Protein AF-A0A150V3A2-F1 (afdb_monomer)

Radius of gyration: 27.32 Å; Cα contacts (8 Å, |Δi|>4): 673; chains: 1; bounding box: 73×52×73 Å

pLDDT: mean 87.04, std 13.53, range [29.77, 98.25]

Foldseek 3Di:
DDDALVVVVVVLVCVQVVVPPFCQVQLQQLLRFDQDLQDADDRPPHDLVSLLVNLLSCLVNLVLLVNLSSVLSQCSRPVQPNDLVSLLSCLVRHDLQLNLLSQLLCLLLLRHHDPVSLLSSLVVLLVLADLQDLLLLLLSLLSLLLSVLSCQQSFHFQALSSLLSSLLSLLCPLVRPQNLVDDLVLLVVSLVLSVVLNVLSQVLNVLSVYHHDPSSLLSCLQRSQQSSLNPPVLVVSCVVCVVVVHDDALSSLLSQLNSCLSNLPPVSNVVSLVVSQVRQVVVVHGDDPVSLVSSLSSCLSNVVLVVSLVVLVPDDPVSSPVSNCSSPPPPPPPDPPDSDRPPSVVSVVSSVLSSLLSVLSCVQPVVPSGHAQCQPADRQSGFADQDLLQDDDPVLLVVLCCVSHPDPHDDDDPDDDDRGDAGSNGHRSSRSSSVSLSSSLSSLVVSVVLSVQQVVQCVVCVVVVHDRDDSCVSCSVSSVDSPNGAGRSNRVPDDPPDPPPDDPVSSVSSSVSSCVSSVVDPPPPD

Solvent-accessible surface area (backbone atoms only — not comparable to full-atom values): 29058 Å² total; per-residue (Å²): 141,76,82,53,69,70,61,48,51,58,49,47,55,48,57,39,57,69,44,76,92,46,65,43,56,52,63,68,31,71,69,46,57,48,97,56,58,33,50,87,66,87,66,83,86,68,54,65,68,55,51,48,51,54,28,49,53,29,47,75,70,67,40,50,63,65,20,51,39,44,49,49,32,42,39,65,57,33,58,57,71,56,62,42,66,62,51,36,52,43,50,74,74,42,61,68,58,56,18,49,27,52,48,37,54,31,14,63,26,30,39,38,52,51,70,70,45,52,49,50,51,49,49,50,46,61,70,66,41,42,51,80,36,69,68,48,33,49,46,39,52,37,51,47,50,49,50,53,49,40,31,28,30,17,62,39,81,58,38,32,68,60,51,23,55,53,44,40,54,58,30,46,63,47,64,25,61,30,50,79,69,47,54,74,68,58,32,50,49,53,40,50,55,48,50,50,48,45,51,55,50,48,55,50,35,42,75,57,72,17,56,72,47,72,67,27,54,29,34,41,29,31,25,41,16,3,58,34,52,31,74,67,49,41,57,54,52,54,52,49,38,50,75,70,74,46,75,88,48,69,67,39,34,52,19,48,24,42,12,19,12,60,51,46,35,56,69,55,29,55,52,31,50,54,52,38,48,52,54,30,49,76,69,79,38,74,79,50,74,68,55,52,52,43,47,39,57,16,21,61,58,41,67,41,50,68,62,43,52,60,57,46,69,72,49,63,73,93,62,31,59,69,54,51,52,60,60,70,42,76,79,73,63,86,69,85,78,70,91,55,58,51,62,61,68,64,49,50,56,50,52,48,53,44,45,42,26,49,46,50,51,43,64,70,38,67,88,48,76,52,66,33,73,49,60,88,50,71,73,76,51,62,82,64,83,79,63,72,64,64,51,62,58,70,70,60,52,49,51,52,50,46,68,64,42,53,52,89,71,75,82,74,76,88,87,68,88,78,79,66,39,59,33,76,11,56,33,41,36,41,60,50,40,52,56,49,52,57,51,46,54,52,47,43,58,50,47,53,53,52,50,51,55,41,50,53,49,37,52,54,19,56,76,68,73,44,80,58,73,54,66,65,70,69,52,50,63,79,70,66,59,93,69,84,70,71,39,70,56,53,41,76,72,67,67,96,80,72,82,70,88,72,51,72,68,51,42,55,47,13,50,51,43,50,35,44,74,69,65,75,40,84,77,73,90,125

Mean predicted aligned error: 7.79 Å

Sequence (526 aa):
SGASLVEMEALYDRALKRFPGTFNAYHLSPNAVLPDRDHSVNISGISMILLQGILTARLMCGDSKNAYMALDTALRLYPTVTPGRIFSLFIYERPLAEAYSVFAIACRAGNPPPFQATRKLLTGFRASSDLSSASQHITVLRQMLSIVYMYAGAGGYITSNLTNEIVIATTQILRLRGISALDAKDKKRIVAVVMETIQTYLKVSARYGANPTISAFNSIITNLAGFGQSKHLIQVVLNDITRSKLQPNHVTLRSILTAAGHIRDEELLVKSWHNLVQSRKSSDEEPDLSDYHVLISAAKLCGAIDFAQIECKRLPKGQQEDLLDRLYSSVQPDSEASSHAIDMSGLLRKVNKFQADLQVFDERTEENVLLHDFSAQCLPLRIVEQPHHIVMPEEDLHALYDEITAAHSQPRSPDQPVPPERSRTNIAFGTLRYENWKMMNYLLALAEKHDHLYNHAVEQAIAKKVAPPSREQVLKAEFSEDQDWQGLSDLQKLRPDRSEKVSGDQVAAARRQILGLRGLLPTAEV

Nearest PDB structures (foldseek):
  7pua-assembly1_F7  TM=3.642E-01  e=2.046E-02  Trypanosoma brucei brucei
  6sgb-assembly1_DH  TM=3.192E-01  e=4.744E-02  Trypanosoma brucei brucei
  7pub-assembly1_DH  TM=2.908E-01  e=6.105E-02  Trypanosoma brucei brucei
  3zpj-assembly1_A  TM=2.870E-01  e=3.571E-01  Thermococcus onnurineus NA1

Secondary structure (DSSP, 8-state):
-PPPHHHHHHHHHHHHHSSTT-THHHHTSTTPPPS-SSS----TT--HHHHHHHHHHHHHTT-HHHHHHHHHHHHHH-TTT--HHHHHHHHHHS-HHHHHHHHHHHHHTT-PPPHHHHHHHHHHHHHH--TT-HHHHHHHHHHHHHHHHHHHHTTPPP-HHHHHHHHHHHHGGGGSTTSTTS-HHHHHHHHHHHHHHHHHHHHHHHHTT----HHHHHHIIIIIIIITT-HHHHHHHHHHHHHTT----HHHHHHHHHHHHHHT-HHHHHHHHHHHHHHHHHTT----HHHHHHHHHHHHHHT-HHHHHHHHTTS-HHHHHHHHHHHHS----TT-S--PPP-HHHHHHHHHHHHHHHHHHHHHTTS-SS----TT------SSPPPGGG---HHHHHHHHHHHH---PPPPPTT--PPPPB-TTS-BHHHHHHHHHHHHHHHHHHHHHHHHHHHHHHHHHHHTTSPPPPHHHHHGGGG-S------TTTTTS--S-------HHHHHHHHHHHHHHTT-S-----

Structure (mmCIF, N/CA/C/O backbone):
data_AF-A0A150V3A2-F1
#
_entry.id   AF-A0A150V3A2-F1
#
loop_
_atom_site.group_PDB
_atom_site.id
_atom_site.type_symbol
_atom_site.label_atom_id
_atom_site.label_alt_id
_atom_site.label_comp_id
_atom_site.label_asym_id
_atom_site.label_entity_id
_atom_site.label_seq_id
_atom_site.pdbx_PDB_ins_code
_atom_site.Cartn_x
_atom_site.Cartn_y
_atom_site.Cartn_z
_atom_site.occupancy
_atom_site.B_iso_or_equiv
_atom_site.auth_seq_id
_atom_site.auth_comp_id
_atom_site.auth_asym_id
_atom_site.auth_atom_id
_atom_site.pdbx_PDB_model_num
ATOM 1 N N . SER A 1 1 ? -5.421 27.113 -17.246 1.00 41.66 1 SER A N 1
ATOM 2 C CA . SER A 1 1 ? -5.188 27.118 -18.702 1.00 41.66 1 SER A CA 1
ATOM 3 C C . SER A 1 1 ? -3.739 26.733 -18.954 1.00 41.66 1 SER A C 1
ATOM 5 O O . SER A 1 1 ? -2.848 27.531 -18.698 1.00 41.66 1 SER A O 1
ATOM 7 N N . GLY A 1 2 ? -3.494 25.479 -19.334 1.00 58.41 2 GLY A N 1
ATOM 8 C CA . GLY A 1 2 ? -2.182 25.011 -19.801 1.00 58.41 2 GLY A CA 1
ATOM 9 C C . GLY A 1 2 ? -2.147 24.977 -21.329 1.00 58.41 2 GLY A C 1
ATOM 10 O O . GLY A 1 2 ? -3.207 25.023 -21.952 1.00 58.41 2 GLY A O 1
ATOM 11 N N . ALA A 1 3 ? -0.950 24.913 -21.917 1.00 72.06 3 ALA A N 1
ATOM 12 C CA . ALA A 1 3 ? -0.787 24.629 -23.344 1.00 72.06 3 ALA A CA 1
ATOM 13 C C . ALA A 1 3 ? -1.411 23.265 -23.694 1.00 72.06 3 ALA A C 1
ATOM 15 O O . ALA A 1 3 ? -1.465 22.371 -22.846 1.00 72.06 3 ALA A O 1
ATOM 16 N N . SER A 1 4 ? -1.888 23.105 -24.926 1.00 83.50 4 SER A N 1
ATOM 17 C CA . SER A 1 4 ? -2.405 21.821 -25.414 1.00 83.50 4 SER A CA 1
ATOM 18 C C . SER A 1 4 ? -1.282 20.783 -25.556 1.00 83.50 4 SER A C 1
ATOM 20 O O . SER A 1 4 ? -0.114 21.139 -25.732 1.00 83.50 4 SER A O 1
ATOM 22 N N . LEU A 1 5 ? -1.624 19.487 -25.520 1.00 83.38 5 LEU A N 1
ATOM 23 C CA . LEU A 1 5 ? -0.642 18.411 -25.722 1.00 83.38 5 LEU A CA 1
ATOM 24 C C . LEU A 1 5 ? 0.090 18.559 -27.066 1.00 83.38 5 LEU A C 1
ATOM 26 O O . LEU A 1 5 ? 1.302 18.397 -27.121 1.00 83.38 5 LEU A O 1
ATOM 30 N N . VAL A 1 6 ? -0.623 18.958 -28.123 1.00 86.44 6 VAL A N 1
ATOM 31 C CA . VAL A 1 6 ? -0.055 19.177 -29.465 1.00 86.44 6 VAL A CA 1
ATOM 32 C C . VAL A 1 6 ? 1.014 20.273 -29.454 1.00 86.44 6 VAL A C 1
ATOM 34 O O . VAL A 1 6 ? 2.098 20.097 -30.009 1.00 86.44 6 VAL A O 1
ATOM 37 N N . GLU A 1 7 ? 0.742 21.401 -28.795 1.00 84.44 7 GLU A N 1
ATOM 38 C CA . GLU A 1 7 ? 1.713 22.493 -28.668 1.00 84.44 7 GLU A CA 1
ATOM 39 C C . GLU A 1 7 ? 2.933 22.076 -27.838 1.00 84.44 7 GLU A C 1
ATOM 41 O O . GLU A 1 7 ? 4.060 22.470 -28.155 1.00 84.44 7 GLU A O 1
ATOM 46 N N . MET A 1 8 ? 2.718 21.266 -26.795 1.00 83.38 8 MET A N 1
ATOM 47 C CA . MET A 1 8 ? 3.795 20.732 -25.963 1.00 83.38 8 MET A CA 1
ATOM 48 C C . MET A 1 8 ? 4.673 19.740 -26.731 1.00 83.38 8 MET A C 1
ATOM 50 O O . MET A 1 8 ? 5.889 19.908 -26.722 1.00 83.38 8 MET A O 1
ATOM 54 N N . GLU A 1 9 ? 4.099 18.787 -27.469 1.00 86.00 9 GLU A N 1
ATOM 55 C CA . GLU A 1 9 ? 4.860 17.857 -28.318 1.00 86.00 9 GLU A CA 1
ATOM 56 C C . GLU A 1 9 ? 5.657 18.609 -29.396 1.00 86.00 9 GLU A C 1
ATOM 58 O O . GLU A 1 9 ? 6.852 18.373 -29.553 1.00 86.00 9 GLU A O 1
ATOM 63 N N . ALA A 1 10 ? 5.074 19.622 -30.049 1.00 84.75 10 ALA A N 1
ATOM 64 C CA . ALA A 1 10 ? 5.804 20.455 -31.010 1.00 84.75 10 ALA A CA 1
ATOM 65 C C . ALA A 1 10 ? 6.953 21.258 -30.363 1.00 84.75 10 ALA A C 1
ATOM 67 O O . ALA A 1 10 ? 7.975 21.552 -30.998 1.00 84.75 10 ALA A O 1
ATOM 68 N N . LEU A 1 11 ? 6.809 21.662 -29.098 1.00 83.06 11 LEU A N 1
ATOM 69 C CA . LEU A 1 11 ? 7.890 22.282 -28.334 1.00 83.06 11 LEU A CA 1
ATOM 70 C C . LEU A 1 11 ? 8.982 21.262 -27.988 1.00 83.06 11 LEU A C 1
ATOM 72 O O . LEU A 1 11 ? 10.163 21.586 -28.121 1.00 83.06 11 LEU A O 1
ATOM 76 N N . TYR A 1 12 ? 8.607 20.047 -27.590 1.00 83.06 12 TYR A N 1
ATOM 77 C CA . TYR A 1 12 ? 9.540 18.973 -27.262 1.00 83.06 12 TYR A CA 1
ATOM 78 C C . TYR A 1 12 ? 10.305 18.479 -28.481 1.00 83.06 12 TYR A C 1
ATOM 80 O O . TYR A 1 12 ? 11.526 18.384 -28.410 1.00 83.06 12 TYR A O 1
ATOM 88 N N . ASP A 1 13 ? 9.651 18.297 -29.623 1.00 82.12 13 ASP A N 1
ATOM 89 C CA . ASP A 1 13 ? 10.306 17.977 -30.891 1.00 82.12 13 ASP A CA 1
ATOM 90 C C . ASP A 1 13 ? 11.347 19.028 -31.268 1.00 82.12 13 ASP A C 1
ATOM 92 O O . ASP A 1 13 ? 12.469 18.707 -31.670 1.00 82.12 13 ASP A O 1
ATOM 96 N N . ARG A 1 14 ? 11.005 20.311 -31.105 1.00 80.31 14 ARG A N 1
ATOM 97 C CA . ARG A 1 14 ? 11.963 21.401 -31.314 1.00 80.31 14 ARG A CA 1
ATOM 98 C C . ARG A 1 14 ? 13.094 21.352 -30.298 1.00 80.31 14 ARG A C 1
ATOM 100 O O . ARG A 1 14 ? 14.235 21.556 -30.695 1.00 80.31 14 ARG A O 1
ATOM 107 N N . ALA A 1 15 ? 12.819 21.071 -29.026 1.00 74.88 15 ALA A N 1
ATOM 108 C CA . ALA A 1 15 ? 13.850 20.941 -28.000 1.00 74.88 15 ALA A CA 1
ATOM 109 C C . ALA A 1 15 ? 14.802 19.775 -28.304 1.00 74.88 15 ALA A C 1
ATOM 111 O O . ALA A 1 15 ? 16.011 19.966 -28.252 1.00 74.88 15 ALA A O 1
ATOM 112 N N . LEU A 1 16 ? 14.281 18.614 -28.709 1.00 76.88 16 LEU A N 1
ATOM 113 C CA . LEU A 1 16 ? 15.057 17.434 -29.098 1.00 76.88 16 LEU A CA 1
ATOM 114 C C . LEU A 1 16 ? 15.929 17.694 -30.337 1.00 76.88 16 LEU A C 1
ATOM 116 O O . LEU A 1 16 ? 17.044 17.182 -30.410 1.00 76.88 16 LEU A O 1
ATOM 120 N N . LYS A 1 17 ? 15.459 18.528 -31.278 1.00 73.88 17 LYS A N 1
ATOM 121 C CA . LYS A 1 17 ? 16.207 18.954 -32.480 1.00 73.88 17 LYS A CA 1
ATOM 122 C C . LYS A 1 17 ? 17.197 20.100 -32.221 1.00 73.88 17 LYS A C 1
ATOM 124 O O . LYS A 1 17 ? 18.218 20.185 -32.896 1.00 73.88 17 LYS A O 1
ATOM 129 N N . ARG A 1 18 ? 16.912 20.990 -31.257 1.00 65.06 18 ARG A N 1
ATOM 130 C CA . ARG A 1 18 ? 17.690 22.211 -30.946 1.00 65.06 18 ARG A CA 1
ATOM 131 C C . ARG A 1 18 ? 19.059 21.935 -30.323 1.00 65.06 18 ARG A C 1
ATOM 133 O O . ARG A 1 18 ? 19.846 22.866 -30.184 1.00 65.06 18 ARG A O 1
ATOM 140 N N . PHE A 1 19 ? 19.381 20.692 -29.998 1.00 61.91 19 PHE A N 1
ATOM 141 C CA . PHE A 1 19 ? 20.734 20.297 -29.618 1.00 61.91 19 PHE A CA 1
ATOM 142 C C . PHE A 1 19 ? 21.454 19.649 -30.826 1.00 61.91 19 PHE A C 1
ATOM 144 O O . PHE A 1 19 ? 21.684 18.435 -30.815 1.00 61.91 19 PHE A O 1
ATOM 151 N N . PRO A 1 20 ? 21.774 20.407 -31.903 1.00 43.56 20 PRO A N 1
ATOM 152 C CA . PRO A 1 20 ? 22.374 19.859 -33.115 1.00 43.56 20 PRO A CA 1
ATOM 153 C C . PRO A 1 20 ? 23.729 19.226 -32.788 1.00 43.56 20 PRO A C 1
ATOM 155 O O . PRO A 1 20 ? 24.555 19.823 -32.102 1.00 43.56 20 PRO A O 1
ATOM 158 N N . GLY A 1 21 ? 23.930 17.990 -33.247 1.00 50.66 21 GLY A N 1
ATOM 159 C CA . GLY A 1 21 ? 25.107 17.172 -32.934 1.00 50.66 21 GLY A CA 1
ATOM 160 C C . GLY A 1 21 ? 24.953 16.257 -31.713 1.00 50.66 21 GLY A C 1
ATOM 161 O O . GLY A 1 21 ? 25.753 15.340 -31.555 1.00 50.66 21 GLY A O 1
ATOM 162 N N . THR A 1 22 ? 23.911 16.425 -30.888 1.00 53.84 22 THR A N 1
ATOM 163 C CA . THR A 1 22 ? 23.565 15.439 -29.850 1.00 53.84 22 THR A CA 1
ATOM 164 C C . THR A 1 22 ? 22.527 14.465 -30.400 1.00 53.84 22 THR A C 1
ATOM 166 O O . THR A 1 22 ? 21.468 14.861 -30.883 1.00 53.84 22 THR A O 1
ATOM 169 N N . PHE A 1 23 ? 22.803 13.168 -30.318 1.00 61.09 23 PHE A N 1
ATOM 170 C CA . PHE A 1 23 ? 21.894 12.081 -30.701 1.00 61.09 23 PHE A CA 1
ATOM 171 C C . PHE A 1 23 ? 20.633 11.992 -29.793 1.00 61.09 23 PHE A C 1
ATOM 173 O O . PHE A 1 23 ? 20.011 10.939 -29.685 1.00 61.09 23 PHE A O 1
ATOM 180 N N . ASN A 1 24 ? 20.219 13.073 -29.119 1.00 66.12 24 ASN A N 1
ATOM 181 C CA . ASN A 1 24 ? 19.154 13.079 -28.110 1.00 66.12 24 ASN A CA 1
ATOM 182 C C . ASN A 1 24 ? 17.799 12.630 -28.667 1.00 66.12 24 ASN A C 1
ATOM 184 O O . ASN A 1 24 ? 17.136 11.814 -28.033 1.00 66.12 24 ASN A O 1
ATOM 188 N N . ALA A 1 25 ? 17.412 13.098 -29.860 1.00 69.25 25 ALA A N 1
ATOM 189 C CA . ALA A 1 25 ? 16.180 12.659 -30.522 1.00 69.25 25 ALA A CA 1
ATOM 190 C C . ALA A 1 25 ? 16.162 11.140 -30.776 1.00 69.25 25 ALA A C 1
ATOM 192 O O . ALA A 1 25 ? 15.124 10.502 -30.641 1.00 69.25 25 ALA A O 1
ATOM 193 N N . TYR A 1 26 ? 17.322 10.555 -31.092 1.00 76.31 26 TYR A N 1
ATOM 194 C CA . TYR A 1 26 ? 17.461 9.112 -31.249 1.00 76.31 26 TYR A CA 1
ATOM 195 C C . TYR A 1 26 ? 17.467 8.401 -29.892 1.00 76.31 26 TYR A C 1
ATOM 197 O O . TYR A 1 26 ? 16.639 7.529 -29.669 1.00 76.31 26 TYR A O 1
ATOM 205 N N . HIS A 1 27 ? 18.348 8.775 -28.959 1.00 75.00 27 HIS A N 1
ATOM 206 C CA . HIS A 1 27 ? 18.540 8.054 -27.695 1.00 75.00 27 HIS A CA 1
ATOM 207 C C . HIS A 1 27 ? 17.339 8.116 -26.747 1.00 75.00 27 HIS A C 1
ATOM 209 O O . HIS A 1 27 ? 17.085 7.142 -26.033 1.00 75.00 27 HIS A O 1
ATOM 215 N N . LEU A 1 28 ? 16.608 9.236 -26.760 1.00 76.25 28 LEU A N 1
ATOM 216 C CA . LEU A 1 28 ? 15.360 9.416 -26.016 1.00 76.25 28 LEU A CA 1
ATOM 217 C C . LEU A 1 28 ? 14.140 8.861 -26.760 1.00 76.25 28 LEU A C 1
ATOM 219 O O . LEU A 1 28 ? 13.030 8.934 -26.234 1.00 76.25 28 LEU A O 1
ATOM 223 N N . SER A 1 29 ? 14.321 8.302 -27.961 1.00 76.75 29 SER A N 1
ATOM 224 C CA . SER A 1 29 ? 13.243 7.562 -28.604 1.00 76.75 29 SER A CA 1
ATOM 225 C C . SER A 1 29 ? 12.980 6.255 -27.839 1.00 76.75 29 SER A C 1
ATOM 227 O O . SER A 1 29 ? 13.924 5.616 -27.348 1.00 76.75 29 SER A O 1
ATOM 229 N N . PRO A 1 30 ? 11.718 5.805 -27.753 1.00 70.81 30 PRO A N 1
ATOM 230 C CA . PRO A 1 30 ? 11.390 4.584 -27.021 1.00 70.81 30 PRO A CA 1
ATOM 231 C C . PRO A 1 30 ? 12.049 3.319 -27.581 1.00 70.81 30 PRO A C 1
ATOM 233 O O . PRO A 1 30 ? 12.290 2.367 -26.844 1.00 70.81 30 PRO A O 1
ATOM 236 N N . ASN A 1 31 ? 12.405 3.337 -28.867 1.00 74.38 31 ASN A N 1
ATOM 237 C CA . ASN A 1 31 ? 12.967 2.195 -29.590 1.00 74.38 31 ASN A CA 1
ATOM 238 C C . ASN A 1 31 ? 14.468 2.357 -29.871 1.00 74.38 31 ASN A C 1
ATOM 240 O O . ASN A 1 31 ? 15.023 1.667 -30.722 1.00 74.38 31 ASN A O 1
ATOM 244 N N . ALA A 1 32 ? 15.139 3.288 -29.184 1.00 77.38 32 ALA A N 1
ATOM 245 C CA . ALA A 1 32 ? 16.570 3.468 -29.362 1.00 77.38 32 ALA A CA 1
ATOM 246 C C . ALA A 1 32 ? 17.326 2.229 -28.879 1.00 77.38 32 ALA A C 1
ATOM 248 O O . ALA A 1 32 ? 17.177 1.779 -27.739 1.00 77.38 32 ALA A O 1
ATOM 249 N N . VAL A 1 33 ? 18.209 1.728 -29.727 1.00 80.69 33 VAL A N 1
ATOM 250 C CA . VAL A 1 33 ? 19.053 0.586 -29.402 1.00 80.69 33 VAL A CA 1
ATOM 251 C C . VAL A 1 33 ? 20.195 1.004 -28.472 1.00 80.69 33 VAL A C 1
ATOM 253 O O . VAL A 1 33 ? 20.770 2.087 -28.620 1.00 80.69 33 VAL A O 1
ATOM 256 N N . LEU A 1 34 ? 20.534 0.134 -27.514 1.00 79.75 34 LEU A N 1
ATOM 257 C CA . LEU A 1 34 ? 21.717 0.292 -26.668 1.00 79.75 34 LEU A CA 1
ATOM 258 C C . LEU A 1 34 ? 22.945 -0.370 -27.310 1.00 79.75 34 LEU A C 1
ATOM 260 O O . LEU A 1 34 ? 22.816 -1.484 -27.815 1.00 79.75 34 LEU A O 1
ATOM 264 N N . PRO A 1 35 ? 24.135 0.256 -27.240 1.00 76.44 35 PRO A N 1
ATOM 265 C CA . PRO A 1 35 ? 25.377 -0.378 -27.689 1.00 76.44 35 PRO A CA 1
ATOM 266 C C . PRO A 1 35 ? 25.719 -1.643 -26.892 1.00 76.44 35 PRO A C 1
ATOM 268 O O . PRO A 1 35 ? 26.179 -2.627 -27.461 1.00 76.44 35 PRO A O 1
ATOM 271 N N . ASP A 1 36 ? 25.478 -1.610 -25.579 1.00 83.06 36 ASP A N 1
ATOM 272 C CA . ASP A 1 36 ? 25.717 -2.718 -24.661 1.00 83.06 36 ASP A CA 1
ATOM 273 C C . ASP A 1 36 ? 24.643 -2.730 -23.566 1.00 83.06 36 ASP A C 1
ATOM 275 O O . ASP A 1 36 ? 24.420 -1.730 -22.878 1.00 83.06 36 ASP A O 1
ATOM 279 N N . ARG A 1 37 ? 23.946 -3.860 -23.421 1.00 86.56 37 ARG A N 1
ATOM 280 C CA . ARG A 1 37 ? 22.857 -4.023 -22.449 1.00 86.56 37 ARG A CA 1
ATOM 281 C C . ARG A 1 37 ? 23.335 -4.480 -21.080 1.00 86.56 37 ARG A C 1
ATOM 283 O O . ARG A 1 37 ? 22.536 -4.444 -20.147 1.00 86.56 37 ARG A O 1
ATOM 290 N N . ASP A 1 38 ? 24.598 -4.846 -20.936 1.00 88.00 38 ASP A N 1
ATOM 291 C CA . ASP A 1 38 ? 25.149 -5.313 -19.666 1.00 88.00 38 ASP A CA 1
ATOM 292 C C . ASP A 1 38 ? 25.898 -4.221 -18.902 1.00 88.00 38 ASP A C 1
ATOM 294 O O . ASP A 1 38 ? 26.250 -4.420 -17.743 1.00 88.00 38 ASP A O 1
ATOM 298 N N . HIS A 1 39 ? 26.080 -3.046 -19.511 1.00 88.06 39 HIS A N 1
ATOM 299 C CA . HIS A 1 39 ? 26.864 -1.952 -18.940 1.00 88.06 39 HIS A CA 1
ATOM 300 C C . HIS A 1 39 ? 26.080 -0.641 -18.853 1.00 88.06 39 HIS A C 1
ATOM 302 O O . HIS A 1 39 ? 25.026 -0.456 -19.485 1.00 88.06 39 HIS A O 1
ATOM 308 N N . SER A 1 40 ? 26.572 0.273 -18.020 1.00 85.44 40 SER A N 1
ATOM 309 C CA . SER A 1 40 ? 26.074 1.640 -17.944 1.00 85.44 40 SER A CA 1
ATOM 310 C C . SER A 1 40 ? 26.321 2.376 -19.259 1.00 85.44 40 SER A C 1
ATOM 312 O O . SER A 1 40 ? 27.291 2.147 -19.980 1.00 85.44 40 SER A O 1
ATOM 314 N N . VAL A 1 41 ? 25.396 3.268 -19.600 1.00 81.56 41 VAL A N 1
ATOM 315 C CA . VAL A 1 41 ? 25.442 4.018 -20.851 1.00 81.56 41 VAL A CA 1
ATOM 316 C C . VAL A 1 41 ? 25.807 5.458 -20.517 1.00 81.56 41 VAL A C 1
ATOM 318 O O . VAL A 1 41 ? 25.040 6.161 -19.860 1.00 81.56 41 VAL A O 1
ATOM 321 N N . ASN A 1 42 ? 26.978 5.907 -20.967 1.00 75.06 42 ASN A N 1
ATOM 322 C CA . ASN A 1 42 ? 27.408 7.295 -20.817 1.00 75.06 42 ASN A CA 1
ATOM 323 C C . ASN A 1 42 ? 27.246 8.040 -22.146 1.00 75.06 42 ASN A C 1
ATOM 325 O O . ASN A 1 42 ? 28.151 8.057 -22.979 1.00 75.06 42 ASN A O 1
ATOM 329 N N . ILE A 1 43 ? 26.069 8.629 -22.357 1.00 73.62 43 ILE A N 1
ATOM 330 C CA . ILE A 1 43 ? 25.809 9.480 -23.521 1.00 73.62 43 ILE A CA 1
ATOM 331 C C . ILE A 1 43 ? 25.860 10.938 -23.070 1.00 73.62 43 ILE A C 1
ATOM 333 O O . ILE A 1 43 ? 25.005 11.407 -22.313 1.00 73.62 43 ILE A O 1
ATOM 337 N N . SER A 1 44 ? 26.866 11.660 -23.561 1.00 67.19 44 SER A N 1
ATOM 338 C CA . SER A 1 44 ? 27.034 13.085 -23.285 1.00 67.19 44 SER A CA 1
ATOM 339 C C . SER A 1 44 ? 25.828 13.889 -23.786 1.00 67.19 44 SER A C 1
ATOM 341 O O . SER A 1 44 ? 25.406 13.745 -24.933 1.00 67.19 44 SER A O 1
ATOM 343 N N . GLY A 1 45 ? 25.278 14.751 -22.927 1.00 67.00 45 GLY A N 1
ATOM 344 C CA . GLY A 1 45 ? 24.221 15.696 -23.299 1.00 67.00 45 GLY A CA 1
ATOM 345 C C . GLY A 1 45 ? 22.778 15.180 -23.210 1.00 67.00 45 GLY A C 1
ATOM 346 O O . GLY A 1 45 ? 21.867 15.954 -23.519 1.00 67.00 45 GLY A O 1
ATOM 347 N N . ILE A 1 46 ? 22.529 13.942 -22.754 1.00 73.94 46 ILE A N 1
ATOM 348 C CA . ILE A 1 46 ? 21.158 13.486 -22.465 1.00 73.94 46 ILE A CA 1
ATOM 349 C C . ILE A 1 46 ? 20.627 14.190 -21.213 1.00 73.94 46 ILE A C 1
ATOM 351 O O . ILE A 1 46 ? 21.122 14.002 -20.103 1.00 73.94 46 ILE A O 1
ATOM 355 N N . SER A 1 47 ? 19.560 14.972 -21.380 1.00 81.31 47 SER A N 1
ATOM 356 C CA . SER A 1 47 ? 18.884 15.639 -20.267 1.00 81.31 47 SER A CA 1
ATOM 357 C C . SER A 1 47 ? 17.753 14.775 -19.707 1.00 81.31 47 SER A C 1
ATOM 359 O O . SER A 1 47 ? 16.644 14.751 -20.242 1.00 81.31 47 SER A O 1
ATOM 361 N N . MET A 1 48 ? 18.002 14.109 -18.576 1.00 84.81 48 MET A N 1
ATOM 362 C CA . MET A 1 48 ? 16.952 13.403 -17.825 1.00 84.81 48 MET A CA 1
ATOM 363 C C . MET A 1 48 ? 15.859 14.359 -17.318 1.00 84.81 48 MET A C 1
ATOM 365 O O . MET A 1 48 ? 14.699 13.979 -17.191 1.00 84.81 48 MET A O 1
ATOM 369 N N . ILE A 1 49 ? 16.206 15.629 -17.085 1.00 86.44 49 ILE A N 1
ATOM 370 C CA . ILE A 1 49 ? 15.246 16.675 -16.708 1.00 86.44 49 ILE A CA 1
ATOM 371 C C . ILE A 1 49 ? 14.266 16.941 -17.857 1.00 86.44 49 ILE A C 1
ATOM 373 O O . ILE A 1 49 ? 13.068 17.077 -17.613 1.00 86.44 49 ILE A O 1
ATOM 377 N N . LEU A 1 50 ? 14.753 16.977 -19.105 1.00 86.44 50 LEU A N 1
ATOM 378 C CA . LEU A 1 50 ? 13.894 17.116 -20.283 1.00 86.44 50 LEU A CA 1
ATOM 379 C C . LEU A 1 50 ? 12.957 15.911 -20.415 1.00 86.44 50 LEU A C 1
ATOM 381 O O . LEU A 1 50 ? 11.755 16.107 -20.572 1.00 86.44 50 LEU A O 1
ATOM 385 N N . LEU A 1 51 ? 13.482 14.686 -20.283 1.00 87.81 51 LEU A N 1
ATOM 386 C CA . LEU A 1 51 ? 12.663 13.470 -20.332 1.00 87.81 51 LEU A CA 1
ATOM 387 C C . LEU A 1 51 ? 11.592 13.462 -19.230 1.00 87.81 51 LEU A C 1
ATOM 389 O O . LEU A 1 51 ? 10.433 13.165 -19.505 1.00 87.81 51 LEU A O 1
ATOM 393 N N . GLN A 1 52 ? 11.945 13.861 -18.005 1.00 90.81 52 GLN A N 1
ATOM 394 C CA . GLN A 1 52 ? 10.986 14.011 -16.910 1.00 90.81 52 GLN A CA 1
ATOM 395 C C . GLN A 1 52 ? 9.914 15.066 -17.232 1.00 90.81 52 GLN A C 1
ATOM 397 O O . GLN A 1 52 ? 8.746 14.860 -16.907 1.00 90.81 52 GLN A O 1
ATOM 402 N N . GLY A 1 53 ? 10.286 16.185 -17.863 1.00 90.19 53 GLY A N 1
ATOM 403 C CA . GLY A 1 53 ? 9.348 17.218 -18.308 1.00 90.19 53 GLY A CA 1
ATOM 404 C C . GLY A 1 53 ? 8.347 16.698 -19.343 1.00 90.19 53 GLY A C 1
ATOM 405 O O . GLY A 1 53 ? 7.145 16.861 -19.145 1.00 90.19 53 GLY A O 1
ATOM 406 N N . ILE A 1 54 ? 8.838 16.010 -20.382 1.00 89.81 54 ILE A N 1
ATOM 407 C CA . ILE A 1 54 ? 8.020 15.357 -21.422 1.00 89.81 54 ILE A CA 1
ATOM 408 C C . ILE A 1 54 ? 7.050 14.356 -20.788 1.00 89.81 54 ILE A C 1
ATOM 410 O O . ILE A 1 54 ? 5.845 14.406 -21.022 1.00 89.81 54 ILE A O 1
ATOM 414 N N . LEU A 1 55 ? 7.572 13.477 -19.930 1.00 93.44 55 LEU A N 1
ATOM 415 C CA . LEU A 1 55 ? 6.790 12.467 -19.223 1.00 93.44 55 LEU A CA 1
ATOM 416 C C . LEU A 1 55 ? 5.691 13.100 -18.368 1.00 93.44 55 LEU A C 1
ATOM 418 O O . LEU A 1 55 ? 4.550 12.648 -18.405 1.00 93.44 55 LEU A O 1
ATOM 422 N N . THR A 1 56 ? 6.021 14.160 -17.624 1.00 92.50 56 THR A N 1
ATOM 423 C CA . THR A 1 56 ? 5.056 14.873 -16.777 1.00 92.50 56 THR A CA 1
ATOM 424 C C . THR A 1 56 ? 3.922 15.445 -17.621 1.00 92.50 56 THR A C 1
ATOM 426 O O . THR A 1 56 ? 2.762 15.244 -17.281 1.00 92.50 56 THR A O 1
ATOM 429 N N . ALA A 1 57 ? 4.233 16.129 -18.725 1.00 91.56 57 ALA A N 1
ATOM 430 C CA . ALA A 1 57 ? 3.211 16.716 -19.587 1.00 91.56 57 ALA A CA 1
ATOM 431 C C . ALA A 1 57 ? 2.276 15.657 -20.183 1.00 91.56 57 ALA A C 1
ATOM 433 O O . ALA A 1 57 ? 1.059 15.803 -20.086 1.00 91.56 57 ALA A O 1
ATOM 434 N N . ARG A 1 58 ? 2.830 14.559 -20.711 1.00 93.50 58 ARG A N 1
ATOM 435 C CA . ARG A 1 58 ? 2.046 13.439 -21.256 1.00 93.50 58 ARG A CA 1
ATOM 436 C C . ARG A 1 58 ? 1.104 12.849 -20.214 1.00 93.50 58 ARG A C 1
ATOM 438 O O . ARG A 1 58 ? -0.091 12.731 -20.461 1.00 93.50 58 ARG A O 1
ATOM 445 N N . LEU A 1 59 ? 1.619 12.585 -19.013 1.00 92.81 59 LEU A N 1
ATOM 446 C CA . LEU A 1 59 ? 0.830 12.040 -17.910 1.00 92.81 59 LEU A CA 1
ATOM 447 C C . LEU A 1 59 ? -0.325 12.972 -17.505 1.00 92.81 59 LEU A C 1
ATOM 449 O O . LEU A 1 59 ? -1.457 12.516 -17.359 1.00 92.81 59 LEU A O 1
ATOM 453 N N . MET A 1 60 ? -0.051 14.274 -17.373 1.00 89.88 60 MET A N 1
ATOM 454 C CA . MET A 1 60 ? -1.043 15.287 -16.978 1.00 89.88 60 MET A CA 1
ATOM 455 C C . MET A 1 60 ? -2.086 15.564 -18.067 1.00 89.88 60 MET A C 1
ATOM 457 O O . MET A 1 60 ? -3.204 15.969 -17.758 1.00 89.88 60 MET A O 1
ATOM 461 N N . CYS A 1 61 ? -1.744 15.333 -19.335 1.00 89.00 61 CYS A N 1
ATOM 462 C CA . CYS A 1 61 ? -2.671 15.431 -20.462 1.00 89.00 61 CYS A CA 1
ATOM 463 C C . CYS A 1 61 ? -3.426 14.128 -20.759 1.00 89.00 61 CYS A C 1
ATOM 465 O O . CYS A 1 61 ? -4.201 14.095 -21.710 1.00 89.00 61 CYS A O 1
ATOM 467 N N . GLY A 1 62 ? -3.226 13.072 -19.965 1.00 88.19 62 GLY A N 1
ATOM 468 C CA . GLY A 1 62 ? -3.898 11.787 -20.159 1.00 88.19 62 GLY A CA 1
ATOM 469 C C . GLY A 1 62 ? -3.292 10.899 -21.251 1.00 88.19 62 GLY A C 1
ATOM 470 O O . GLY A 1 62 ? -3.867 9.862 -21.554 1.00 88.19 62 GLY A O 1
ATOM 471 N N . ASP A 1 63 ? -2.127 11.247 -21.802 1.00 92.44 63 ASP A N 1
ATOM 472 C CA . ASP A 1 63 ? -1.374 10.401 -22.734 1.00 92.44 63 ASP A CA 1
ATOM 473 C C . ASP A 1 63 ? -0.504 9.399 -21.956 1.00 92.44 63 ASP A C 1
ATOM 475 O O . ASP A 1 63 ? 0.724 9.508 -21.849 1.00 92.44 63 ASP A O 1
ATOM 479 N N . SER A 1 64 ? -1.179 8.436 -21.327 1.00 94.19 64 SER A N 1
ATOM 480 C CA . SER A 1 64 ? -0.545 7.427 -20.477 1.00 94.19 64 SER A CA 1
ATOM 481 C C . SER A 1 64 ? 0.429 6.553 -21.266 1.00 94.19 64 SER A C 1
ATOM 483 O O . SER A 1 64 ? 1.545 6.316 -20.800 1.00 94.19 64 SER A O 1
ATOM 485 N N . LYS A 1 65 ? 0.054 6.143 -22.485 1.00 94.62 65 LYS A N 1
ATOM 486 C CA . LYS A 1 65 ? 0.861 5.308 -23.381 1.00 94.62 65 LYS A CA 1
ATOM 487 C C . LYS A 1 65 ? 2.244 5.916 -23.579 1.00 94.62 65 LYS A C 1
ATOM 489 O O . LYS A 1 65 ? 3.253 5.287 -23.256 1.00 94.62 65 LYS A O 1
ATOM 494 N N . ASN A 1 66 ? 2.316 7.166 -24.038 1.00 92.94 66 ASN A N 1
ATOM 495 C CA . ASN A 1 66 ? 3.604 7.802 -24.301 1.00 92.94 66 ASN A CA 1
ATOM 496 C C . ASN A 1 66 ? 4.342 8.219 -23.019 1.00 92.94 66 ASN A C 1
ATOM 498 O O . ASN A 1 66 ? 5.570 8.366 -23.048 1.00 92.94 66 ASN A O 1
ATOM 502 N N . ALA A 1 67 ? 3.641 8.387 -21.891 1.00 95.81 67 ALA A N 1
ATOM 503 C CA . ALA A 1 67 ? 4.276 8.552 -20.585 1.00 95.81 67 ALA A CA 1
ATOM 504 C C . ALA A 1 67 ? 4.983 7.259 -20.131 1.00 95.81 67 ALA A C 1
ATOM 506 O O . ALA A 1 67 ? 6.134 7.318 -19.693 1.00 95.81 67 ALA A O 1
ATOM 507 N N . TYR A 1 68 ? 4.356 6.090 -20.298 1.00 97.06 68 TYR A N 1
ATOM 508 C CA . TYR A 1 68 ? 4.979 4.791 -20.021 1.00 97.06 68 TYR A CA 1
ATOM 509 C C . TYR A 1 68 ? 6.151 4.493 -20.959 1.00 97.06 68 TYR A C 1
ATOM 511 O O . TYR A 1 68 ? 7.190 4.029 -20.498 1.00 97.06 68 TYR A O 1
ATOM 519 N N . MET A 1 69 ? 6.059 4.851 -22.243 1.00 94.69 69 MET A N 1
ATOM 520 C CA . MET A 1 69 ? 7.198 4.742 -23.169 1.00 94.69 69 MET A CA 1
ATOM 521 C C . MET A 1 69 ? 8.373 5.656 -22.769 1.00 94.69 69 MET A C 1
ATOM 523 O O . MET A 1 69 ? 9.543 5.295 -22.935 1.00 94.69 69 MET A O 1
ATOM 527 N N . ALA A 1 70 ? 8.093 6.835 -22.202 1.00 93.56 70 ALA A N 1
ATOM 528 C CA . ALA A 1 70 ? 9.128 7.705 -21.644 1.00 93.56 70 ALA A CA 1
ATOM 529 C C . ALA A 1 70 ? 9.753 7.116 -20.364 1.00 93.56 70 ALA A C 1
ATOM 531 O O . ALA A 1 70 ? 10.968 7.214 -20.178 1.00 93.56 70 ALA A O 1
ATOM 532 N N . LEU A 1 71 ? 8.958 6.462 -19.506 1.00 95.88 71 LEU A N 1
ATOM 533 C CA . LEU A 1 71 ? 9.466 5.723 -18.344 1.00 95.88 71 LEU A CA 1
ATOM 534 C C . LEU A 1 71 ? 10.363 4.554 -18.771 1.00 95.88 71 LEU A C 1
ATOM 536 O O . LEU A 1 71 ? 11.457 4.400 -18.233 1.00 95.88 71 LEU A O 1
ATOM 540 N N . ASP A 1 72 ? 9.935 3.774 -19.763 1.00 95.19 72 ASP A N 1
ATOM 541 C CA . ASP A 1 72 ? 10.720 2.681 -20.341 1.00 95.19 72 ASP A CA 1
ATOM 542 C C . ASP A 1 72 ? 12.068 3.185 -20.876 1.00 95.19 72 ASP A C 1
ATOM 544 O O . ASP A 1 72 ? 13.119 2.628 -20.568 1.00 95.19 72 ASP A O 1
ATOM 548 N N . THR A 1 73 ? 12.062 4.324 -21.574 1.00 92.00 73 THR A N 1
ATOM 549 C CA . THR A 1 73 ? 13.285 4.996 -22.039 1.00 92.00 73 THR A CA 1
ATOM 550 C C . THR A 1 73 ? 14.215 5.362 -20.880 1.00 92.00 73 THR A C 1
ATOM 552 O O . THR A 1 73 ? 15.421 5.109 -20.952 1.00 92.00 73 THR A O 1
ATOM 555 N N . ALA A 1 74 ? 13.676 5.930 -19.795 1.00 92.69 74 ALA A N 1
ATOM 556 C CA . ALA A 1 74 ? 14.462 6.283 -18.614 1.00 92.69 74 ALA A CA 1
ATOM 557 C C . ALA A 1 74 ? 15.101 5.044 -17.964 1.00 92.69 74 ALA A C 1
ATOM 559 O O . ALA A 1 74 ? 16.298 5.053 -17.676 1.00 92.69 74 ALA A O 1
ATOM 560 N N . LEU A 1 75 ? 14.328 3.967 -17.802 1.00 93.44 75 LEU A N 1
ATOM 561 C CA . LEU A 1 75 ? 14.779 2.705 -17.212 1.00 93.44 75 LEU A CA 1
ATOM 562 C C . LEU A 1 75 ? 15.777 1.957 -18.101 1.00 93.44 75 LEU A C 1
ATOM 564 O O . LEU A 1 75 ? 16.692 1.316 -17.591 1.00 93.44 75 LEU A O 1
ATOM 568 N N . ARG A 1 76 ? 15.637 2.046 -19.424 1.00 90.69 76 ARG A N 1
ATOM 569 C CA . ARG A 1 76 ? 16.576 1.455 -20.383 1.00 90.69 76 ARG A CA 1
ATOM 570 C C . ARG A 1 76 ? 17.940 2.140 -20.306 1.00 90.69 76 ARG A C 1
ATOM 572 O O . ARG A 1 76 ? 18.966 1.460 -20.211 1.00 90.69 76 ARG A O 1
ATOM 579 N N . LEU A 1 77 ? 17.954 3.474 -20.321 1.00 88.81 77 LEU A N 1
ATOM 580 C CA . LEU A 1 77 ? 19.183 4.271 -20.275 1.00 88.81 77 LEU A CA 1
ATOM 581 C C . LEU A 1 77 ? 19.844 4.233 -18.887 1.00 88.81 77 LEU A C 1
ATOM 583 O O . LEU A 1 77 ? 21.053 4.026 -18.789 1.00 88.81 77 LEU A O 1
ATOM 587 N N . TYR A 1 78 ? 19.052 4.383 -17.823 1.00 90.25 78 TYR A N 1
ATOM 588 C CA . TYR A 1 78 ? 19.526 4.584 -16.451 1.00 90.25 78 TYR A CA 1
ATOM 589 C C . TYR A 1 78 ? 18.772 3.699 -15.441 1.00 90.25 78 TYR A C 1
ATOM 591 O O . TYR A 1 78 ? 18.104 4.219 -14.536 1.00 90.25 78 TYR A O 1
ATOM 599 N N . PRO A 1 79 ? 18.888 2.361 -15.544 1.00 90.75 79 PRO A N 1
ATOM 600 C CA . PRO A 1 79 ? 18.056 1.419 -14.789 1.00 90.75 79 PRO A CA 1
ATOM 601 C C . PRO A 1 79 ? 18.150 1.575 -13.267 1.00 90.75 79 PRO A C 1
ATOM 603 O O . PRO A 1 79 ? 17.186 1.284 -12.570 1.00 90.75 79 PRO A O 1
ATOM 606 N N . THR A 1 80 ? 19.277 2.063 -12.741 1.00 91.00 80 THR A N 1
ATOM 607 C CA . THR A 1 80 ? 19.553 2.153 -11.295 1.00 91.00 80 THR A CA 1
ATOM 608 C C . THR A 1 80 ? 19.615 3.578 -10.748 1.00 91.00 80 THR A C 1
ATOM 610 O O . THR A 1 80 ? 19.603 3.763 -9.534 1.00 91.00 80 THR A O 1
ATOM 613 N N . VAL A 1 81 ? 19.666 4.592 -11.619 1.00 90.06 81 VAL A N 1
ATOM 614 C CA . VAL A 1 81 ? 19.823 6.011 -11.235 1.00 90.06 81 VAL A CA 1
ATOM 615 C C . VAL A 1 81 ? 18.715 6.910 -11.790 1.00 90.06 81 VAL A C 1
ATOM 617 O O . VAL A 1 81 ? 18.824 8.135 -11.761 1.00 90.06 81 VAL A O 1
ATOM 620 N N . THR A 1 82 ? 17.625 6.314 -12.284 1.00 91.62 82 THR A N 1
ATOM 621 C CA . THR A 1 82 ? 16.414 7.043 -12.691 1.00 91.62 82 THR A CA 1
ATOM 622 C C . THR A 1 82 ? 15.911 7.919 -11.529 1.00 91.62 82 THR A C 1
ATOM 624 O O . THR A 1 82 ? 15.687 7.403 -10.437 1.00 91.62 82 THR A O 1
ATOM 627 N N . PRO A 1 83 ? 15.709 9.237 -11.695 1.00 90.69 83 PRO A N 1
ATOM 628 C CA . PRO A 1 83 ? 15.282 10.095 -10.593 1.00 90.69 83 PRO A CA 1
ATOM 629 C C . PRO A 1 83 ? 13.993 9.615 -9.916 1.00 90.69 83 PRO A C 1
ATOM 631 O O . PRO A 1 83 ? 12.973 9.432 -10.578 1.00 90.69 83 PRO A O 1
ATOM 634 N N . GLY A 1 84 ? 13.996 9.506 -8.582 1.00 89.31 84 GLY A N 1
ATOM 635 C CA . GLY A 1 84 ? 12.842 9.009 -7.817 1.00 89.31 84 GLY A CA 1
ATOM 636 C C . GLY A 1 84 ? 11.535 9.777 -8.063 1.00 89.31 84 GLY A C 1
ATOM 637 O O . GLY A 1 84 ? 10.447 9.214 -7.965 1.00 89.31 84 GLY A O 1
ATOM 638 N N . ARG A 1 85 ? 11.629 11.055 -8.460 1.00 89.56 85 ARG A N 1
ATOM 639 C CA . ARG A 1 85 ? 10.477 11.884 -8.844 1.00 89.56 85 ARG A CA 1
ATOM 640 C C . ARG A 1 85 ? 9.728 11.345 -10.067 1.00 89.56 85 ARG A C 1
ATOM 642 O O . ARG A 1 85 ? 8.519 11.540 -10.128 1.00 89.56 85 ARG A O 1
ATOM 649 N N . ILE A 1 86 ? 10.403 10.666 -10.998 1.00 94.00 86 ILE A N 1
ATOM 650 C CA . ILE A 1 86 ? 9.748 10.016 -12.142 1.00 94.00 86 ILE A CA 1
ATOM 651 C C . ILE A 1 86 ? 8.762 8.958 -11.639 1.00 94.00 86 ILE A C 1
ATOM 653 O O . ILE A 1 86 ? 7.599 8.988 -12.026 1.00 94.00 86 ILE A O 1
ATOM 657 N N . PHE A 1 87 ? 9.181 8.089 -10.714 1.00 96.00 87 PHE A N 1
ATOM 658 C CA . PHE A 1 87 ? 8.292 7.081 -10.124 1.00 96.00 87 PHE A CA 1
ATOM 659 C C . PHE A 1 87 ? 7.161 7.715 -9.317 1.00 96.00 87 PHE A C 1
ATOM 661 O O . PHE A 1 87 ? 6.014 7.285 -9.427 1.00 96.00 87 PHE A O 1
ATOM 668 N N . SER A 1 88 ? 7.465 8.771 -8.553 1.00 95.56 88 SER A N 1
ATOM 669 C CA . SER A 1 88 ? 6.455 9.507 -7.792 1.00 95.56 88 SER A CA 1
ATOM 670 C C . SER A 1 88 ? 5.295 9.966 -8.672 1.00 95.56 88 SER A C 1
ATOM 672 O O . SER A 1 88 ? 4.155 9.805 -8.260 1.00 95.56 88 SER A O 1
ATOM 674 N N . LEU A 1 89 ? 5.553 10.493 -9.875 1.00 95.31 89 LEU A N 1
ATOM 675 C CA . LEU A 1 89 ? 4.492 10.967 -10.775 1.00 95.31 89 LEU A CA 1
ATOM 676 C C . LEU A 1 89 ? 3.454 9.874 -11.064 1.00 95.31 89 LEU A C 1
ATOM 678 O O . LEU A 1 89 ? 2.263 10.109 -10.896 1.00 95.31 89 LEU A O 1
ATOM 682 N N . PHE A 1 90 ? 3.888 8.657 -11.394 1.00 96.69 90 PHE A N 1
ATOM 683 C CA . PHE A 1 90 ? 2.958 7.544 -11.611 1.00 96.69 90 PHE A CA 1
ATOM 684 C C . PHE A 1 90 ? 2.237 7.131 -10.325 1.00 96.69 90 PHE A C 1
ATOM 686 O O . PHE A 1 90 ? 1.041 6.872 -10.363 1.00 96.69 90 PHE A O 1
ATOM 693 N N . ILE A 1 91 ? 2.928 7.122 -9.180 1.00 96.19 91 ILE A N 1
ATOM 694 C CA . ILE A 1 91 ? 2.307 6.803 -7.884 1.00 96.19 91 ILE A CA 1
ATOM 695 C C . ILE A 1 91 ? 1.233 7.835 -7.503 1.00 96.19 91 ILE A C 1
ATOM 697 O O . ILE A 1 91 ? 0.247 7.495 -6.848 1.00 96.19 91 ILE A O 1
ATOM 701 N N . TYR A 1 92 ? 1.415 9.104 -7.880 1.00 93.88 92 TYR A N 1
ATOM 702 C CA . TYR A 1 92 ? 0.448 10.152 -7.574 1.00 93.88 92 TYR A CA 1
ATOM 703 C C . TYR A 1 92 ? -0.747 10.165 -8.532 1.00 93.88 92 TYR A C 1
ATOM 705 O O . TYR A 1 92 ? -1.850 10.405 -8.040 1.00 93.88 92 TYR A O 1
ATOM 713 N N . GLU A 1 93 ? -0.535 9.901 -9.824 1.00 92.56 93 GLU A N 1
ATOM 714 C CA . GLU A 1 93 ? -1.525 10.162 -10.882 1.00 92.56 93 GLU A CA 1
ATOM 715 C C . GLU A 1 93 ? -2.213 8.915 -11.458 1.00 92.56 93 GLU A C 1
ATOM 717 O O . GLU A 1 93 ? -3.262 9.029 -12.103 1.00 92.56 93 GLU A O 1
ATOM 722 N N . ARG A 1 94 ? -1.629 7.721 -11.291 1.00 94.00 94 ARG A N 1
ATOM 723 C CA . ARG A 1 94 ? -2.139 6.489 -11.911 1.00 94.00 94 ARG A CA 1
ATOM 724 C C . ARG A 1 94 ? -2.873 5.587 -10.911 1.00 94.00 94 ARG A C 1
ATOM 726 O O . ARG A 1 94 ? -2.610 5.661 -9.711 1.00 94.00 94 ARG A O 1
ATOM 733 N N . PRO A 1 95 ? -3.801 4.737 -11.393 1.00 93.19 95 PRO A N 1
ATOM 734 C CA . PRO A 1 95 ? -4.508 3.750 -10.577 1.00 93.19 95 PRO A CA 1
ATOM 735 C C . PRO A 1 95 ? -3.580 2.871 -9.734 1.00 93.19 95 PRO A C 1
ATOM 737 O O . PRO A 1 95 ? -2.435 2.614 -10.103 1.00 93.19 95 PRO A O 1
ATOM 740 N N . LEU A 1 96 ? -4.105 2.340 -8.627 1.00 92.94 96 LEU A N 1
ATOM 741 C CA . LEU A 1 96 ? -3.317 1.637 -7.611 1.00 92.94 96 LEU A CA 1
ATOM 742 C C . LEU A 1 96 ? -2.501 0.450 -8.166 1.00 92.94 96 LEU A C 1
ATOM 744 O O . LEU A 1 96 ? -1.361 0.249 -7.754 1.00 92.94 96 LEU A O 1
ATOM 748 N N . ALA A 1 97 ? -3.038 -0.289 -9.143 1.00 92.62 97 ALA A N 1
ATOM 749 C CA . ALA A 1 97 ? -2.356 -1.419 -9.787 1.00 92.62 97 ALA A CA 1
ATOM 750 C C . ALA A 1 97 ? -1.167 -1.003 -10.657 1.00 92.62 97 ALA A C 1
ATOM 752 O O . ALA A 1 97 ? -0.105 -1.634 -10.618 1.00 92.62 97 ALA A O 1
ATOM 753 N N . GLU A 1 98 ? -1.321 0.092 -11.397 1.00 96.12 98 GLU A N 1
ATOM 754 C CA . GLU A 1 98 ? -0.241 0.698 -12.167 1.00 96.12 98 GLU A CA 1
ATOM 755 C C . GLU A 1 98 ? 0.826 1.281 -11.226 1.00 96.12 98 GLU A C 1
ATOM 757 O O . GLU A 1 98 ? 2.014 0.981 -11.362 1.00 96.12 98 GLU A O 1
ATOM 762 N N . ALA A 1 99 ? 0.397 2.055 -10.223 1.00 96.88 99 ALA A N 1
ATOM 763 C CA . ALA A 1 99 ? 1.263 2.682 -9.227 1.00 96.88 99 ALA A CA 1
ATOM 764 C C . ALA A 1 99 ? 2.103 1.657 -8.450 1.00 96.88 99 ALA A C 1
ATOM 766 O O . ALA A 1 99 ? 3.308 1.852 -8.278 1.00 96.88 99 ALA A O 1
ATOM 767 N N . TYR A 1 100 ? 1.494 0.545 -8.027 1.00 96.94 100 TYR A N 1
ATOM 768 C CA . TYR A 1 100 ? 2.187 -0.560 -7.367 1.00 96.94 100 TYR A CA 1
ATOM 769 C C . TYR A 1 100 ? 3.280 -1.157 -8.253 1.00 96.94 100 TYR A C 1
ATOM 771 O O . TYR A 1 100 ? 4.402 -1.364 -7.797 1.00 96.94 100 TYR A O 1
ATOM 779 N N . SER A 1 101 ? 2.972 -1.411 -9.525 1.00 96.94 101 SER A N 1
ATOM 780 C CA . SER A 1 101 ? 3.914 -2.063 -10.438 1.00 96.94 101 SER A CA 1
ATOM 781 C C . SER A 1 101 ? 5.104 -1.146 -10.744 1.00 96.94 101 SER A C 1
ATOM 783 O O . SER A 1 101 ? 6.250 -1.591 -10.723 1.00 96.94 101 SER A O 1
ATOM 785 N N . VAL A 1 102 ? 4.866 0.160 -10.928 1.00 97.94 102 VAL A N 1
ATOM 786 C CA . VAL A 1 102 ? 5.940 1.161 -11.072 1.00 97.94 102 VAL A CA 1
ATOM 787 C C . VAL A 1 102 ? 6.790 1.259 -9.800 1.00 97.94 102 VAL A C 1
ATOM 789 O O . VAL A 1 102 ? 8.019 1.291 -9.880 1.00 97.94 102 VAL A O 1
ATOM 792 N N . PHE A 1 103 ? 6.157 1.261 -8.624 1.00 98.19 103 PHE A N 1
ATOM 793 C CA . PHE A 1 103 ? 6.852 1.219 -7.336 1.00 98.19 103 PHE A CA 1
ATOM 794 C C . PHE A 1 103 ? 7.745 -0.029 -7.215 1.00 98.19 103 PHE A C 1
ATOM 796 O O . PHE A 1 103 ? 8.918 0.081 -6.856 1.00 98.19 103 PHE A O 1
ATOM 803 N N . ALA A 1 104 ? 7.221 -1.203 -7.569 1.00 97.31 104 ALA A N 1
ATOM 804 C CA . ALA A 1 104 ? 7.934 -2.470 -7.475 1.00 97.31 104 ALA A CA 1
ATOM 805 C C . ALA A 1 104 ? 9.144 -2.527 -8.427 1.00 97.31 104 ALA A C 1
ATOM 807 O O . ALA A 1 104 ? 10.209 -3.001 -8.036 1.00 97.31 104 ALA A O 1
ATOM 808 N N . ILE A 1 105 ? 9.024 -1.972 -9.640 1.00 97.31 105 ILE A N 1
ATOM 809 C CA . ILE A 1 105 ? 10.140 -1.822 -10.592 1.00 97.31 105 ILE A CA 1
ATOM 810 C C . ILE A 1 105 ? 11.264 -0.963 -10.001 1.00 97.31 105 ILE A C 1
ATOM 812 O O . ILE A 1 105 ? 12.434 -1.347 -10.061 1.00 97.31 105 ILE A O 1
ATOM 816 N N . ALA A 1 106 ? 10.915 0.174 -9.395 1.00 97.12 106 ALA A N 1
ATOM 817 C CA . ALA A 1 106 ? 11.876 1.077 -8.767 1.00 97.12 106 ALA A CA 1
ATOM 818 C C . ALA A 1 106 ? 12.618 0.397 -7.600 1.00 97.12 106 ALA A C 1
ATOM 820 O O . ALA A 1 106 ? 13.850 0.430 -7.521 1.00 97.12 106 ALA A O 1
ATOM 821 N N . CYS A 1 107 ? 11.877 -0.304 -6.736 1.00 96.81 107 CYS A N 1
ATOM 822 C CA . CYS A 1 107 ? 12.449 -1.089 -5.646 1.00 96.81 107 CYS A CA 1
ATOM 823 C C . CYS A 1 107 ? 13.344 -2.227 -6.149 1.00 96.81 107 CYS A C 1
ATOM 825 O O . CYS A 1 107 ? 14.454 -2.397 -5.645 1.00 96.81 107 CYS A O 1
ATOM 827 N N . ARG A 1 108 ? 12.922 -2.962 -7.185 1.00 96.00 108 ARG A N 1
ATOM 828 C CA . ARG A 1 108 ? 13.723 -4.036 -7.786 1.00 96.00 108 ARG A CA 1
ATOM 829 C C . ARG A 1 108 ? 15.080 -3.537 -8.268 1.00 96.00 108 ARG A C 1
ATOM 831 O O . ARG A 1 108 ? 16.049 -4.273 -8.149 1.00 96.00 108 ARG A O 1
ATOM 838 N N . ALA A 1 109 ? 15.179 -2.306 -8.763 1.00 94.19 109 ALA A N 1
ATOM 839 C CA . ALA A 1 109 ? 16.443 -1.706 -9.189 1.00 94.19 109 ALA A CA 1
ATOM 840 C C . ALA A 1 109 ? 17.332 -1.188 -8.033 1.00 94.19 109 ALA A C 1
ATOM 842 O O . ALA A 1 109 ? 18.457 -0.745 -8.276 1.00 94.19 109 ALA A O 1
ATOM 843 N N . GLY A 1 110 ? 16.851 -1.228 -6.785 1.00 94.31 110 GLY A N 1
ATOM 844 C CA . GLY A 1 110 ? 17.523 -0.636 -5.623 1.00 94.31 110 GLY A CA 1
ATOM 845 C C . GLY A 1 110 ? 17.447 0.891 -5.594 1.00 94.31 110 GLY A C 1
ATOM 846 O O . GLY A 1 110 ? 18.374 1.560 -5.130 1.00 94.31 110 GLY A O 1
ATOM 847 N N . ASN A 1 111 ? 16.360 1.436 -6.140 1.00 93.81 111 ASN A N 1
ATOM 848 C CA . ASN A 1 111 ? 16.097 2.864 -6.229 1.00 93.81 111 ASN A CA 1
ATOM 849 C C . ASN A 1 111 ? 14.674 3.171 -5.729 1.00 93.81 111 ASN A C 1
ATOM 851 O O . ASN A 1 111 ? 13.783 3.492 -6.520 1.00 93.81 111 ASN A O 1
ATOM 855 N N . PRO A 1 112 ? 14.424 2.993 -4.420 1.00 94.38 112 PRO A N 1
ATOM 856 C CA . PRO A 1 112 ? 13.086 3.084 -3.862 1.00 94.38 112 PRO A CA 1
ATOM 857 C C . PRO A 1 112 ? 12.513 4.501 -4.036 1.00 94.38 112 PRO A C 1
ATOM 859 O O . PRO A 1 112 ? 13.242 5.486 -3.872 1.00 94.38 112 PRO A O 1
ATOM 862 N N . PRO A 1 113 ? 11.204 4.640 -4.316 1.00 95.38 113 PRO A N 1
ATOM 863 C CA . PRO A 1 113 ? 10.564 5.949 -4.387 1.00 95.38 113 PRO A CA 1
ATOM 864 C C . PRO A 1 113 ? 10.680 6.734 -3.068 1.00 95.38 113 PRO A C 1
ATOM 866 O O . PRO A 1 113 ? 10.841 6.141 -2.003 1.00 95.38 113 PRO A O 1
ATOM 869 N N . PRO A 1 114 ? 10.558 8.073 -3.088 1.00 95.06 114 PRO A N 1
ATOM 870 C CA . PRO A 1 114 ? 10.587 8.874 -1.868 1.00 95.06 114 PRO A CA 1
ATOM 871 C C . PRO A 1 114 ? 9.526 8.438 -0.851 1.00 95.06 114 PRO A C 1
ATOM 873 O O . PRO A 1 114 ? 8.403 8.098 -1.224 1.00 95.06 114 PRO A O 1
ATOM 876 N N . PHE A 1 115 ? 9.838 8.566 0.443 1.00 94.69 115 PHE A N 1
ATOM 877 C CA . PHE A 1 115 ? 8.961 8.150 1.548 1.00 94.69 115 PHE A CA 1
ATOM 878 C C . PHE A 1 115 ? 7.498 8.605 1.401 1.00 94.69 115 PHE A C 1
ATOM 880 O O . PHE A 1 115 ? 6.585 7.826 1.663 1.00 94.69 115 PHE A O 1
ATOM 887 N N . GLN A 1 116 ? 7.254 9.845 0.964 1.00 95.19 116 GLN A N 1
ATOM 888 C CA . GLN A 1 116 ? 5.891 10.365 0.805 1.00 95.19 116 GLN A CA 1
ATOM 889 C C . GLN A 1 116 ? 5.096 9.630 -0.284 1.00 95.19 116 GLN A C 1
ATOM 891 O O . GLN A 1 116 ? 3.897 9.411 -0.113 1.00 95.19 116 GLN A O 1
ATOM 896 N N . ALA A 1 117 ? 5.752 9.209 -1.369 1.00 96.06 117 ALA A N 1
ATOM 897 C CA . ALA A 1 117 ? 5.121 8.419 -2.421 1.00 96.06 117 ALA A CA 1
ATOM 898 C C . ALA A 1 117 ? 4.814 7.002 -1.911 1.00 96.06 117 ALA A C 1
ATOM 900 O O . ALA A 1 117 ? 3.682 6.539 -2.033 1.00 96.06 117 ALA A O 1
ATOM 901 N N . THR A 1 118 ? 5.772 6.362 -1.231 1.00 96.25 118 THR A N 1
ATOM 902 C CA . THR A 1 118 ? 5.575 5.048 -0.591 1.00 96.25 118 THR A CA 1
ATOM 903 C C . THR A 1 118 ? 4.434 5.077 0.426 1.00 96.25 118 THR A C 1
ATOM 905 O O . THR A 1 118 ? 3.576 4.196 0.435 1.00 96.25 118 THR A O 1
ATOM 908 N N . ARG A 1 119 ? 4.369 6.122 1.261 1.00 95.69 119 ARG A N 1
ATOM 909 C CA . ARG A 1 119 ? 3.287 6.309 2.232 1.00 95.69 119 ARG A CA 1
ATOM 910 C C . ARG A 1 119 ? 1.936 6.509 1.546 1.00 95.69 119 ARG A C 1
ATOM 912 O O . ARG A 1 119 ? 0.958 5.918 2.003 1.00 95.69 119 ARG A O 1
ATOM 919 N N . LYS A 1 120 ? 1.867 7.317 0.476 1.00 94.81 120 LYS A N 1
ATOM 920 C CA . LYS A 1 120 ? 0.630 7.495 -0.305 1.00 94.81 120 LYS A CA 1
ATOM 921 C C . LYS A 1 120 ? 0.145 6.150 -0.838 1.00 94.81 120 LYS A C 1
ATOM 923 O O . LYS A 1 120 ? -1.024 5.832 -0.650 1.00 94.81 120 LYS A O 1
ATOM 928 N N . LEU A 1 121 ? 1.041 5.358 -1.428 1.00 95.62 121 LEU A N 1
ATOM 929 C CA . LEU A 1 121 ? 0.715 4.033 -1.949 1.00 95.62 121 LEU A CA 1
ATOM 930 C C . LEU A 1 121 ? 0.148 3.128 -0.845 1.00 95.62 121 LEU A C 1
ATOM 932 O O . LEU A 1 121 ? -0.953 2.606 -0.986 1.00 95.62 121 LEU A O 1
ATOM 936 N N . LEU A 1 122 ? 0.851 3.016 0.287 1.00 95.50 122 LEU A N 1
ATOM 937 C CA . LEU A 1 122 ? 0.433 2.184 1.421 1.00 95.50 122 LEU A CA 1
ATOM 938 C C . LEU A 1 122 ? -0.934 2.610 1.992 1.00 95.50 122 LEU A C 1
ATOM 940 O O . LEU A 1 122 ? -1.782 1.768 2.282 1.00 95.50 122 LEU A O 1
ATOM 944 N N . THR A 1 123 ? -1.166 3.922 2.093 1.00 93.81 123 THR A N 1
ATOM 945 C CA . THR A 1 123 ? -2.453 4.490 2.527 1.00 93.81 123 THR A CA 1
ATOM 946 C C . THR A 1 123 ? -3.563 4.180 1.519 1.00 93.81 123 THR A C 1
ATOM 948 O O . THR A 1 123 ? -4.673 3.843 1.924 1.00 93.81 123 THR A O 1
ATOM 951 N N . GLY A 1 124 ? -3.263 4.256 0.216 1.00 92.69 124 GLY A N 1
ATOM 952 C CA . GLY A 1 124 ? -4.185 3.905 -0.865 1.00 92.69 124 GLY A CA 1
ATOM 953 C C . GLY A 1 124 ? -4.634 2.446 -0.791 1.00 92.69 124 GLY A C 1
ATOM 954 O O . GLY A 1 124 ? -5.830 2.178 -0.845 1.00 92.69 124 GLY A O 1
ATOM 955 N N . PHE A 1 125 ? -3.705 1.516 -0.548 1.00 92.88 125 PHE A N 1
ATOM 956 C CA . PHE A 1 125 ? -4.042 0.109 -0.307 1.00 92.88 125 PHE A CA 1
ATOM 957 C C . PHE A 1 125 ? -4.950 -0.064 0.905 1.00 92.88 125 PHE A C 1
ATOM 959 O O . PHE A 1 125 ? -6.027 -0.645 0.775 1.00 92.88 125 PHE A O 1
ATOM 966 N N . ARG A 1 126 ? -4.592 0.507 2.061 1.00 92.00 126 ARG A N 1
ATOM 967 C CA . ARG A 1 126 ? -5.453 0.419 3.249 1.00 92.00 126 ARG A CA 1
ATOM 968 C C . ARG A 1 126 ? -6.852 0.988 2.994 1.00 92.00 126 ARG A C 1
ATOM 970 O O . ARG A 1 126 ? -7.828 0.402 3.449 1.00 92.00 126 ARG A O 1
ATOM 977 N N . ALA A 1 127 ? -6.962 2.102 2.269 1.00 89.50 127 ALA A N 1
ATOM 978 C CA . ALA A 1 127 ? -8.244 2.716 1.921 1.00 89.50 127 ALA A CA 1
ATOM 979 C C . ALA A 1 127 ? -9.053 1.899 0.896 1.00 89.50 127 ALA A C 1
ATOM 981 O O . ALA A 1 127 ? -10.281 1.957 0.905 1.00 89.50 127 ALA A O 1
ATOM 982 N N . SER A 1 128 ? -8.381 1.130 0.033 1.00 87.38 128 SER A N 1
ATOM 983 C CA . SER A 1 128 ? -9.026 0.230 -0.932 1.00 87.38 128 SER A CA 1
ATOM 984 C C . SER A 1 128 ? -9.596 -1.041 -0.297 1.00 87.38 128 SER A C 1
ATOM 986 O O . SER A 1 128 ? -10.436 -1.699 -0.905 1.00 87.38 128 SER A O 1
ATOM 988 N N . SER A 1 129 ? -9.172 -1.368 0.927 1.00 87.69 129 SER A N 1
ATOM 989 C CA . SER A 1 129 ? -9.633 -2.550 1.643 1.00 87.69 129 SER A CA 1
ATOM 990 C C . SER A 1 129 ? -11.144 -2.534 1.871 1.00 87.69 129 SER A C 1
ATOM 992 O O . SER A 1 129 ? -11.678 -1.617 2.495 1.00 87.69 129 SER A O 1
ATOM 994 N N . ASP A 1 130 ? -11.812 -3.618 1.487 1.00 86.69 130 ASP A N 1
ATOM 995 C CA . ASP A 1 130 ? -13.208 -3.861 1.835 1.00 86.69 130 ASP A CA 1
ATOM 996 C C . ASP A 1 130 ? -13.314 -4.722 3.100 1.00 86.69 130 ASP A C 1
ATOM 998 O O . ASP A 1 130 ? -12.815 -5.845 3.147 1.00 86.69 130 ASP A O 1
ATOM 1002 N N . LEU A 1 131 ? -13.980 -4.205 4.134 1.00 89.69 131 LEU A N 1
ATOM 1003 C CA . LEU A 1 131 ? -14.235 -4.950 5.371 1.00 89.69 131 LEU A CA 1
ATOM 1004 C C . LEU A 1 131 ? -15.432 -5.910 5.253 1.00 89.69 131 LEU A C 1
ATOM 1006 O O . LEU A 1 131 ? -15.699 -6.684 6.176 1.00 89.69 131 LEU A O 1
ATOM 1010 N N . SER A 1 132 ? -16.150 -5.883 4.128 1.00 88.50 132 SER A N 1
ATOM 1011 C CA . SER A 1 132 ? -17.200 -6.850 3.811 1.00 88.50 132 SER A CA 1
ATOM 1012 C C . SER A 1 132 ? -16.633 -8.203 3.358 1.00 88.50 132 SER A C 1
ATOM 1014 O O . SER A 1 132 ? -17.271 -9.233 3.583 1.00 88.50 132 SER A O 1
ATOM 1016 N N . SER A 1 133 ? -15.410 -8.218 2.809 1.00 88.88 133 SER A N 1
ATOM 1017 C CA . SER A 1 133 ? -14.732 -9.413 2.299 1.00 88.88 133 SER A CA 1
ATOM 1018 C C . SER A 1 133 ? -13.422 -9.682 3.038 1.00 88.88 133 SER A C 1
ATOM 1020 O O . SER A 1 133 ? -12.422 -8.981 2.883 1.00 88.88 133 SER A O 1
ATOM 1022 N N . ALA A 1 134 ? -13.386 -10.781 3.796 1.00 91.25 134 ALA A N 1
ATOM 1023 C CA . ALA A 1 134 ? -12.152 -11.255 4.422 1.00 91.25 134 ALA A CA 1
ATOM 1024 C C . ALA A 1 134 ? -11.064 -11.585 3.387 1.00 91.25 134 ALA A C 1
ATOM 1026 O O . ALA A 1 134 ? -9.881 -11.398 3.655 1.00 91.25 134 ALA A O 1
ATOM 1027 N N . SER A 1 135 ? -11.454 -12.073 2.206 1.00 90.19 135 SER A N 1
ATOM 1028 C CA . SER A 1 135 ? -10.523 -12.394 1.118 1.00 90.19 135 SER A CA 1
ATOM 1029 C C . SER A 1 135 ? -9.791 -11.143 0.640 1.00 90.19 135 SER A C 1
ATOM 1031 O O . SER A 1 135 ? -8.559 -11.104 0.610 1.00 90.19 135 SER A O 1
ATOM 1033 N N . GLN A 1 136 ? -10.554 -10.086 0.368 1.00 89.81 136 GLN A N 1
ATOM 1034 C CA . GLN A 1 136 ? -10.023 -8.828 -0.133 1.00 89.81 136 GLN A CA 1
ATOM 1035 C C . GLN A 1 136 ? -9.188 -8.104 0.928 1.00 89.81 136 GLN A C 1
ATOM 1037 O O . GLN A 1 136 ? -8.073 -7.675 0.638 1.00 89.81 136 GLN A O 1
ATOM 1042 N N . HIS A 1 137 ? -9.673 -8.026 2.173 1.00 93.75 137 HIS A N 1
ATOM 1043 C CA . HIS A 1 137 ? -8.928 -7.387 3.260 1.00 93.75 137 HIS A CA 1
ATOM 1044 C C . HIS A 1 137 ? -7.573 -8.059 3.506 1.00 93.75 137 HIS A C 1
ATOM 1046 O O . HIS A 1 137 ? -6.548 -7.381 3.581 1.00 93.75 137 HIS A O 1
ATOM 1052 N N . ILE A 1 138 ? -7.539 -9.396 3.585 1.00 94.62 138 ILE A N 1
ATOM 1053 C CA . ILE A 1 138 ? -6.278 -10.117 3.782 1.00 94.62 138 ILE A CA 1
ATOM 1054 C C . ILE A 1 138 ? -5.358 -9.948 2.568 1.00 94.62 138 ILE A C 1
ATOM 1056 O O . ILE A 1 138 ? -4.169 -9.715 2.752 1.00 94.62 138 ILE A O 1
ATOM 1060 N N . THR A 1 139 ? -5.878 -9.991 1.341 1.00 92.81 139 THR A N 1
ATOM 1061 C CA . THR A 1 139 ? -5.085 -9.723 0.129 1.00 92.81 139 THR A CA 1
ATOM 1062 C C . THR A 1 139 ? -4.409 -8.353 0.178 1.00 92.81 139 THR A C 1
ATOM 1064 O O . THR A 1 139 ? -3.200 -8.258 -0.044 1.00 92.81 139 THR A O 1
ATOM 1067 N N . VAL A 1 140 ? -5.144 -7.311 0.573 1.00 93.88 140 VAL A N 1
ATOM 1068 C CA . VAL A 1 140 ? -4.588 -5.967 0.767 1.00 93.88 140 VAL A CA 1
ATOM 1069 C C . VAL A 1 140 ? -3.484 -5.967 1.827 1.00 93.88 140 VAL A C 1
ATOM 1071 O O . VAL A 1 140 ? -2.432 -5.375 1.596 1.00 93.88 140 VAL A O 1
ATOM 1074 N N . LEU A 1 141 ? -3.651 -6.664 2.957 1.00 96.12 141 LEU A N 1
ATOM 1075 C CA . LEU A 1 141 ? -2.593 -6.767 3.975 1.00 96.12 141 LEU A CA 1
ATOM 1076 C C . LEU A 1 141 ? -1.310 -7.391 3.421 1.00 96.12 141 LEU A C 1
ATOM 1078 O O . LEU A 1 141 ? -0.214 -6.886 3.673 1.00 96.12 141 LEU A O 1
ATOM 1082 N N . ARG A 1 142 ? -1.437 -8.461 2.631 1.00 95.75 142 ARG A N 1
ATOM 1083 C CA . ARG A 1 142 ? -0.289 -9.132 2.007 1.00 95.75 142 ARG A CA 1
ATOM 1084 C C . ARG A 1 142 ? 0.421 -8.224 0.987 1.00 95.75 142 ARG A C 1
ATOM 1086 O O . ARG A 1 142 ? 1.655 -8.179 0.944 1.00 95.75 142 ARG A O 1
ATOM 1093 N N . GLN A 1 143 ? -0.337 -7.435 0.223 1.00 95.19 143 GLN A N 1
ATOM 1094 C CA . GLN A 1 143 ? 0.196 -6.422 -0.700 1.00 95.19 143 GLN A CA 1
ATOM 1095 C C . GLN A 1 143 ? 0.910 -5.292 0.050 1.00 95.19 143 GLN A C 1
ATOM 1097 O O . GLN A 1 143 ? 2.032 -4.924 -0.300 1.00 95.19 143 GLN A O 1
ATOM 1102 N N . MET A 1 144 ? 0.306 -4.778 1.125 1.00 97.38 144 MET A N 1
ATOM 1103 C CA . MET A 1 144 ? 0.908 -3.756 1.982 1.00 97.38 144 MET A CA 1
ATOM 1104 C C . MET A 1 144 ? 2.230 -4.237 2.595 1.00 97.38 144 MET A C 1
ATOM 1106 O O . MET A 1 144 ? 3.220 -3.504 2.589 1.00 97.38 144 MET A O 1
ATOM 1110 N N . LEU A 1 145 ? 2.282 -5.482 3.073 1.00 97.31 145 LEU A N 1
ATOM 1111 C CA . LEU A 1 145 ? 3.512 -6.084 3.587 1.00 97.31 145 LEU A CA 1
ATOM 1112 C C . LEU A 1 145 ? 4.586 -6.200 2.500 1.00 97.31 145 LEU A C 1
ATOM 1114 O O . LEU A 1 145 ? 5.749 -5.899 2.757 1.00 97.31 145 LEU A O 1
ATOM 1118 N N . SER A 1 146 ? 4.195 -6.556 1.278 1.00 96.12 146 SER A N 1
ATOM 1119 C CA . SER A 1 146 ? 5.111 -6.646 0.136 1.00 96.12 146 SER A CA 1
ATOM 1120 C C . SER A 1 146 ? 5.670 -5.288 -0.283 1.00 96.12 146 SER A C 1
ATOM 1122 O O . SER A 1 146 ? 6.846 -5.197 -0.631 1.00 96.12 146 SER A O 1
ATOM 1124 N N . ILE A 1 147 ? 4.878 -4.215 -0.175 1.00 97.31 147 ILE A N 1
ATOM 1125 C CA . ILE A 1 147 ? 5.361 -2.837 -0.353 1.00 97.31 147 ILE A CA 1
ATOM 1126 C C . ILE A 1 147 ? 6.452 -2.527 0.667 1.00 97.31 147 ILE A C 1
ATOM 1128 O O . ILE A 1 147 ? 7.521 -2.056 0.287 1.00 97.31 147 ILE A O 1
ATOM 1132 N N . VAL A 1 148 ? 6.203 -2.795 1.953 1.00 97.12 148 VAL A N 1
ATOM 1133 C CA . VAL A 1 148 ? 7.181 -2.517 3.017 1.00 97.12 148 VAL A CA 1
ATOM 1134 C C . VAL A 1 148 ? 8.442 -3.361 2.830 1.00 97.12 148 VAL A C 1
ATOM 1136 O O . VAL A 1 148 ? 9.542 -2.826 2.947 1.00 97.12 148 VAL A O 1
ATOM 1139 N N . TYR A 1 149 ? 8.289 -4.638 2.477 1.00 95.81 149 TYR A N 1
ATOM 1140 C CA . TYR A 1 149 ? 9.392 -5.549 2.187 1.00 95.81 149 TYR A CA 1
ATOM 1141 C C . TYR A 1 149 ? 10.272 -5.041 1.036 1.00 95.81 149 TYR A C 1
ATOM 1143 O O . TYR A 1 149 ? 11.473 -4.848 1.211 1.00 95.81 149 TYR A O 1
ATOM 1151 N N . MET A 1 150 ? 9.672 -4.751 -0.123 1.00 96.00 150 MET A N 1
ATOM 1152 C CA . MET A 1 150 ? 10.398 -4.246 -1.292 1.00 96.00 150 MET A CA 1
ATOM 1153 C C . MET A 1 150 ? 11.014 -2.868 -1.037 1.00 96.00 150 MET A C 1
ATOM 1155 O O . MET A 1 150 ? 12.124 -2.601 -1.494 1.00 96.00 150 MET A O 1
ATOM 1159 N N . TYR A 1 151 ? 10.326 -1.992 -0.298 1.00 96.38 151 TYR A N 1
ATOM 1160 C CA . TYR A 1 151 ? 10.856 -0.683 0.076 1.00 96.38 151 TYR A CA 1
ATOM 1161 C C . TYR A 1 151 ? 12.120 -0.816 0.923 1.00 96.38 151 TYR A C 1
ATOM 1163 O O . TYR A 1 151 ? 13.141 -0.215 0.591 1.00 96.38 151 TYR A O 1
ATOM 1171 N N . ALA A 1 152 ? 12.050 -1.622 1.985 1.00 94.75 152 ALA A N 1
ATOM 1172 C CA . ALA A 1 152 ? 13.160 -1.874 2.891 1.00 94.75 152 ALA A CA 1
ATOM 1173 C C . ALA A 1 152 ? 14.336 -2.532 2.159 1.00 94.75 152 ALA A C 1
ATOM 1175 O O . ALA A 1 152 ? 15.451 -2.015 2.188 1.00 94.75 152 ALA A O 1
ATOM 1176 N N . GLY A 1 153 ? 14.064 -3.607 1.416 1.00 93.56 153 GLY A N 1
ATOM 1177 C CA . GLY A 1 153 ? 15.084 -4.346 0.678 1.00 93.56 153 GLY A CA 1
ATOM 1178 C C . GLY A 1 153 ? 15.730 -3.553 -0.458 1.00 93.56 153 GLY A C 1
ATOM 1179 O O . GLY A 1 153 ? 16.865 -3.832 -0.818 1.00 93.56 153 GLY A O 1
ATOM 1180 N N . ALA A 1 154 ? 15.080 -2.512 -0.981 1.00 93.94 154 ALA A N 1
ATOM 1181 C CA . ALA A 1 154 ? 15.676 -1.593 -1.951 1.00 93.94 154 ALA A CA 1
ATOM 1182 C C . ALA A 1 154 ? 16.562 -0.499 -1.315 1.00 93.94 154 ALA A C 1
ATOM 1184 O O . ALA A 1 154 ? 17.117 0.332 -2.034 1.00 93.94 154 ALA A O 1
ATOM 1185 N N . GLY A 1 155 ? 16.691 -0.471 0.016 1.00 91.81 155 GLY A N 1
ATOM 1186 C CA . GLY A 1 155 ? 17.435 0.546 0.766 1.00 91.81 155 GLY A CA 1
ATOM 1187 C C . GLY A 1 155 ? 16.576 1.689 1.321 1.00 91.81 155 GLY A C 1
ATOM 1188 O O . GLY A 1 155 ? 17.113 2.724 1.716 1.00 91.81 155 GLY A O 1
ATOM 1189 N N . GLY A 1 156 ? 15.249 1.541 1.332 1.00 93.00 156 GLY A N 1
ATOM 1190 C CA . GLY A 1 156 ? 14.333 2.454 2.011 1.00 93.00 156 GLY A CA 1
ATOM 1191 C C . GLY A 1 156 ? 14.294 2.212 3.523 1.00 93.00 156 GLY A C 1
ATOM 1192 O O . GLY A 1 156 ? 14.534 1.109 4.003 1.00 93.00 156 GLY A O 1
ATOM 1193 N N . TYR A 1 157 ? 13.953 3.243 4.295 1.00 91.56 157 TYR A N 1
ATOM 1194 C CA . TYR A 1 157 ? 13.853 3.140 5.755 1.00 91.56 157 TYR A CA 1
ATOM 1195 C C . TYR A 1 157 ? 12.417 2.871 6.202 1.00 91.56 157 TYR A C 1
ATOM 1197 O O . TYR A 1 157 ? 11.520 3.678 5.931 1.00 91.56 157 TYR A O 1
ATOM 1205 N N . ILE A 1 158 ? 12.188 1.781 6.937 1.00 94.25 158 ILE A N 1
ATOM 1206 C CA . ILE A 1 158 ? 10.909 1.576 7.622 1.00 94.25 158 ILE A CA 1
ATOM 1207 C C . ILE A 1 158 ? 10.794 2.643 8.716 1.00 94.25 158 ILE A C 1
ATOM 1209 O O . ILE A 1 158 ? 11.706 2.835 9.513 1.00 94.25 158 ILE A O 1
ATOM 1213 N N . THR A 1 159 ? 9.684 3.377 8.729 1.00 94.94 159 THR A N 1
ATOM 1214 C CA . THR A 1 159 ? 9.401 4.408 9.735 1.00 94.94 159 THR A CA 1
ATOM 1215 C C . THR A 1 159 ? 8.200 4.003 10.571 1.00 94.94 159 THR A C 1
ATOM 1217 O O . THR A 1 159 ? 7.353 3.235 10.112 1.00 94.94 159 THR A O 1
ATOM 1220 N N . SER A 1 160 ? 8.054 4.605 11.753 1.00 95.56 160 SER A N 1
ATOM 1221 C CA . SER A 1 160 ? 6.880 4.417 12.613 1.00 95.56 160 SER A CA 1
ATOM 1222 C C . SER A 1 160 ? 5.549 4.647 11.889 1.00 95.56 160 SER A C 1
ATOM 1224 O O . SER A 1 160 ? 4.559 3.997 12.204 1.00 95.56 160 SER A O 1
ATOM 1226 N N . ASN A 1 161 ? 5.512 5.530 10.884 1.00 94.81 161 ASN A N 1
ATOM 1227 C CA . ASN A 1 161 ? 4.310 5.757 10.085 1.00 94.81 161 ASN A CA 1
ATOM 1228 C C . ASN A 1 161 ? 3.956 4.540 9.221 1.00 94.81 161 ASN A C 1
ATOM 1230 O O . ASN A 1 161 ? 2.795 4.150 9.205 1.00 94.81 161 ASN A O 1
ATOM 1234 N N . LEU A 1 162 ? 4.931 3.923 8.538 1.00 95.62 162 LEU A N 1
ATOM 1235 C CA . LEU A 1 162 ? 4.672 2.700 7.762 1.00 95.62 162 LEU A CA 1
ATOM 1236 C C . LEU A 1 162 ? 4.291 1.544 8.690 1.00 95.62 162 LEU A C 1
ATOM 1238 O O . LEU A 1 162 ? 3.346 0.816 8.395 1.00 95.62 162 LEU A O 1
ATOM 1242 N N . THR A 1 163 ? 4.968 1.440 9.840 1.00 96.69 163 THR A N 1
ATOM 1243 C CA . THR A 1 163 ? 4.640 0.457 10.877 1.00 96.69 163 THR A CA 1
ATOM 1244 C C . THR A 1 163 ? 3.188 0.591 11.326 1.00 96.69 163 THR A C 1
ATOM 1246 O O . THR A 1 163 ? 2.451 -0.392 11.365 1.00 96.69 163 THR A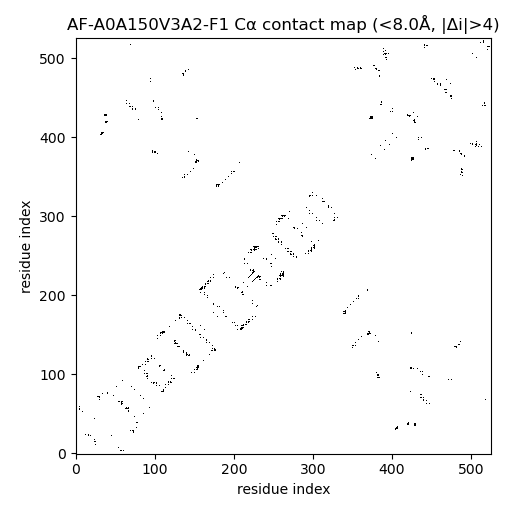 O 1
ATOM 1249 N N . ASN A 1 164 ? 2.747 1.815 11.621 1.00 96.38 164 ASN A N 1
ATOM 1250 C CA . ASN A 1 164 ? 1.379 2.068 12.048 1.00 96.38 164 ASN A CA 1
ATOM 1251 C C . ASN A 1 164 ? 0.358 1.671 10.978 1.00 96.38 164 ASN A C 1
ATOM 1253 O O . ASN A 1 164 ? -0.636 1.052 11.327 1.00 96.38 164 ASN A O 1
ATOM 1257 N N . GLU A 1 165 ? 0.580 1.983 9.697 1.00 96.00 165 GLU A N 1
ATOM 1258 C CA . GLU A 1 165 ? -0.369 1.627 8.629 1.00 96.00 165 GLU A CA 1
ATOM 1259 C C . GLU A 1 165 ? -0.620 0.108 8.570 1.00 96.00 165 GLU A C 1
ATOM 1261 O O . GLU A 1 165 ? -1.777 -0.310 8.495 1.00 96.00 165 GLU A O 1
ATOM 1266 N N . ILE A 1 166 ? 0.431 -0.716 8.687 1.00 97.69 166 ILE A N 1
ATOM 1267 C CA . ILE A 1 166 ? 0.307 -2.184 8.721 1.00 97.69 166 ILE A CA 1
ATOM 1268 C C . ILE A 1 166 ? -0.397 -2.657 9.992 1.00 97.69 166 ILE A C 1
ATOM 1270 O O . ILE A 1 166 ? -1.308 -3.481 9.911 1.00 97.69 166 ILE A O 1
ATOM 1274 N N . VAL A 1 167 ? -0.015 -2.137 11.165 1.00 97.88 167 VAL A N 1
ATOM 1275 C CA . VAL A 1 167 ? -0.637 -2.537 12.439 1.00 97.88 167 VAL A CA 1
ATOM 1276 C C . VAL A 1 167 ? -2.118 -2.177 12.445 1.00 97.88 167 VAL A C 1
ATOM 1278 O O . VAL A 1 167 ? -2.950 -3.025 12.754 1.00 97.88 167 VAL A O 1
ATOM 1281 N N . ILE A 1 168 ? -2.467 -0.953 12.046 1.00 96.88 168 ILE A N 1
ATOM 1282 C CA . ILE A 1 168 ? -3.851 -0.482 11.962 1.00 96.88 168 ILE A CA 1
ATOM 1283 C C . ILE A 1 168 ? -4.645 -1.384 11.022 1.00 96.88 168 ILE A C 1
ATOM 1285 O O . ILE A 1 168 ? -5.682 -1.898 11.436 1.00 96.88 168 ILE A O 1
ATOM 1289 N N . ALA A 1 169 ? -4.155 -1.625 9.804 1.00 97.19 169 ALA A N 1
ATOM 1290 C CA . ALA A 1 169 ? -4.838 -2.494 8.853 1.00 97.19 169 ALA A CA 1
ATOM 1291 C C . ALA A 1 169 ? -5.004 -3.919 9.414 1.00 97.19 169 ALA A C 1
ATOM 1293 O O . ALA A 1 169 ? -6.100 -4.461 9.383 1.00 97.19 169 ALA A O 1
ATOM 1294 N N . THR A 1 170 ? -3.968 -4.490 10.032 1.00 98.25 170 THR A N 1
ATOM 1295 C CA . THR A 1 170 ? -4.026 -5.830 10.645 1.00 98.25 170 THR A CA 1
ATOM 1296 C C . THR A 1 170 ? -5.066 -5.894 11.767 1.00 98.25 170 THR A C 1
ATOM 1298 O O . THR A 1 170 ? -5.804 -6.868 11.892 1.00 98.25 170 THR A O 1
ATOM 1301 N N . THR A 1 171 ? -5.198 -4.831 12.567 1.00 97.56 171 THR A N 1
ATOM 1302 C CA . THR A 1 171 ? -6.212 -4.776 13.632 1.00 97.56 171 THR A CA 1
ATOM 1303 C C . THR A 1 171 ? -7.646 -4.744 13.084 1.00 97.56 171 THR A C 1
ATOM 1305 O O . THR A 1 171 ? -8.567 -5.192 13.766 1.00 97.56 171 THR A O 1
ATOM 1308 N N . GLN A 1 172 ? -7.854 -4.261 11.852 1.00 96.25 172 GLN A N 1
ATOM 1309 C CA . GLN A 1 172 ? -9.174 -4.182 11.215 1.00 96.25 172 GLN A CA 1
ATOM 1310 C C . GLN A 1 172 ? -9.742 -5.552 10.819 1.00 96.25 172 GLN A C 1
ATOM 1312 O O . GLN A 1 172 ? -10.937 -5.627 10.543 1.00 96.25 172 GLN A O 1
ATOM 1317 N N . ILE A 1 173 ? -8.966 -6.640 10.910 1.00 96.81 173 ILE A N 1
ATOM 1318 C CA . ILE A 1 173 ? -9.482 -8.014 10.799 1.00 96.81 173 ILE A CA 1
ATOM 1319 C C . ILE A 1 173 ? -10.658 -8.230 11.767 1.00 96.81 173 ILE A C 1
ATOM 1321 O O . ILE A 1 173 ? -11.646 -8.869 11.415 1.00 96.81 173 ILE A O 1
ATOM 1325 N N . LEU A 1 174 ? -10.609 -7.636 12.966 1.00 95.56 174 LEU A N 1
ATOM 1326 C CA . LEU A 1 174 ? -11.676 -7.750 13.970 1.00 95.56 174 LEU A CA 1
ATOM 1327 C C . LEU A 1 174 ? -12.934 -6.934 13.626 1.00 95.56 174 LEU A C 1
ATOM 1329 O O . LEU A 1 174 ? -13.957 -7.063 14.294 1.00 95.56 174 LEU A O 1
ATOM 1333 N N . ARG A 1 175 ? -12.866 -6.098 12.587 1.00 93.25 175 ARG A N 1
ATOM 1334 C CA . ARG A 1 175 ? -13.986 -5.311 12.059 1.00 93.25 175 ARG A CA 1
ATOM 1335 C C . ARG A 1 175 ? -14.622 -5.940 10.821 1.00 93.25 175 ARG A C 1
ATOM 1337 O O . ARG A 1 175 ? -15.544 -5.346 10.268 1.00 93.25 175 ARG A O 1
ATOM 1344 N N . LEU A 1 176 ? -14.136 -7.100 10.375 1.00 93.38 176 LEU A N 1
ATOM 1345 C CA . LEU A 1 176 ? -14.731 -7.809 9.249 1.00 93.38 176 LEU A CA 1
ATOM 1346 C C . LEU A 1 176 ? -16.189 -8.170 9.544 1.00 93.38 176 LEU A C 1
ATOM 1348 O O . LEU A 1 176 ? -16.561 -8.513 10.675 1.00 93.38 176 LEU A O 1
ATOM 1352 N N . ARG A 1 177 ? -17.015 -8.123 8.499 1.00 90.12 177 ARG A N 1
ATOM 1353 C CA . ARG A 1 177 ? -18.419 -8.521 8.590 1.00 90.12 177 ARG A CA 1
ATOM 1354 C C . ARG A 1 177 ? -18.534 -9.956 9.119 1.00 90.12 177 ARG A C 1
ATOM 1356 O O . ARG A 1 177 ? -17.827 -10.854 8.674 1.00 90.12 177 ARG A O 1
ATOM 1363 N N . GLY A 1 178 ? -19.417 -10.164 10.096 1.00 88.06 178 GLY A N 1
ATOM 1364 C CA . GLY A 1 178 ? -19.647 -11.472 10.722 1.00 88.06 178 GLY A CA 1
ATOM 1365 C C . GLY A 1 178 ? -18.752 -11.793 11.928 1.00 88.06 178 GLY A C 1
ATOM 1366 O O . GLY A 1 178 ? -19.065 -12.737 12.650 1.00 88.06 178 GLY A O 1
ATOM 1367 N N . ILE A 1 179 ? -17.705 -11.004 12.222 1.00 90.94 179 ILE A N 1
ATOM 1368 C CA . ILE A 1 179 ? -16.859 -11.208 13.421 1.00 90.94 179 ILE A CA 1
ATOM 1369 C C . ILE A 1 179 ? -17.640 -10.969 14.717 1.00 90.94 179 ILE A C 1
ATOM 1371 O O . ILE A 1 179 ? -17.463 -11.688 15.701 1.00 90.94 179 ILE A O 1
ATOM 1375 N N . SER A 1 180 ? -18.527 -9.972 14.738 1.00 87.31 180 SER A N 1
ATOM 1376 C CA . SER A 1 180 ? -19.322 -9.630 15.926 1.00 87.31 180 SER A CA 1
ATOM 1377 C C . SER A 1 180 ? -20.211 -10.786 16.402 1.00 87.31 180 SER A C 1
ATOM 1379 O O . SER A 1 180 ? -20.439 -10.906 17.609 1.00 87.31 180 SER A O 1
ATOM 1381 N N . ALA A 1 181 ? -20.650 -11.642 15.473 1.00 89.25 181 ALA A N 1
ATOM 1382 C CA . ALA A 1 181 ? -21.492 -12.810 15.714 1.00 89.25 181 ALA A CA 1
ATOM 1383 C C . ALA A 1 181 ? -20.719 -14.051 16.201 1.00 89.25 181 ALA A C 1
ATOM 1385 O O . ALA A 1 181 ? -21.347 -15.034 16.588 1.00 89.25 181 ALA A O 1
ATOM 1386 N N . LEU A 1 182 ? -19.380 -14.023 16.202 1.00 91.00 182 LEU A N 1
ATOM 1387 C CA . LEU A 1 182 ? -18.573 -15.125 16.726 1.00 91.00 182 LEU A CA 1
ATOM 1388 C C . LEU A 1 182 ? -18.778 -15.303 18.236 1.00 91.00 182 LEU A C 1
ATOM 1390 O O . LEU A 1 182 ? -18.974 -14.333 18.983 1.00 91.00 182 LEU A O 1
ATOM 1394 N N . ASP A 1 183 ? -18.667 -16.551 18.686 1.00 92.38 183 ASP A N 1
ATOM 1395 C CA . ASP A 1 183 ? -18.666 -16.874 20.107 1.00 92.38 183 ASP A CA 1
ATOM 1396 C C . ASP A 1 183 ? -17.386 -16.372 20.807 1.00 92.38 183 ASP A C 1
ATOM 1398 O O . ASP A 1 183 ? -16.411 -15.938 20.184 1.00 92.38 183 ASP A O 1
ATOM 1402 N N . ALA A 1 184 ? -17.376 -16.417 22.140 1.00 91.38 184 ALA A N 1
ATOM 1403 C CA . ALA A 1 184 ? -16.247 -15.927 22.927 1.00 91.38 184 ALA A CA 1
ATOM 1404 C C . ALA A 1 184 ? -14.942 -16.716 22.688 1.00 91.38 184 ALA A C 1
ATOM 1406 O O . ALA A 1 184 ? -13.850 -16.152 22.805 1.00 91.38 184 ALA A O 1
ATOM 1407 N N . LYS A 1 185 ? -15.031 -18.012 22.359 1.00 94.19 185 LYS A N 1
ATOM 1408 C CA . LYS A 1 185 ? -13.868 -18.879 22.135 1.00 94.19 185 LYS A CA 1
ATOM 1409 C C . LYS A 1 185 ? -13.192 -18.518 20.816 1.00 94.19 185 LYS A C 1
ATOM 1411 O O . LYS A 1 185 ? -11.975 -18.324 20.794 1.00 94.19 185 LYS A O 1
ATOM 1416 N N . ASP A 1 186 ? -13.970 -18.379 19.750 1.00 94.12 186 ASP A N 1
ATOM 1417 C CA . ASP A 1 186 ? -13.480 -18.002 18.430 1.00 94.12 186 ASP A CA 1
ATOM 1418 C C . ASP A 1 186 ? -13.005 -16.548 18.406 1.00 94.12 186 ASP A C 1
ATOM 1420 O O . ASP A 1 186 ? -11.923 -16.286 17.878 1.00 94.12 186 ASP A O 1
ATOM 1424 N N . LYS A 1 187 ? -13.698 -15.620 19.086 1.00 93.19 187 LYS A N 1
ATOM 1425 C CA . LYS A 1 187 ? -13.199 -14.245 19.293 1.00 93.19 187 LYS A CA 1
ATOM 1426 C C . LYS A 1 187 ? -11.832 -14.229 19.968 1.00 93.19 187 LYS A C 1
ATOM 1428 O O . LYS A 1 187 ? -10.900 -13.601 19.469 1.00 93.19 187 LYS A O 1
ATOM 1433 N N . LYS A 1 188 ? -11.668 -14.969 21.068 1.00 94.25 188 LYS A N 1
ATOM 1434 C CA . LYS A 1 188 ? -10.374 -15.071 21.758 1.00 94.25 188 LYS A CA 1
ATOM 1435 C C . LYS A 1 188 ? -9.293 -15.656 20.847 1.00 94.25 188 LYS A C 1
ATOM 1437 O O . LYS A 1 188 ? -8.154 -15.192 20.876 1.00 94.25 188 LYS A O 1
ATOM 1442 N N . ARG A 1 189 ? -9.644 -16.653 20.029 1.00 95.62 189 ARG A N 1
ATOM 1443 C CA . ARG A 1 189 ? -8.724 -17.288 19.082 1.00 95.62 189 ARG A CA 1
ATOM 1444 C C . ARG A 1 189 ? -8.258 -16.317 17.997 1.00 95.62 189 ARG A C 1
ATOM 1446 O O . ARG A 1 189 ? -7.055 -16.222 17.782 1.00 95.62 189 ARG A O 1
ATOM 1453 N N . ILE A 1 190 ? -9.165 -15.580 17.348 1.00 95.56 190 ILE A N 1
ATOM 1454 C CA . ILE A 1 190 ? -8.766 -14.606 16.320 1.00 95.56 190 ILE A CA 1
ATOM 1455 C C . ILE A 1 190 ? -7.961 -13.451 16.924 1.00 95.56 190 ILE A C 1
ATOM 1457 O O . ILE A 1 190 ? -6.954 -13.061 16.344 1.00 95.56 190 ILE A O 1
ATOM 1461 N N . VAL A 1 191 ? -8.323 -12.959 18.118 1.00 96.12 191 VAL A N 1
ATOM 1462 C CA . VAL A 1 191 ? -7.545 -11.923 18.823 1.00 96.12 191 VAL A CA 1
ATOM 1463 C C . VAL A 1 191 ? -6.115 -12.393 19.079 1.00 96.12 191 VAL A C 1
ATOM 1465 O O . VAL A 1 191 ? -5.183 -11.632 18.837 1.00 96.12 191 VAL A O 1
ATOM 1468 N N . ALA A 1 192 ? -5.929 -13.636 19.535 1.00 96.19 192 ALA A N 1
ATOM 1469 C CA . ALA A 1 192 ? -4.601 -14.189 19.789 1.00 96.19 192 ALA A CA 1
ATOM 1470 C C . ALA A 1 192 ? -3.749 -14.242 18.511 1.00 96.19 192 ALA A C 1
ATOM 1472 O O . ALA A 1 192 ? -2.633 -13.731 18.510 1.00 96.19 192 ALA A O 1
ATOM 1473 N N . VAL A 1 193 ? -4.301 -14.772 17.414 1.00 97.00 193 VAL A N 1
ATOM 1474 C CA . VAL A 1 193 ? -3.590 -14.884 16.125 1.00 97.00 193 VAL A CA 1
ATOM 1475 C C . VAL A 1 193 ? -3.259 -13.504 15.544 1.00 97.00 193 VAL A C 1
ATOM 1477 O O . VAL A 1 193 ? -2.148 -13.268 15.067 1.00 97.00 193 VAL A O 1
ATOM 1480 N N . VAL A 1 194 ? -4.195 -12.552 15.605 1.00 97.69 194 VAL A N 1
ATOM 1481 C CA . VAL A 1 194 ? -3.963 -11.180 15.123 1.00 97.69 194 VAL A CA 1
ATOM 1482 C C . VAL A 1 194 ? -2.916 -10.469 15.984 1.00 97.69 194 VAL A C 1
ATOM 1484 O O . VAL A 1 194 ? -2.036 -9.805 15.439 1.00 97.69 194 VAL A O 1
ATOM 1487 N N . MET A 1 195 ? -2.952 -10.636 17.309 1.00 96.56 195 MET A N 1
ATOM 1488 C CA . MET A 1 195 ? -1.953 -10.048 18.206 1.00 96.56 195 MET A CA 1
ATOM 1489 C C . MET A 1 195 ? -0.557 -10.630 17.966 1.00 96.56 195 MET A C 1
ATOM 1491 O O . MET A 1 195 ? 0.404 -9.871 17.889 1.00 96.56 195 MET A O 1
ATOM 1495 N N . GLU A 1 196 ? -0.442 -11.948 17.798 1.00 96.31 196 GLU A N 1
ATOM 1496 C CA . GLU A 1 196 ? 0.817 -12.613 17.444 1.00 96.31 196 GLU A CA 1
ATOM 1497 C C . GLU A 1 196 ? 1.369 -12.074 16.117 1.00 96.31 196 GLU A C 1
ATOM 1499 O O . GLU A 1 196 ? 2.539 -11.712 16.026 1.00 96.31 196 GLU A O 1
ATOM 1504 N N . THR A 1 197 ? 0.506 -11.911 15.110 1.00 97.69 197 THR A N 1
ATOM 1505 C CA . THR A 1 197 ? 0.884 -11.318 13.817 1.00 97.69 197 THR A CA 1
ATOM 1506 C C . THR A 1 197 ? 1.432 -9.898 13.983 1.00 97.69 197 THR A C 1
ATOM 1508 O O . THR A 1 197 ? 2.477 -9.560 13.426 1.00 97.69 197 THR A O 1
ATOM 1511 N N . ILE A 1 198 ? 0.758 -9.066 14.785 1.00 97.88 198 ILE A N 1
ATOM 1512 C CA . ILE A 1 198 ? 1.206 -7.701 15.092 1.00 97.88 198 ILE A CA 1
ATOM 1513 C C . ILE A 1 198 ? 2.558 -7.730 15.808 1.00 97.88 198 ILE A C 1
ATOM 1515 O O . ILE A 1 198 ? 3.452 -6.981 15.431 1.00 97.88 198 ILE A O 1
ATOM 1519 N N . GLN A 1 199 ? 2.733 -8.590 16.812 1.00 95.75 199 GLN A N 1
ATOM 1520 C CA . GLN A 1 199 ? 3.984 -8.701 17.566 1.00 95.75 199 GLN A CA 1
ATOM 1521 C C . GLN A 1 199 ? 5.157 -9.112 16.675 1.00 95.75 199 GLN A C 1
ATOM 1523 O O . GLN A 1 199 ? 6.219 -8.492 16.751 1.00 95.75 199 GLN A O 1
ATOM 1528 N N . THR A 1 200 ? 4.959 -10.088 15.788 1.00 96.00 200 THR A N 1
ATOM 1529 C CA . THR A 1 200 ? 5.976 -10.493 14.810 1.00 96.00 200 THR A CA 1
ATOM 1530 C C . THR A 1 200 ? 6.334 -9.334 13.886 1.00 96.00 200 THR A C 1
ATOM 1532 O O . THR A 1 200 ? 7.511 -9.054 13.670 1.00 96.00 200 THR A O 1
ATOM 1535 N N . TYR A 1 201 ? 5.345 -8.582 13.398 1.00 97.50 201 TYR A N 1
ATOM 1536 C CA . TYR A 1 201 ? 5.618 -7.435 12.535 1.00 97.50 201 TYR A CA 1
ATOM 1537 C C . TYR A 1 201 ? 6.336 -6.300 13.276 1.00 97.50 201 TYR A C 1
ATOM 1539 O O . TYR A 1 201 ? 7.263 -5.706 12.731 1.00 97.50 201 TYR A O 1
ATOM 1547 N N . LEU A 1 202 ? 5.973 -6.030 14.533 1.00 96.19 202 LEU A N 1
ATOM 1548 C CA . LEU A 1 202 ? 6.663 -5.050 15.372 1.00 96.19 202 LEU A CA 1
ATOM 1549 C C . LEU A 1 202 ? 8.109 -5.464 15.675 1.00 96.19 202 LEU A C 1
ATOM 1551 O O . LEU A 1 202 ? 8.988 -4.606 15.698 1.00 96.19 202 LEU A O 1
ATOM 1555 N N . LYS A 1 203 ? 8.378 -6.763 15.862 1.00 94.62 203 LYS A N 1
ATOM 1556 C CA . LYS A 1 203 ? 9.743 -7.301 15.984 1.00 94.62 203 LYS A CA 1
ATOM 1557 C C . LYS A 1 203 ? 10.547 -7.003 14.717 1.00 94.62 203 LYS A C 1
ATOM 1559 O O . LYS A 1 203 ? 11.649 -6.468 14.822 1.00 94.62 203 LYS A O 1
ATOM 1564 N N . VAL A 1 204 ? 9.987 -7.290 13.538 1.00 94.44 204 VAL A N 1
ATOM 1565 C CA . VAL A 1 204 ? 10.626 -6.975 12.249 1.00 94.44 204 VAL A CA 1
ATOM 1566 C C . VAL A 1 204 ? 10.871 -5.471 12.131 1.00 94.44 204 VAL A C 1
ATOM 1568 O O . VAL A 1 204 ? 12.000 -5.056 11.891 1.00 94.44 204 VAL A O 1
ATOM 1571 N N . SER A 1 205 ? 9.860 -4.630 12.364 1.00 94.88 205 SER A N 1
ATOM 1572 C CA . SER A 1 205 ? 9.998 -3.177 12.216 1.00 94.88 205 SER A CA 1
ATOM 1573 C C . SER A 1 205 ? 10.995 -2.569 13.208 1.00 94.88 205 SER A C 1
ATOM 1575 O O . SER A 1 205 ? 11.725 -1.643 12.854 1.00 94.88 205 SER A O 1
ATOM 1577 N N . ALA A 1 206 ? 11.085 -3.109 14.426 1.00 93.31 206 ALA A N 1
ATOM 1578 C CA . ALA A 1 206 ? 12.039 -2.664 15.436 1.00 93.31 206 ALA A CA 1
ATOM 1579 C C . ALA A 1 206 ? 13.500 -2.887 15.009 1.00 93.31 206 ALA A C 1
ATOM 1581 O O . ALA A 1 206 ? 14.344 -2.050 15.330 1.00 93.31 206 ALA A O 1
ATOM 1582 N N . ARG A 1 207 ? 13.807 -3.934 14.221 1.00 91.69 207 ARG A N 1
ATOM 1583 C CA . ARG A 1 207 ? 15.155 -4.127 13.636 1.00 91.69 207 ARG A CA 1
ATOM 1584 C C . ARG A 1 207 ? 15.562 -2.970 12.730 1.00 91.69 207 ARG A C 1
ATOM 1586 O O . ARG A 1 207 ? 16.731 -2.610 12.676 1.00 91.69 207 ARG A O 1
ATOM 1593 N N . TYR A 1 208 ? 14.583 -2.349 12.078 1.00 91.44 208 TYR A N 1
ATOM 1594 C CA . TYR A 1 208 ? 14.757 -1.156 11.251 1.00 91.44 208 TYR A CA 1
ATOM 1595 C C . TYR A 1 208 ? 14.686 0.156 12.054 1.00 91.44 208 TYR A C 1
ATOM 1597 O O . TYR A 1 208 ? 14.637 1.236 11.470 1.00 91.44 208 TYR A O 1
ATOM 1605 N N . GLY A 1 209 ? 14.644 0.093 13.390 1.00 92.06 209 GLY A N 1
ATOM 1606 C CA . GLY A 1 209 ? 14.496 1.263 14.260 1.00 92.06 209 GLY A CA 1
ATOM 1607 C C . GLY A 1 209 ? 13.085 1.864 14.274 1.00 92.06 209 GLY A C 1
ATOM 1608 O O . GLY A 1 209 ? 12.887 2.951 14.819 1.00 92.06 209 GLY A O 1
ATOM 1609 N N . ALA A 1 210 ? 12.093 1.181 13.694 1.00 94.62 210 ALA A N 1
ATOM 1610 C CA . ALA A 1 210 ? 10.720 1.661 13.613 1.00 94.62 210 ALA A CA 1
ATOM 1611 C C . ALA A 1 210 ? 9.864 1.090 14.747 1.00 94.62 210 ALA A C 1
ATOM 1613 O O . ALA A 1 210 ? 9.448 -0.071 14.722 1.00 94.62 210 ALA A O 1
ATOM 1614 N N . ASN A 1 211 ? 9.557 1.948 15.718 1.00 93.94 211 ASN A N 1
ATOM 1615 C CA . ASN A 1 211 ? 8.667 1.628 16.833 1.00 93.94 211 ASN A CA 1
ATOM 1616 C C . ASN A 1 211 ? 7.237 2.126 16.560 1.00 93.94 211 ASN A C 1
ATOM 1618 O O . ASN A 1 211 ? 7.074 3.158 15.898 1.00 93.94 211 ASN A O 1
ATOM 1622 N N . PRO A 1 212 ? 6.197 1.443 17.068 1.00 94.81 212 PRO A N 1
ATOM 1623 C CA . PRO A 1 212 ? 4.816 1.892 16.922 1.00 94.81 212 PRO A CA 1
ATOM 1624 C C . PRO A 1 212 ? 4.588 3.210 17.669 1.00 94.81 212 PRO A C 1
ATOM 1626 O O . PRO A 1 212 ? 5.173 3.452 18.726 1.00 94.81 212 PRO A O 1
ATOM 1629 N N . THR A 1 213 ? 3.708 4.064 17.141 1.00 95.88 213 THR A N 1
ATOM 1630 C CA . THR A 1 213 ? 3.271 5.272 17.863 1.00 95.88 213 THR A CA 1
ATOM 1631 C C . THR A 1 213 ? 1.939 5.045 18.570 1.00 95.88 213 THR A C 1
ATOM 1633 O O . THR A 1 213 ? 1.292 4.007 18.412 1.00 95.88 213 THR A O 1
ATOM 1636 N N . ILE A 1 214 ? 1.477 6.059 19.309 1.00 96.56 214 ILE A N 1
ATOM 1637 C CA . ILE A 1 214 ? 0.185 6.035 20.004 1.00 96.56 214 ILE A CA 1
ATOM 1638 C C . ILE A 1 214 ? -0.986 5.651 19.080 1.00 96.56 214 ILE A C 1
ATOM 1640 O O . ILE A 1 214 ? -1.936 5.022 19.524 1.00 96.56 214 ILE A O 1
ATOM 1644 N N . SER A 1 215 ? -0.906 5.957 17.778 1.00 96.06 215 SER A N 1
ATOM 1645 C CA . SER A 1 215 ? -1.956 5.629 16.804 1.00 96.06 215 SER A CA 1
ATOM 1646 C C . SER A 1 215 ? -2.132 4.118 16.591 1.00 96.06 215 SER A C 1
ATOM 1648 O O . SER A 1 215 ? -3.269 3.645 16.498 1.00 96.06 215 SER A O 1
ATOM 1650 N N . ALA A 1 216 ? -1.034 3.353 16.575 1.00 96.81 216 ALA A N 1
ATOM 1651 C CA . ALA A 1 216 ? -1.092 1.896 16.498 1.00 96.81 216 ALA A CA 1
ATOM 1652 C C . ALA A 1 216 ? -1.716 1.311 17.771 1.00 96.81 216 ALA A C 1
ATOM 1654 O O . ALA A 1 216 ? -2.651 0.517 17.684 1.00 96.81 216 ALA A O 1
ATOM 1655 N N . PHE A 1 217 ? -1.279 1.770 18.948 1.00 97.88 217 PHE A N 1
ATOM 1656 C CA . PHE A 1 217 ? -1.837 1.321 20.226 1.00 97.88 217 PHE A CA 1
ATOM 1657 C C . PHE A 1 217 ? -3.326 1.654 20.372 1.00 97.88 217 PHE A C 1
ATOM 1659 O O . PHE A 1 217 ? -4.106 0.799 20.784 1.00 97.88 217 PHE A O 1
ATOM 1666 N N . ASN A 1 218 ? -3.744 2.850 19.957 1.00 98.00 218 ASN A N 1
ATOM 1667 C CA . ASN A 1 218 ? -5.151 3.249 19.930 1.00 98.00 218 ASN A CA 1
ATOM 1668 C C . ASN A 1 218 ? -5.991 2.291 19.070 1.00 98.00 218 ASN A C 1
ATOM 1670 O O . ASN A 1 218 ? -7.069 1.871 19.481 1.00 98.00 218 ASN A O 1
ATOM 1674 N N . SER A 1 219 ? -5.462 1.861 17.921 1.00 97.38 219 SER A N 1
ATOM 1675 C CA . SER A 1 219 ? -6.146 0.894 17.053 1.00 97.38 219 SER A CA 1
ATOM 1676 C C . SER A 1 219 ? -6.193 -0.513 17.652 1.00 97.38 219 SER A C 1
ATOM 1678 O O . SER A 1 219 ? -7.202 -1.196 17.498 1.00 97.38 219 SER A O 1
ATOM 1680 N N . ILE A 1 220 ? -5.164 -0.936 18.394 1.00 98.00 220 ILE A N 1
ATOM 1681 C CA . ILE A 1 220 ? -5.193 -2.193 19.159 1.00 98.00 220 ILE A CA 1
ATOM 1682 C C . ILE A 1 220 ? -6.270 -2.129 20.257 1.00 98.00 220 ILE A C 1
ATOM 1684 O O . ILE A 1 220 ? -7.045 -3.074 20.399 1.00 98.00 220 ILE A O 1
ATOM 1688 N N . ILE A 1 221 ? -6.376 -1.013 20.990 1.00 98.19 221 ILE A N 1
ATOM 1689 C CA . ILE A 1 221 ? -7.417 -0.811 22.013 1.00 98.19 221 ILE A CA 1
ATOM 1690 C C . ILE A 1 221 ? -8.809 -0.907 21.380 1.00 98.19 221 ILE A C 1
ATOM 1692 O O . ILE A 1 221 ? -9.629 -1.715 21.809 1.00 98.19 221 ILE A O 1
ATOM 1696 N N . THR A 1 222 ? -9.089 -0.119 20.343 1.00 97.00 222 THR A N 1
ATOM 1697 C CA . THR A 1 222 ? -10.423 -0.106 19.729 1.00 97.00 222 THR A CA 1
ATOM 1698 C C . THR A 1 222 ? -10.752 -1.444 19.069 1.00 97.00 222 THR A C 1
ATOM 1700 O O . THR A 1 222 ? -11.813 -2.009 19.329 1.00 97.00 222 THR A O 1
ATOM 1703 N N . ASN A 1 223 ? -9.854 -1.980 18.240 1.00 96.75 223 ASN A N 1
ATOM 1704 C CA . ASN A 1 223 ? -10.185 -3.107 17.373 1.00 96.75 223 ASN A CA 1
ATOM 1705 C C . ASN A 1 223 ? -9.940 -4.465 18.041 1.00 96.75 223 ASN A C 1
ATOM 1707 O O . ASN A 1 223 ? -10.829 -5.308 18.028 1.00 96.75 223 ASN A O 1
ATOM 1711 N N . LEU A 1 224 ? -8.780 -4.699 18.665 1.00 95.44 224 LEU A N 1
ATOM 1712 C CA . LEU A 1 224 ? -8.533 -5.991 19.321 1.00 95.44 224 LEU A CA 1
ATOM 1713 C C . LEU A 1 224 ? -9.216 -6.067 20.686 1.00 95.44 224 LEU A C 1
ATOM 1715 O O . LEU A 1 224 ? -9.832 -7.083 20.991 1.00 95.44 224 LEU A O 1
ATOM 1719 N N . ALA A 1 225 ? -9.122 -5.023 21.515 1.00 96.06 225 ALA A N 1
ATOM 1720 C CA . ALA A 1 225 ? -9.720 -5.074 22.849 1.00 96.06 225 ALA A CA 1
ATOM 1721 C C . ALA A 1 225 ? -11.239 -4.838 22.802 1.00 96.06 225 ALA A C 1
ATOM 1723 O O . ALA A 1 225 ? -11.985 -5.592 23.422 1.00 96.06 225 ALA A O 1
ATOM 1724 N N . GLY A 1 226 ? -11.697 -3.850 22.027 1.00 95.31 226 GLY A N 1
ATOM 1725 C CA . GLY A 1 226 ? -13.118 -3.549 21.835 1.00 95.31 226 GLY A CA 1
ATOM 1726 C C . GLY A 1 226 ? -13.869 -4.644 21.078 1.00 95.31 226 GLY A C 1
ATOM 1727 O O . GLY A 1 226 ? -14.636 -5.392 21.682 1.00 95.31 226 GLY A O 1
ATOM 1728 N N . PHE A 1 227 ? -13.650 -4.771 19.763 1.00 93.25 227 PHE A N 1
ATOM 1729 C CA . PHE A 1 227 ? -14.370 -5.763 18.940 1.00 93.25 227 PHE A CA 1
ATOM 1730 C C . PHE A 1 227 ? -14.039 -7.214 19.319 1.00 93.25 227 PHE A C 1
ATOM 1732 O O . PHE A 1 227 ? -14.900 -8.088 19.214 1.00 93.25 227 PHE A O 1
ATOM 1739 N N . GLY A 1 228 ? -12.826 -7.474 19.813 1.00 92.31 228 GLY A N 1
ATOM 1740 C CA . GLY A 1 228 ? -12.451 -8.772 20.381 1.00 92.31 228 GLY A CA 1
ATOM 1741 C C . GLY A 1 228 ? -12.976 -9.032 21.799 1.00 92.31 228 GLY A C 1
ATOM 1742 O O . GLY A 1 228 ? -12.757 -10.120 22.327 1.00 92.31 228 GLY A O 1
ATOM 1743 N N . GLN A 1 229 ? -13.671 -8.066 22.411 1.00 93.31 229 GLN A N 1
ATOM 1744 C CA . GLN A 1 229 ? -14.328 -8.165 23.720 1.00 93.31 229 GLN A CA 1
ATOM 1745 C C . GLN A 1 229 ? -13.390 -8.580 24.870 1.00 93.31 229 GLN A C 1
ATOM 1747 O O . GLN A 1 229 ? -13.731 -9.402 25.719 1.00 93.31 229 GLN A O 1
ATOM 1752 N N . SER A 1 230 ? -12.191 -7.993 24.917 1.00 93.12 230 SER A N 1
ATOM 1753 C CA . SER A 1 230 ? -11.155 -8.288 25.912 1.00 93.12 230 SER A CA 1
ATOM 1754 C C . SER A 1 230 ? -10.784 -7.054 26.739 1.00 93.12 230 SER A C 1
ATOM 1756 O O . SER A 1 230 ? -9.862 -6.310 26.405 1.00 93.12 230 SER A O 1
ATOM 1758 N N . LYS A 1 231 ? -11.452 -6.870 27.888 1.00 94.25 231 LYS A N 1
ATOM 1759 C CA . LYS A 1 231 ? -11.140 -5.794 28.854 1.00 94.25 231 LYS A CA 1
ATOM 1760 C C . LYS A 1 231 ? -9.681 -5.827 29.319 1.00 94.25 231 LYS A C 1
ATOM 1762 O O . LYS A 1 231 ? -9.044 -4.785 29.443 1.00 94.25 231 LYS A O 1
ATOM 1767 N N . HIS A 1 232 ? -9.134 -7.022 29.544 1.00 94.81 232 HIS A N 1
ATOM 1768 C CA . HIS A 1 232 ? -7.751 -7.195 29.993 1.00 94.81 232 HIS A CA 1
ATOM 1769 C C . HIS A 1 232 ? -6.735 -6.612 28.999 1.00 94.81 232 HIS A C 1
ATOM 1771 O O . HIS A 1 232 ? -5.746 -6.009 29.417 1.00 94.81 232 HIS A O 1
ATOM 1777 N N . LEU A 1 233 ? -6.998 -6.731 27.693 1.00 95.50 233 LEU A N 1
ATOM 1778 C CA . LEU A 1 233 ? -6.082 -6.253 26.661 1.00 95.50 233 LEU A CA 1
ATOM 1779 C C . LEU A 1 233 ? -5.915 -4.726 26.689 1.00 95.50 233 LEU A C 1
ATOM 1781 O O . LEU A 1 233 ? -4.824 -4.242 26.405 1.00 95.50 233 LEU A O 1
ATOM 1785 N N . ILE A 1 234 ? -6.934 -3.969 27.112 1.00 96.88 234 ILE A N 1
ATOM 1786 C CA . ILE A 1 234 ? -6.817 -2.512 27.301 1.00 96.88 234 ILE A CA 1
ATOM 1787 C C . ILE A 1 234 ? -5.698 -2.197 28.298 1.00 96.88 234 ILE A C 1
ATOM 1789 O O . ILE A 1 234 ? -4.840 -1.361 28.023 1.00 96.88 234 ILE A O 1
ATOM 1793 N N . GLN A 1 235 ? -5.665 -2.898 29.436 1.00 95.75 235 GLN A N 1
ATOM 1794 C CA . GLN A 1 235 ? -4.648 -2.669 30.461 1.00 95.75 235 GLN A CA 1
ATOM 1795 C C . GLN A 1 235 ? -3.251 -3.080 29.987 1.00 95.75 235 GLN A C 1
ATOM 1797 O O . GLN A 1 235 ? -2.282 -2.375 30.262 1.00 95.75 235 GLN A O 1
ATOM 1802 N N . VAL A 1 236 ? -3.142 -4.200 29.264 1.00 95.88 236 VAL A N 1
ATOM 1803 C CA . VAL A 1 236 ? -1.871 -4.647 28.672 1.00 95.88 236 VAL A CA 1
ATOM 1804 C C . VAL A 1 236 ? -1.320 -3.577 27.729 1.00 95.88 236 VAL A C 1
ATOM 1806 O O . VAL A 1 236 ? -0.179 -3.153 27.888 1.00 95.88 236 VAL A O 1
ATOM 1809 N N . VAL A 1 237 ? -2.155 -3.062 26.823 1.00 96.38 237 VAL A N 1
ATOM 1810 C CA . VAL A 1 237 ? -1.743 -2.040 25.854 1.00 96.38 237 VAL A CA 1
ATOM 1811 C C . VAL A 1 237 ? -1.367 -0.723 26.536 1.00 96.38 237 VAL A C 1
ATOM 1813 O O . VAL A 1 237 ? -0.388 -0.095 26.144 1.00 96.38 237 VAL A O 1
ATOM 1816 N N . LEU A 1 238 ? -2.086 -0.308 27.583 1.00 96.56 238 LEU A N 1
ATOM 1817 C CA . LEU A 1 238 ? -1.718 0.878 28.365 1.00 96.56 238 LEU A CA 1
ATOM 1818 C C . LEU A 1 238 ? -0.353 0.721 29.046 1.00 96.56 238 LEU A C 1
ATOM 1820 O O . LEU A 1 238 ? 0.449 1.653 29.028 1.00 96.56 238 LEU A O 1
ATOM 1824 N N . ASN A 1 239 ? -0.055 -0.465 29.580 1.00 96.12 239 ASN A N 1
ATOM 1825 C CA . ASN A 1 239 ? 1.264 -0.752 30.140 1.00 96.12 239 ASN A CA 1
ATOM 1826 C C . ASN A 1 239 ? 2.355 -0.698 29.058 1.00 96.12 239 ASN A C 1
ATOM 1828 O O . ASN A 1 239 ? 3.446 -0.185 29.313 1.00 96.12 239 ASN A O 1
ATOM 1832 N N . ASP A 1 240 ? 2.070 -1.187 27.849 1.00 94.75 240 ASP A N 1
ATOM 1833 C CA . ASP A 1 240 ? 3.011 -1.156 26.726 1.00 94.75 240 ASP A CA 1
ATOM 1834 C C . ASP A 1 240 ? 3.243 0.268 26.191 1.00 94.75 240 ASP A C 1
ATOM 1836 O O . ASP A 1 240 ? 4.382 0.615 25.866 1.00 94.75 240 ASP A O 1
ATOM 1840 N N . ILE A 1 241 ? 2.218 1.132 26.196 1.00 95.88 241 ILE A N 1
ATOM 1841 C CA . ILE A 1 241 ? 2.355 2.576 25.931 1.00 95.88 241 ILE A CA 1
ATOM 1842 C C . ILE A 1 241 ? 3.359 3.190 26.918 1.00 95.88 241 ILE A C 1
ATOM 1844 O O . ILE A 1 241 ? 4.320 3.839 26.499 1.00 95.88 241 ILE A O 1
ATOM 1848 N N . THR A 1 242 ? 3.188 2.937 28.220 1.00 95.00 242 THR A N 1
ATOM 1849 C CA . THR A 1 242 ? 4.085 3.463 29.261 1.00 95.00 242 THR A CA 1
ATOM 1850 C C . THR A 1 242 ? 5.507 2.913 29.129 1.00 95.00 242 THR A C 1
ATOM 1852 O O . THR A 1 242 ? 6.469 3.678 29.207 1.00 95.00 242 THR A O 1
ATOM 1855 N N . ARG A 1 243 ? 5.670 1.607 28.875 1.00 93.69 243 ARG A N 1
ATOM 1856 C CA . ARG A 1 243 ? 6.986 0.979 28.638 1.00 93.69 243 ARG A CA 1
ATOM 1857 C C . ARG A 1 243 ? 7.694 1.556 27.416 1.00 93.69 243 ARG A C 1
ATOM 1859 O O . ARG A 1 243 ? 8.912 1.714 27.433 1.00 93.69 243 ARG A O 1
ATOM 1866 N N . SER A 1 244 ? 6.926 1.937 26.400 1.00 91.31 244 SER A N 1
ATOM 1867 C CA . SER A 1 244 ? 7.419 2.613 25.196 1.00 91.31 244 SER A CA 1
ATOM 1868 C C . SER A 1 244 ? 7.712 4.104 25.417 1.00 91.31 244 SER A C 1
ATOM 1870 O O . SER A 1 244 ? 8.043 4.805 24.464 1.00 91.31 244 SER A O 1
ATOM 1872 N N . LYS A 1 245 ? 7.601 4.604 26.660 1.00 94.31 245 LYS A N 1
ATOM 1873 C CA . LYS A 1 245 ? 7.777 6.017 27.042 1.00 94.31 245 LYS A CA 1
ATOM 1874 C C . LYS A 1 245 ? 6.826 6.969 26.307 1.00 94.31 245 LYS A C 1
ATOM 1876 O O . LYS A 1 245 ? 7.130 8.146 26.131 1.00 94.31 245 LYS A O 1
ATOM 1881 N N . LEU A 1 246 ? 5.672 6.460 25.887 1.00 94.69 246 LEU A N 1
ATOM 1882 C CA . LEU A 1 246 ? 4.585 7.248 25.325 1.00 94.69 246 LEU A CA 1
ATOM 1883 C C . LEU A 1 246 ? 3.575 7.582 26.426 1.00 94.69 246 LEU A C 1
ATOM 1885 O O . LEU A 1 246 ? 3.516 6.916 27.460 1.00 94.69 246 LEU A O 1
ATOM 1889 N N . GLN A 1 247 ? 2.768 8.614 26.192 1.00 93.19 247 GLN A N 1
ATOM 1890 C CA . GLN A 1 247 ? 1.694 9.006 27.099 1.00 93.19 247 GLN A CA 1
ATOM 1891 C C . GLN A 1 247 ? 0.341 8.854 26.398 1.00 93.19 247 GLN A C 1
ATOM 1893 O O . GLN A 1 247 ? 0.216 9.262 25.236 1.00 93.19 247 GLN A O 1
ATOM 1898 N N . PRO A 1 248 ? -0.672 8.277 27.071 1.00 93.19 248 PRO A N 1
ATOM 1899 C CA . PRO A 1 248 ? -2.047 8.325 26.596 1.00 93.19 248 PRO A CA 1
ATOM 1900 C C . PRO A 1 248 ? -2.482 9.770 26.340 1.00 93.19 248 PRO A C 1
ATOM 1902 O O . PRO A 1 248 ? -2.234 10.652 27.158 1.00 93.19 248 PRO A O 1
ATOM 1905 N N . ASN A 1 249 ? -3.145 10.010 25.212 1.00 92.31 249 ASN A N 1
ATOM 1906 C CA . ASN A 1 249 ? -3.714 11.316 24.879 1.00 92.31 249 ASN A CA 1
ATOM 1907 C C . ASN A 1 249 ? -5.247 11.236 24.783 1.00 92.31 249 ASN A C 1
ATOM 1909 O O . ASN A 1 249 ? -5.840 10.172 24.975 1.00 92.31 249 ASN A O 1
ATOM 1913 N N . HIS A 1 250 ? -5.904 12.349 24.450 1.00 92.12 250 HIS A N 1
ATOM 1914 C CA . HIS A 1 250 ? -7.362 12.381 24.290 1.00 92.12 250 HIS A CA 1
ATOM 1915 C C . HIS A 1 250 ? -7.864 11.345 23.262 1.00 92.12 250 HIS A C 1
ATOM 1917 O O . HIS A 1 250 ? -8.903 10.722 23.471 1.00 92.12 250 HIS A O 1
ATOM 1923 N N . VAL A 1 251 ? -7.098 11.071 22.195 1.00 93.88 251 VAL A N 1
ATOM 1924 C CA . VAL A 1 251 ? -7.432 10.024 21.210 1.00 93.88 251 VAL A CA 1
ATOM 1925 C C . VAL A 1 251 ? -7.363 8.630 21.839 1.00 93.88 251 VAL A C 1
ATOM 1927 O O . VAL A 1 251 ? -8.218 7.789 21.561 1.00 93.88 251 VAL A O 1
ATOM 1930 N N . THR A 1 252 ? -6.394 8.372 22.721 1.00 96.56 252 THR A N 1
ATOM 1931 C CA . THR A 1 252 ? -6.330 7.122 23.495 1.00 96.56 252 THR A CA 1
ATOM 1932 C C . THR A 1 252 ? -7.563 6.959 24.375 1.00 96.56 252 THR A C 1
ATOM 1934 O O . THR A 1 252 ? -8.178 5.897 24.366 1.00 96.56 252 THR A O 1
ATOM 1937 N N . LEU A 1 253 ? -7.993 8.017 25.065 1.00 96.31 253 LEU A N 1
ATOM 1938 C CA . LEU A 1 253 ? -9.188 7.978 25.913 1.00 96.31 253 LEU A CA 1
ATOM 1939 C C . LEU A 1 253 ? -10.470 7.740 25.096 1.00 96.31 253 LEU A C 1
ATOM 1941 O O . LEU A 1 253 ? -11.286 6.907 25.490 1.00 96.31 253 LEU A O 1
ATOM 1945 N N . ARG A 1 254 ? -10.606 8.349 23.905 1.00 96.19 254 ARG A N 1
ATOM 1946 C CA . ARG A 1 254 ? -11.684 8.015 22.945 1.00 96.19 254 ARG A CA 1
ATOM 1947 C C . ARG A 1 254 ? -11.646 6.553 22.510 1.00 96.19 254 ARG A C 1
ATOM 1949 O O . ARG A 1 254 ? -12.689 5.917 22.367 1.00 96.19 254 ARG A O 1
ATOM 1956 N N . SER A 1 255 ? -10.447 6.019 22.294 1.00 97.62 255 SER A N 1
ATOM 1957 C CA . SER A 1 255 ? -10.254 4.631 21.862 1.00 97.62 255 SER A CA 1
ATOM 1958 C C . SER A 1 255 ? -10.715 3.652 22.944 1.00 97.62 255 SER A C 1
ATOM 1960 O O . SER A 1 255 ? -11.393 2.676 22.626 1.00 97.62 255 SER A O 1
ATOM 1962 N N . ILE A 1 256 ? -10.420 3.948 24.217 1.00 97.88 256 ILE A N 1
ATOM 1963 C CA . ILE A 1 256 ? -10.898 3.177 25.376 1.00 97.88 256 ILE A CA 1
ATOM 1964 C C . ILE A 1 256 ? -12.416 3.304 25.520 1.00 97.88 256 ILE A C 1
ATOM 1966 O O . ILE A 1 256 ? -13.084 2.293 25.712 1.00 97.88 256 ILE A O 1
ATOM 1970 N N . LEU A 1 257 ? -12.971 4.511 25.380 1.00 96.94 257 LEU A N 1
ATOM 1971 C CA . LEU A 1 257 ? -14.417 4.742 25.444 1.00 96.94 257 LEU A CA 1
ATOM 1972 C C . LEU A 1 257 ? -15.166 3.939 24.368 1.00 96.94 257 LEU A C 1
ATOM 1974 O O . LEU A 1 257 ? -16.153 3.269 24.660 1.00 96.94 257 LEU A O 1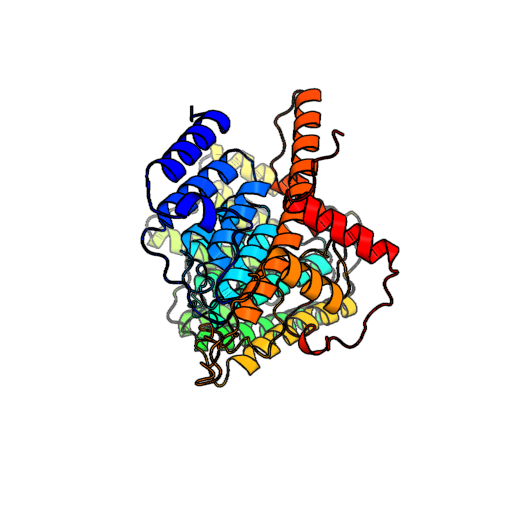
ATOM 1978 N N . THR A 1 258 ? -14.638 3.928 23.141 1.00 96.56 258 THR A N 1
ATOM 1979 C CA . THR A 1 258 ? -15.164 3.103 22.042 1.00 96.56 258 THR A CA 1
ATOM 1980 C C . THR A 1 258 ? -15.076 1.612 22.379 1.00 96.56 258 THR A C 1
ATOM 1982 O O . THR A 1 258 ? -16.043 0.872 22.202 1.00 96.56 258 THR A O 1
ATOM 1985 N N . ALA A 1 259 ? -13.931 1.161 22.902 1.00 97.12 259 ALA A N 1
ATOM 1986 C CA . ALA A 1 259 ? -13.741 -0.230 23.299 1.00 97.12 259 ALA A CA 1
ATOM 1987 C C . ALA A 1 259 ? -14.710 -0.651 24.417 1.00 97.12 259 ALA A C 1
ATOM 1989 O O . ALA A 1 259 ? -15.264 -1.745 24.346 1.00 97.12 259 ALA A O 1
ATOM 1990 N N . ALA A 1 260 ? -14.971 0.220 25.397 1.00 97.19 260 ALA A N 1
ATOM 1991 C CA . ALA A 1 260 ? -15.932 -0.020 26.473 1.00 97.19 260 ALA A CA 1
ATOM 1992 C C . ALA A 1 260 ? -17.340 -0.304 25.931 1.00 97.19 260 ALA A C 1
ATOM 1994 O O . ALA A 1 260 ? -17.975 -1.264 26.368 1.00 97.19 260 ALA A O 1
ATOM 1995 N N . GLY A 1 261 ? -17.768 0.455 24.914 1.00 94.88 261 GLY A N 1
ATOM 1996 C CA . GLY A 1 261 ? -19.009 0.217 24.174 1.00 94.88 261 GLY A CA 1
ATOM 1997 C C . GLY A 1 261 ? -19.094 -1.194 23.588 1.00 94.88 261 GLY A C 1
ATOM 1998 O O . GLY A 1 261 ? -20.050 -1.925 23.834 1.00 94.88 261 GLY A O 1
ATOM 1999 N N . HIS A 1 262 ? -18.068 -1.621 22.849 1.00 93.62 262 HIS A N 1
ATOM 2000 C CA . HIS A 1 262 ? -18.046 -2.952 22.224 1.00 93.62 262 HIS A CA 1
ATOM 2001 C C . HIS A 1 262 ? -17.927 -4.113 23.227 1.00 93.62 262 HIS A C 1
ATOM 2003 O O . HIS A 1 262 ? -18.484 -5.191 22.993 1.00 93.62 262 HIS A O 1
ATOM 2009 N N . ILE A 1 263 ? -17.238 -3.891 24.349 1.00 94.25 263 ILE A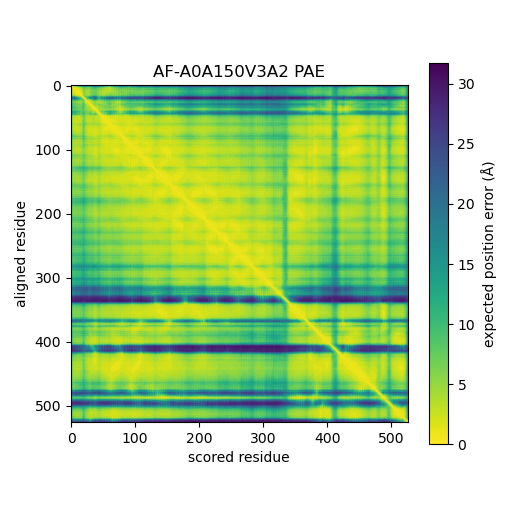 N 1
ATOM 2010 C CA . ILE A 1 263 ? -17.153 -4.842 25.469 1.00 94.25 263 ILE A CA 1
ATOM 2011 C C . ILE A 1 263 ? -18.484 -4.906 26.240 1.00 94.25 263 ILE A C 1
ATOM 2013 O O . ILE A 1 263 ? -18.760 -5.925 26.870 1.00 94.25 263 ILE A O 1
ATOM 2017 N N . ARG A 1 264 ? -19.330 -3.870 26.132 1.00 93.94 264 ARG A N 1
ATOM 2018 C CA . ARG A 1 264 ? -20.562 -3.666 26.913 1.00 93.94 264 ARG A CA 1
ATOM 2019 C C . ARG A 1 264 ? -20.294 -3.505 28.412 1.00 93.94 264 ARG A C 1
ATOM 2021 O O . ARG A 1 264 ? -20.992 -4.074 29.244 1.00 93.94 264 ARG A O 1
ATOM 2028 N N . ASP A 1 265 ? -19.254 -2.744 28.744 1.00 95.88 265 ASP A N 1
ATOM 2029 C CA . ASP A 1 265 ? -18.846 -2.463 30.123 1.00 95.88 265 ASP A CA 1
ATOM 2030 C C . ASP A 1 265 ? -19.191 -1.013 30.490 1.00 95.88 265 ASP A C 1
ATOM 2032 O O . ASP A 1 265 ? -18.491 -0.069 30.109 1.00 95.88 265 ASP A O 1
ATOM 2036 N N . GLU A 1 266 ? -20.303 -0.839 31.205 1.00 96.12 266 GLU A N 1
ATOM 2037 C CA . GLU A 1 266 ? -20.801 0.472 31.632 1.00 96.12 266 GLU A CA 1
ATOM 2038 C C . GLU A 1 266 ? -19.847 1.174 32.607 1.00 96.12 266 GLU A C 1
ATOM 2040 O O . GLU A 1 266 ? -19.591 2.369 32.465 1.00 96.12 266 GLU A O 1
ATOM 2045 N N . GLU A 1 267 ? -19.251 0.444 33.552 1.00 96.44 267 GLU A N 1
ATOM 2046 C CA . GLU A 1 267 ? -18.316 1.020 34.523 1.00 96.44 267 GLU A CA 1
ATOM 2047 C C . GLU A 1 267 ? -17.085 1.592 33.809 1.00 96.44 267 GLU A C 1
ATOM 2049 O O . GLU A 1 267 ? -16.658 2.725 34.062 1.00 96.44 267 GLU A O 1
ATOM 2054 N N . LEU A 1 268 ? -16.530 0.825 32.866 1.00 96.19 268 LEU A N 1
ATOM 2055 C CA . LEU A 1 268 ? -15.408 1.270 32.053 1.00 96.19 268 LEU A CA 1
ATOM 2056 C C . LEU A 1 268 ? -15.788 2.467 31.176 1.00 96.19 268 LEU A C 1
ATOM 2058 O O . LEU A 1 268 ? -14.973 3.382 31.038 1.00 96.19 268 LEU A O 1
ATOM 2062 N N . LEU A 1 269 ? -16.997 2.486 30.608 1.00 97.19 269 LEU A N 1
ATOM 2063 C CA . LEU A 1 269 ? -17.502 3.606 29.813 1.00 97.19 269 LEU A CA 1
ATOM 2064 C C . LEU A 1 269 ? -17.547 4.887 30.649 1.00 97.19 269 LEU A C 1
ATOM 2066 O O . LEU A 1 269 ? -16.939 5.891 30.269 1.00 97.19 269 LEU A O 1
ATOM 2070 N N . VAL A 1 270 ? -18.199 4.832 31.812 1.00 96.88 270 VAL A N 1
ATOM 2071 C CA . VAL A 1 270 ? -18.344 5.976 32.719 1.00 96.88 270 VAL A CA 1
ATOM 2072 C C . VAL A 1 270 ? -16.970 6.471 33.162 1.00 96.88 270 VAL A C 1
ATOM 2074 O O . VAL A 1 270 ? -16.674 7.661 33.043 1.00 96.88 270 VAL A O 1
ATOM 2077 N N . LYS A 1 271 ? -16.086 5.573 33.610 1.00 95.94 271 LYS A N 1
ATOM 2078 C CA . LYS A 1 271 ? -14.726 5.930 34.036 1.00 95.94 271 LYS A CA 1
ATOM 2079 C C . LYS A 1 271 ? -13.915 6.572 32.907 1.00 95.94 271 LYS A C 1
ATOM 2081 O O . LYS A 1 271 ? -13.216 7.559 33.131 1.00 95.94 271 LYS A O 1
ATOM 2086 N N . SER A 1 272 ? -14.013 6.037 31.691 1.00 95.44 272 SER A N 1
ATOM 2087 C CA . SER A 1 272 ? -13.259 6.540 30.536 1.00 95.44 272 SER A CA 1
ATOM 2088 C C . SER A 1 272 ? -13.740 7.916 30.089 1.00 95.44 272 SER A C 1
ATOM 2090 O O . SER A 1 272 ? -12.907 8.760 29.761 1.00 95.44 272 SER A O 1
ATOM 2092 N N . TRP A 1 273 ? -15.052 8.173 30.136 1.00 97.00 273 TRP A N 1
ATOM 2093 C CA . TRP A 1 273 ? -15.608 9.502 29.876 1.00 97.00 273 TRP A CA 1
ATOM 2094 C C . TRP A 1 273 ? -15.093 10.534 30.881 1.00 97.00 273 TRP A C 1
ATOM 2096 O O . TRP A 1 273 ? -14.566 11.570 30.485 1.00 97.00 273 TRP A O 1
ATOM 2106 N N . HIS A 1 274 ? -15.157 10.227 32.180 1.00 96.19 274 HIS A N 1
ATOM 2107 C CA . HIS A 1 274 ? -14.655 11.130 33.217 1.00 96.19 274 HIS A CA 1
ATOM 2108 C C . HIS A 1 274 ? -13.162 11.436 33.041 1.00 96.19 274 HIS A C 1
ATOM 2110 O O . HIS A 1 274 ? -12.767 12.601 33.097 1.00 96.19 274 HIS A O 1
ATOM 2116 N N . ASN A 1 275 ? -12.345 10.418 32.753 1.00 95.31 275 ASN A N 1
ATOM 2117 C CA . ASN A 1 275 ? -10.920 10.601 32.475 1.00 95.31 275 ASN A CA 1
ATOM 2118 C C . ASN A 1 275 ? -10.681 11.498 31.250 1.00 95.31 275 ASN A C 1
ATOM 2120 O O . ASN A 1 275 ? -9.772 12.326 31.266 1.00 95.31 275 ASN A O 1
ATOM 2124 N N . LEU A 1 276 ? -11.491 11.359 30.195 1.00 95.56 276 LEU A N 1
ATOM 2125 C CA . LEU A 1 276 ? -11.417 12.196 28.996 1.00 95.56 276 LEU A CA 1
ATOM 2126 C C . LEU A 1 276 ? -11.734 13.656 29.314 1.00 95.56 276 LEU A C 1
ATOM 2128 O O . LEU A 1 276 ? -10.948 14.539 28.971 1.00 95.56 276 LEU A O 1
ATOM 2132 N N . VAL A 1 277 ? -12.846 13.907 30.009 1.00 95.00 277 VAL A N 1
ATOM 2133 C CA . VAL A 1 277 ? -13.251 15.256 30.426 1.00 95.00 277 VAL A CA 1
ATOM 2134 C C . VAL A 1 277 ? -12.176 15.891 31.308 1.00 95.00 277 VAL A C 1
ATOM 2136 O O . VAL A 1 277 ? -11.816 17.048 31.106 1.00 95.00 277 VAL A O 1
ATOM 2139 N N . GLN A 1 278 ? -11.625 15.140 32.265 1.00 93.56 278 GLN A N 1
ATOM 2140 C CA . GLN A 1 278 ? -10.552 15.622 33.133 1.00 93.56 278 GLN A CA 1
ATOM 2141 C C . GLN A 1 278 ? -9.271 15.930 32.345 1.00 93.56 278 GLN A C 1
ATOM 2143 O O . GLN A 1 278 ? -8.650 16.968 32.572 1.00 93.56 278 GLN A O 1
ATOM 2148 N N . SER A 1 279 ? -8.894 15.065 31.399 1.00 92.81 279 SER A N 1
ATOM 2149 C CA . SER A 1 279 ? -7.729 15.283 30.539 1.00 92.81 279 SER A CA 1
ATOM 2150 C C . SER A 1 279 ? -7.882 16.547 29.691 1.00 92.81 279 SER A C 1
ATOM 2152 O O . SER A 1 279 ? -6.931 17.318 29.612 1.00 92.81 279 SER A O 1
ATOM 2154 N N . ARG A 1 280 ? -9.060 16.797 29.107 1.00 92.19 280 ARG A N 1
ATOM 2155 C CA . ARG A 1 280 ? -9.343 18.022 28.337 1.00 92.19 280 ARG A CA 1
ATOM 2156 C C . ARG A 1 280 ? -9.265 19.272 29.210 1.00 92.19 280 ARG A C 1
ATOM 2158 O O . ARG A 1 280 ? -8.525 20.193 28.880 1.00 92.19 280 ARG A O 1
ATOM 2165 N N . LYS A 1 281 ? -9.897 19.244 30.389 1.00 91.25 281 LYS A N 1
ATOM 2166 C CA . LYS A 1 281 ? -9.831 20.349 31.361 1.00 91.25 281 LYS A CA 1
ATOM 2167 C C . LYS A 1 281 ? -8.403 20.676 31.791 1.00 91.25 281 LYS A C 1
ATOM 2169 O O . LYS A 1 281 ? -8.073 21.840 31.966 1.00 91.25 281 LYS A O 1
ATOM 2174 N N . SER A 1 282 ? -7.539 19.668 31.941 1.00 90.25 282 SER A N 1
ATOM 2175 C CA . SER A 1 282 ? -6.123 19.895 32.273 1.00 90.25 282 SER A CA 1
ATOM 2176 C C . SER A 1 282 ? -5.334 20.608 31.166 1.00 90.25 282 SER A C 1
ATOM 2178 O O . SER A 1 282 ? -4.263 21.144 31.431 1.00 90.25 282 SER A O 1
ATOM 2180 N N . SER A 1 283 ? -5.861 20.621 29.940 1.00 88.56 283 SER A N 1
ATOM 2181 C CA . SER A 1 283 ? -5.329 21.347 28.782 1.00 88.56 283 SER A CA 1
ATOM 2182 C C . SER A 1 283 ? -6.121 22.622 28.459 1.00 88.56 283 SER A C 1
ATOM 2184 O O . SER A 1 283 ? -5.927 23.173 27.384 1.00 88.56 283 SER A O 1
ATOM 2186 N N . ASP A 1 284 ? -6.985 23.084 29.373 1.00 90.44 284 ASP A N 1
ATOM 2187 C CA . ASP A 1 284 ? -7.883 24.238 29.184 1.00 90.44 284 ASP A CA 1
ATOM 2188 C C . ASP A 1 284 ? -8.832 24.096 27.975 1.00 90.44 284 ASP A C 1
ATOM 2190 O O . ASP A 1 284 ? -9.234 25.063 27.334 1.00 90.44 284 ASP A O 1
ATOM 2194 N N . GLU A 1 285 ? -9.198 22.852 27.655 1.00 90.31 285 GLU A N 1
ATOM 2195 C CA . GLU A 1 285 ? -10.137 22.511 26.590 1.00 90.31 285 GLU A CA 1
ATOM 2196 C C . GLU A 1 285 ? -11.400 21.858 27.169 1.00 90.31 285 GLU A C 1
ATOM 2198 O O . GLU A 1 285 ? -11.369 21.155 28.184 1.00 90.31 285 GLU A O 1
ATOM 2203 N N . GLU A 1 286 ? -12.527 22.031 26.482 1.00 90.31 286 GLU A N 1
ATOM 2204 C CA . GLU A 1 286 ? -13.744 21.254 26.728 1.00 90.31 286 GLU A CA 1
ATOM 2205 C C . GLU A 1 286 ? -13.834 20.054 25.766 1.00 90.31 286 GLU A C 1
ATOM 2207 O O . GLU A 1 286 ? -13.193 20.054 24.710 1.00 90.31 286 GLU A O 1
ATOM 2212 N N . PRO A 1 287 ? -14.609 19.003 26.101 1.00 91.75 287 PRO A N 1
ATOM 2213 C CA . PRO A 1 287 ? -14.897 17.928 25.157 1.00 91.75 287 PRO A CA 1
ATOM 2214 C C . PRO A 1 287 ? -15.577 18.468 23.892 1.00 91.75 287 PRO A C 1
ATOM 2216 O O . PRO A 1 287 ? -16.541 19.228 23.974 1.00 91.75 287 PRO A O 1
ATOM 2219 N N . ASP A 1 288 ? -15.096 18.048 22.724 1.00 90.56 288 ASP A N 1
ATOM 2220 C CA . ASP A 1 288 ? -15.635 18.484 21.434 1.00 90.56 288 ASP A CA 1
ATOM 2221 C C . ASP A 1 288 ? -16.782 17.574 20.948 1.00 90.56 288 ASP A C 1
ATOM 2223 O O . ASP A 1 288 ? -17.080 16.532 21.533 1.00 90.56 288 ASP A O 1
ATOM 2227 N N . LEU A 1 289 ? -17.431 17.931 19.834 1.00 87.94 289 LEU A N 1
ATOM 2228 C CA . LEU A 1 289 ? -18.526 17.131 19.263 1.00 87.94 289 LEU A CA 1
ATOM 2229 C C . LEU A 1 289 ? -18.126 15.682 18.943 1.00 87.94 289 LEU A C 1
ATOM 2231 O O . LEU A 1 289 ? -18.948 14.774 19.058 1.00 87.94 289 LEU A O 1
ATOM 2235 N N . SER A 1 290 ? -16.866 15.440 18.570 1.00 90.12 290 SER A N 1
ATOM 2236 C CA . SER A 1 290 ? -16.385 14.080 18.315 1.00 90.12 290 SER A CA 1
ATOM 2237 C C . SER A 1 290 ? -16.312 13.266 19.607 1.00 90.12 290 SER A C 1
ATOM 2239 O O . SER A 1 290 ? -16.630 12.079 19.579 1.00 90.12 290 SER A O 1
ATOM 2241 N N . ASP A 1 291 ? -15.951 13.883 20.739 1.00 94.00 291 ASP A N 1
ATOM 2242 C CA . ASP A 1 291 ? -15.994 13.236 22.059 1.00 94.00 291 ASP A CA 1
ATOM 2243 C C . ASP A 1 291 ? -17.416 12.752 22.387 1.00 94.00 291 ASP A C 1
ATOM 2245 O O . ASP A 1 291 ? -17.616 11.581 22.724 1.00 94.00 291 ASP A O 1
ATOM 2249 N N . TYR A 1 292 ? -18.419 13.618 22.209 1.00 93.19 292 TYR A N 1
ATOM 2250 C CA . TYR A 1 292 ? -19.821 13.274 22.470 1.00 93.19 292 TYR A CA 1
ATOM 2251 C C . TYR A 1 292 ? -20.376 12.227 21.498 1.00 93.19 292 TYR A C 1
ATOM 2253 O O . TYR A 1 292 ? -21.106 11.330 21.921 1.00 93.19 292 TYR A O 1
ATOM 2261 N N . HIS A 1 293 ? -20.005 12.266 20.214 1.00 91.38 293 HIS A N 1
ATOM 2262 C CA . HIS A 1 293 ? -20.395 11.219 19.264 1.00 91.38 293 HIS A CA 1
ATOM 2263 C C . HIS A 1 293 ? -19.878 9.834 19.675 1.00 91.38 293 HIS A C 1
ATOM 2265 O O . HIS A 1 293 ? -20.610 8.844 19.560 1.00 91.38 293 HIS A O 1
ATOM 2271 N N . VAL A 1 294 ? -18.642 9.754 20.179 1.00 93.31 294 VAL A N 1
ATOM 2272 C CA . VAL A 1 294 ? -18.076 8.499 20.691 1.00 93.31 294 VAL A CA 1
ATOM 2273 C C . VAL A 1 294 ? -18.815 8.049 21.953 1.00 93.31 294 VAL A C 1
ATOM 2275 O O . VAL A 1 294 ? -19.177 6.875 22.040 1.00 93.31 294 VAL A O 1
ATOM 2278 N N . LEU A 1 295 ? -19.100 8.964 22.890 1.00 95.56 295 LEU A N 1
ATOM 2279 C CA . LEU A 1 295 ? -19.879 8.661 24.097 1.00 95.56 295 LEU A CA 1
ATOM 2280 C C . LEU A 1 295 ? -21.250 8.077 23.757 1.00 95.56 295 LEU A C 1
ATOM 2282 O O . LEU A 1 295 ? -21.597 7.017 24.266 1.00 95.56 295 LEU A O 1
ATOM 2286 N N . ILE A 1 296 ? -22.011 8.743 22.887 1.00 92.81 296 ILE A N 1
ATOM 2287 C CA . ILE A 1 296 ? -23.357 8.312 22.486 1.00 92.81 296 ILE A CA 1
ATOM 2288 C C . ILE A 1 296 ? -23.301 6.926 21.848 1.00 92.81 296 ILE A C 1
ATOM 2290 O O . ILE A 1 296 ? -24.063 6.038 22.225 1.00 92.81 296 ILE A O 1
ATOM 2294 N N . SER A 1 297 ? -22.368 6.715 20.917 1.00 91.62 297 SER A N 1
ATOM 2295 C CA . SER A 1 297 ? -22.222 5.429 20.227 1.00 91.62 297 SER A CA 1
ATOM 2296 C C . SER A 1 297 ? -21.895 4.297 21.205 1.00 91.62 297 SER A C 1
ATOM 2298 O O . SER A 1 297 ? -22.516 3.237 21.155 1.00 91.62 297 SER A O 1
ATOM 2300 N N . ALA A 1 298 ? -20.965 4.530 22.136 1.00 94.25 298 ALA A N 1
ATOM 2301 C CA . ALA A 1 298 ? -20.599 3.552 23.154 1.00 94.25 298 ALA A CA 1
ATOM 2302 C C . ALA A 1 298 ? -21.740 3.301 24.156 1.00 94.25 298 ALA A C 1
ATOM 2304 O O . ALA A 1 298 ? -22.018 2.153 24.498 1.00 94.25 298 ALA A O 1
ATOM 2305 N N . ALA A 1 299 ? -22.442 4.353 24.583 1.00 94.25 299 ALA A N 1
ATOM 2306 C CA . ALA A 1 299 ? -23.540 4.265 25.541 1.00 94.25 299 ALA A CA 1
ATOM 2307 C C . ALA A 1 299 ? -24.716 3.459 24.989 1.00 94.25 299 ALA A C 1
ATOM 2309 O O . ALA A 1 299 ? -25.275 2.636 25.709 1.00 94.25 299 ALA A O 1
ATOM 2310 N N . LYS A 1 300 ? -25.034 3.613 23.696 1.00 91.69 300 LYS A N 1
ATOM 2311 C CA . LYS A 1 300 ? -26.050 2.792 23.018 1.00 91.69 300 LYS A CA 1
ATOM 2312 C C . LYS A 1 300 ? -25.692 1.305 23.036 1.00 91.69 300 LYS A C 1
ATOM 2314 O O . LYS A 1 300 ? -26.571 0.478 23.247 1.00 91.69 300 LYS A O 1
ATOM 2319 N N . LEU A 1 301 ? -24.416 0.960 22.852 1.00 90.81 301 LEU A N 1
ATOM 2320 C CA . LEU A 1 301 ? -23.962 -0.435 22.894 1.00 90.81 301 LEU A CA 1
ATOM 2321 C C . LEU A 1 301 ? -23.994 -1.034 24.310 1.00 90.81 301 LEU A C 1
ATOM 2323 O O . LEU A 1 301 ? -24.276 -2.224 24.451 1.00 90.81 301 LEU A O 1
ATOM 2327 N N . CYS A 1 302 ? -23.729 -0.224 25.341 1.00 90.81 302 CYS A N 1
ATOM 2328 C CA . CYS A 1 302 ? -23.786 -0.641 26.747 1.00 90.81 302 CYS A CA 1
ATOM 2329 C C . CYS A 1 302 ? -25.194 -0.582 27.365 1.00 90.81 302 CYS A C 1
ATOM 2331 O O . CYS A 1 302 ? -25.392 -1.137 28.438 1.00 90.81 302 CYS A O 1
ATOM 2333 N N . GLY A 1 303 ? -26.153 0.107 26.739 1.00 89.44 303 GLY A N 1
ATOM 2334 C CA . GLY A 1 303 ? -27.450 0.422 27.353 1.00 89.44 303 GLY A CA 1
ATOM 2335 C C . GLY A 1 303 ? -27.418 1.598 28.343 1.00 89.44 303 GLY A C 1
ATOM 2336 O O . GLY A 1 303 ? -28.420 1.872 28.992 1.00 89.44 303 GLY A O 1
ATOM 2337 N N . ALA A 1 304 ? -26.310 2.340 28.425 1.00 92.81 304 ALA A N 1
ATOM 2338 C CA . ALA A 1 304 ? -26.098 3.458 29.353 1.00 92.81 304 ALA A CA 1
ATOM 2339 C C . ALA A 1 304 ? -26.667 4.794 28.820 1.00 92.81 304 ALA A C 1
ATOM 2341 O O . ALA A 1 304 ? -26.002 5.834 28.845 1.00 92.81 304 ALA A O 1
ATOM 2342 N N . ILE A 1 305 ? -27.884 4.758 28.268 1.00 91.44 305 ILE A N 1
ATOM 2343 C CA . ILE A 1 305 ? -28.500 5.889 27.552 1.00 91.44 305 ILE A CA 1
ATOM 2344 C C . ILE A 1 305 ? -28.703 7.093 28.481 1.00 91.44 305 ILE A C 1
ATOM 2346 O O . ILE A 1 305 ? -28.352 8.215 28.112 1.00 91.44 305 ILE A O 1
ATOM 2350 N N . ASP A 1 306 ? -29.190 6.859 29.700 1.00 92.44 306 ASP A N 1
ATOM 2351 C CA . ASP A 1 306 ? -29.464 7.915 30.682 1.00 92.44 306 ASP A CA 1
ATOM 2352 C C . ASP A 1 306 ? -28.197 8.692 31.052 1.00 92.44 306 ASP A C 1
ATOM 2354 O O . ASP A 1 306 ? -28.200 9.925 31.116 1.00 92.44 306 ASP A O 1
ATOM 2358 N N . PHE A 1 307 ? -27.081 7.979 31.227 1.00 94.50 307 PHE A N 1
ATOM 2359 C CA . PHE A 1 307 ? -25.783 8.590 31.492 1.00 94.50 307 PHE A CA 1
ATOM 2360 C C . PHE A 1 307 ? -25.359 9.517 30.347 1.00 94.50 307 PHE A C 1
ATOM 2362 O O . PHE A 1 307 ? -25.045 10.687 30.578 1.00 94.50 307 PHE A O 1
ATOM 2369 N N . ALA A 1 308 ? -25.410 9.032 29.102 1.00 92.44 308 ALA A N 1
ATOM 2370 C CA . ALA A 1 308 ? -25.066 9.849 27.940 1.00 92.44 308 ALA A CA 1
ATOM 2371 C C . ALA A 1 308 ? -25.991 11.065 27.795 1.00 92.44 308 ALA A C 1
ATOM 2373 O O . ALA A 1 308 ? -25.521 12.153 27.462 1.00 92.44 308 ALA A O 1
ATOM 2374 N N . GLN A 1 309 ? -27.285 10.917 28.093 1.00 91.19 309 GLN A N 1
ATOM 2375 C CA . GLN A 1 309 ? -28.240 12.021 28.062 1.00 91.19 309 GLN A CA 1
ATOM 2376 C C . GLN A 1 309 ? -27.884 13.118 29.076 1.00 91.19 309 GLN A C 1
ATOM 2378 O O . GLN A 1 309 ? -27.931 14.304 28.742 1.00 91.19 309 GLN A O 1
ATOM 2383 N N . ILE A 1 310 ? -27.533 12.742 30.310 1.00 92.69 310 ILE A N 1
ATOM 2384 C CA . ILE A 1 310 ? -27.123 13.686 31.362 1.00 92.69 310 ILE A CA 1
ATOM 2385 C C . ILE A 1 310 ? -25.886 14.472 30.926 1.00 92.69 310 ILE A C 1
ATOM 2387 O O . ILE A 1 310 ? -25.843 15.692 31.087 1.00 92.69 310 ILE A O 1
ATOM 2391 N N . GLU A 1 311 ? -24.902 13.794 30.344 1.00 93.06 311 GLU A N 1
ATOM 2392 C CA . GLU A 1 311 ? -23.670 14.432 29.885 1.00 93.06 311 GLU A CA 1
ATOM 2393 C C . GLU A 1 311 ? -23.917 15.346 28.673 1.00 93.06 311 GLU A C 1
ATOM 2395 O O . GLU A 1 311 ? -23.435 16.476 28.659 1.00 93.06 311 GLU A O 1
ATOM 2400 N N . CYS A 1 312 ? -24.750 14.940 27.706 1.00 89.75 312 CYS A N 1
ATOM 2401 C CA . CYS A 1 312 ? -25.088 15.772 26.540 1.00 89.75 312 CYS A CA 1
ATOM 2402 C C . CYS A 1 312 ? -25.822 17.070 26.918 1.00 89.75 312 CYS A C 1
ATOM 2404 O O . CYS A 1 312 ? -25.656 18.085 26.245 1.00 89.75 312 CYS A O 1
ATOM 2406 N N . LYS A 1 313 ? -26.583 17.091 28.023 1.00 88.19 313 LYS A N 1
ATOM 2407 C CA . LYS A 1 313 ? -27.239 18.313 28.536 1.00 88.19 313 LYS A CA 1
ATOM 2408 C C . LYS A 1 313 ? -26.253 19.405 28.973 1.00 88.19 313 LYS A C 1
ATOM 2410 O O . LYS A 1 313 ? -26.681 20.531 29.224 1.00 88.19 313 LYS A O 1
ATOM 2415 N N . ARG A 1 314 ? -24.955 19.100 29.072 1.00 85.50 314 ARG A N 1
ATOM 2416 C CA . ARG A 1 314 ? -23.901 20.079 29.383 1.00 85.50 314 ARG A CA 1
ATOM 2417 C C . ARG A 1 314 ? -23.443 20.883 28.163 1.00 85.50 314 ARG A C 1
ATOM 2419 O O . ARG A 1 314 ? -22.788 21.902 28.342 1.00 85.50 314 ARG A O 1
ATOM 2426 N N . LEU A 1 315 ? -23.796 20.462 26.946 1.00 83.75 315 LEU A N 1
ATOM 2427 C CA . LEU A 1 315 ? -23.469 21.185 25.713 1.00 83.75 315 LEU A CA 1
ATOM 2428 C C . LEU A 1 315 ? -24.319 22.452 25.527 1.00 83.75 315 LEU A C 1
ATOM 2430 O O . LEU A 1 315 ? -25.410 22.546 26.088 1.00 83.75 315 LEU A O 1
ATOM 2434 N N . PRO A 1 316 ? -23.899 23.414 24.689 1.00 82.50 316 PRO A N 1
ATOM 2435 C CA . PRO A 1 316 ? -24.758 24.520 24.271 1.00 82.50 316 PRO A CA 1
ATOM 2436 C C . PRO A 1 316 ? -26.028 24.017 23.567 1.00 82.50 316 PRO A C 1
ATOM 2438 O O . PRO A 1 316 ? -25.957 23.114 22.734 1.00 82.50 316 PRO A O 1
ATOM 2441 N N . LYS A 1 317 ? -27.187 24.639 23.841 1.00 76.06 317 LYS A N 1
ATOM 2442 C CA . LYS A 1 317 ? -28.513 24.191 23.355 1.00 76.06 317 LYS A CA 1
ATOM 2443 C C . LYS A 1 317 ? -28.567 23.847 21.858 1.00 76.06 317 LYS A C 1
ATOM 2445 O O . LYS A 1 317 ? -29.139 22.827 21.502 1.00 76.06 317 LYS A O 1
ATOM 2450 N N . GLY A 1 318 ? -27.923 24.638 20.995 1.00 74.75 318 GLY A N 1
ATOM 2451 C CA . GLY A 1 318 ? -27.931 24.415 19.540 1.00 74.75 318 GLY A CA 1
ATOM 2452 C C . GLY A 1 318 ? -27.222 23.138 19.063 1.00 74.75 318 GLY A C 1
ATOM 2453 O O . GLY A 1 318 ? -27.418 22.736 17.925 1.00 74.75 318 GLY A O 1
ATOM 2454 N N . GLN A 1 319 ? -26.408 22.497 19.908 1.00 77.06 319 GLN A N 1
ATOM 2455 C CA . GLN A 1 319 ? -25.733 21.225 19.611 1.00 77.06 319 GLN A CA 1
ATOM 2456 C C . GLN A 1 319 ? -26.403 20.026 20.304 1.00 77.06 319 GLN A C 1
ATOM 2458 O O . GLN A 1 319 ? -26.087 18.881 19.991 1.00 77.06 319 GLN A O 1
ATOM 2463 N N . GLN A 1 320 ? -27.318 20.275 21.248 1.00 80.94 320 GLN A N 1
ATOM 2464 C CA . GLN A 1 320 ? -27.975 19.227 22.032 1.00 80.94 320 GLN A CA 1
ATOM 2465 C C . GLN A 1 320 ? -28.997 18.441 21.206 1.00 80.94 320 GLN A C 1
ATOM 2467 O O . GLN A 1 320 ? -29.048 17.222 21.330 1.00 80.94 320 GLN A O 1
ATOM 2472 N N . GLU A 1 321 ? -29.797 19.121 20.380 1.00 77.25 321 GLU A N 1
ATOM 2473 C CA . GLU A 1 321 ? -30.926 18.507 19.663 1.00 77.25 321 GLU A CA 1
ATOM 2474 C C . GLU A 1 321 ? -30.466 17.404 18.691 1.00 77.25 321 GLU A C 1
ATOM 2476 O O . GLU A 1 321 ? -30.904 16.266 18.837 1.00 77.25 321 GLU A O 1
ATOM 2481 N N . ASP A 1 322 ? -29.488 17.670 17.810 1.00 80.00 322 ASP A N 1
ATOM 2482 C CA . ASP A 1 322 ? -28.953 16.655 16.871 1.00 80.00 322 ASP A CA 1
ATOM 2483 C 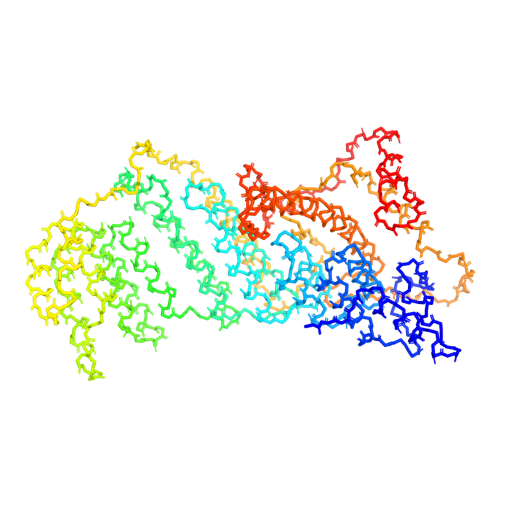C . ASP A 1 322 ? -28.338 15.443 17.598 1.00 80.00 322 ASP A C 1
ATOM 2485 O O . ASP A 1 322 ? -28.485 14.294 17.178 1.00 80.00 322 ASP A O 1
ATOM 2489 N N . LEU A 1 323 ? -27.653 15.670 18.721 1.00 79.38 323 LEU A N 1
ATOM 2490 C CA . LEU A 1 323 ? -27.018 14.594 19.484 1.00 79.38 323 LEU A CA 1
ATOM 2491 C C . LEU A 1 323 ? -28.033 13.738 20.247 1.00 79.38 323 LEU A C 1
ATOM 2493 O O . LEU A 1 323 ? -27.890 12.514 20.290 1.00 79.38 323 LEU A O 1
ATOM 2497 N N . LEU A 1 324 ? -29.058 14.360 20.828 1.00 79.62 324 LEU A N 1
ATOM 2498 C CA . LEU A 1 324 ? -30.131 13.653 21.520 1.00 79.62 324 LEU A CA 1
ATOM 2499 C C . LEU A 1 324 ? -30.980 12.844 20.535 1.00 79.62 324 LEU A C 1
ATOM 2501 O O . LEU A 1 324 ? -31.269 11.681 20.815 1.00 79.62 324 LEU A O 1
ATOM 2505 N N . ASP A 1 325 ? -31.278 13.383 19.354 1.00 80.88 325 ASP A N 1
ATOM 2506 C CA . ASP A 1 325 ? -31.974 12.640 18.300 1.00 80.88 325 ASP A CA 1
ATOM 2507 C C . ASP A 1 325 ? -31.184 11.391 17.875 1.00 80.88 325 ASP A C 1
ATOM 2509 O O . ASP A 1 325 ? -31.746 10.305 17.718 1.00 80.88 325 ASP A O 1
ATOM 2513 N N . ARG A 1 326 ? -29.851 11.487 17.778 1.00 78.75 326 ARG A N 1
ATOM 2514 C CA . ARG A 1 326 ? -28.976 10.332 17.493 1.00 78.75 326 ARG A CA 1
ATOM 2515 C C . ARG A 1 326 ? -28.885 9.317 18.630 1.00 78.75 326 ARG A C 1
ATOM 2517 O O . ARG A 1 326 ? -28.600 8.143 18.373 1.00 78.75 326 ARG A O 1
ATOM 2524 N N . LEU A 1 327 ? -29.073 9.745 19.875 1.00 78.38 327 LEU A N 1
ATOM 2525 C CA . LEU A 1 327 ? -29.082 8.854 21.033 1.00 78.38 327 LEU A CA 1
ATOM 2526 C C . LEU A 1 327 ? -30.317 7.937 20.999 1.00 78.38 327 LEU A C 1
ATOM 2528 O O . LEU A 1 327 ? -30.181 6.741 21.255 1.00 78.38 327 LEU A O 1
ATOM 2532 N N . TYR A 1 328 ? -31.476 8.482 20.610 1.00 75.56 328 TYR A N 1
ATOM 2533 C CA . TYR A 1 328 ? -32.754 7.762 20.547 1.00 75.56 328 TYR A CA 1
ATOM 2534 C C . TYR A 1 328 ? -33.082 7.146 19.187 1.00 75.56 328 TYR A C 1
ATOM 2536 O O . TYR A 1 328 ? -33.938 6.263 19.116 1.00 75.56 328 TYR A O 1
ATOM 2544 N N . SER A 1 329 ? -32.408 7.552 18.108 1.00 77.00 329 SER A N 1
ATOM 2545 C CA . SER A 1 329 ? -32.519 6.839 16.839 1.00 77.00 329 SER A CA 1
ATOM 2546 C C . SER A 1 329 ? -32.107 5.383 17.050 1.00 77.00 329 SER A C 1
ATOM 2548 O O . SER A 1 329 ? -31.130 5.097 17.751 1.00 77.00 329 SER A O 1
ATOM 2550 N N . SER A 1 330 ? -32.840 4.431 16.468 1.00 59.22 330 SER A N 1
ATOM 2551 C CA . SER A 1 330 ? -32.395 3.037 16.469 1.00 59.22 330 SER A CA 1
ATOM 2552 C C . SER A 1 330 ? -30.954 3.007 15.969 1.00 59.22 330 SER A C 1
ATOM 2554 O O . SER A 1 330 ? -30.654 3.635 14.949 1.00 59.22 330 SER A O 1
ATOM 2556 N N . VAL A 1 331 ? -30.051 2.310 16.671 1.00 55.91 331 VAL A N 1
ATOM 2557 C CA . VAL A 1 331 ? -28.813 1.870 16.018 1.00 55.91 331 VAL A CA 1
ATOM 2558 C C . VAL A 1 331 ? -29.316 1.135 14.787 1.00 55.91 331 VAL A C 1
ATOM 2560 O O . VAL A 1 331 ? -29.970 0.116 14.957 1.00 55.91 331 VAL A O 1
ATOM 2563 N N . GLN A 1 332 ? -29.148 1.682 13.582 1.00 41.31 332 GLN A N 1
ATOM 2564 C CA . GLN A 1 332 ? -29.232 0.829 12.412 1.00 41.31 332 GLN A CA 1
ATOM 2565 C C . GLN A 1 332 ? -28.031 -0.091 12.597 1.00 41.31 332 GLN A C 1
ATOM 2567 O O . GLN A 1 332 ? -26.904 0.407 12.516 1.00 41.31 332 GLN A O 1
ATOM 2572 N N . PRO A 1 333 ? -28.213 -1.370 12.978 1.00 44.56 333 PRO A N 1
ATOM 2573 C CA . PRO A 1 333 ? -27.104 -2.294 12.854 1.00 44.56 333 PRO A CA 1
ATOM 2574 C C . PRO A 1 333 ? -26.671 -2.181 11.398 1.00 44.56 333 PRO A C 1
ATOM 2576 O O . PRO A 1 333 ? -27.539 -2.187 10.523 1.00 44.56 333 PRO A O 1
ATOM 2579 N N . ASP A 1 334 ? -25.378 -1.976 11.144 1.00 41.88 334 ASP A N 1
ATOM 2580 C CA . ASP A 1 334 ? -24.819 -1.972 9.793 1.00 41.88 334 ASP A CA 1
ATOM 2581 C C . ASP A 1 334 ? -25.424 -3.151 9.020 1.00 41.88 334 ASP A C 1
ATOM 2583 O O . ASP A 1 334 ? -25.069 -4.299 9.272 1.00 41.88 334 ASP A O 1
ATOM 2587 N N . SER A 1 335 ? -26.425 -2.853 8.183 1.00 38.53 335 SER A N 1
ATOM 2588 C CA . SER A 1 335 ? -27.306 -3.770 7.458 1.00 38.53 335 SER A CA 1
ATOM 2589 C C . SER A 1 335 ? -27.310 -5.235 7.959 1.00 38.53 335 SER A C 1
ATOM 2591 O O . SER A 1 335 ? -26.463 -6.054 7.571 1.00 38.53 335 SER A O 1
ATOM 2593 N N . GLU A 1 336 ? -28.366 -5.600 8.695 1.00 38.00 336 GLU A N 1
ATOM 2594 C CA . GLU A 1 336 ? -28.855 -6.971 8.957 1.00 38.00 336 GLU A CA 1
ATOM 2595 C C . GLU A 1 336 ? -29.198 -7.787 7.679 1.00 38.00 336 GLU A C 1
ATOM 2597 O O . GLU A 1 336 ? -29.989 -8.725 7.707 1.00 38.00 336 GLU A O 1
ATOM 2602 N N . ALA A 1 337 ? -28.587 -7.501 6.528 1.00 40.66 337 ALA A N 1
ATOM 2603 C CA . ALA A 1 337 ? -28.630 -8.386 5.371 1.00 40.66 337 ALA A CA 1
ATOM 2604 C C . ALA A 1 337 ? -27.643 -9.554 5.572 1.00 40.66 337 ALA A C 1
ATOM 2606 O O . ALA A 1 337 ? -26.472 -9.438 5.238 1.00 40.66 337 ALA A O 1
ATOM 2607 N N . SER A 1 338 ? -28.132 -10.667 6.122 1.00 44.16 338 SER A N 1
ATOM 2608 C CA . SER A 1 338 ? -27.453 -11.957 6.369 1.00 44.16 338 SER A CA 1
ATOM 2609 C C . SER A 1 338 ? -26.518 -12.022 7.592 1.00 44.16 338 SER A C 1
ATOM 2611 O O . SER A 1 338 ? -25.309 -11.807 7.504 1.00 44.16 338 SER A O 1
ATOM 2613 N N . SER A 1 339 ? -27.099 -12.404 8.736 1.00 53.50 339 SER A N 1
ATOM 2614 C CA . SER A 1 339 ? -26.445 -12.830 9.988 1.00 53.50 339 SER A CA 1
ATOM 2615 C C . SER A 1 339 ? -25.722 -14.184 9.843 1.00 53.50 339 SER A C 1
ATOM 2617 O O . SER A 1 339 ? -25.942 -15.123 10.606 1.00 53.50 339 SER A O 1
ATOM 2619 N N . HIS A 1 340 ? -24.887 -14.343 8.817 1.00 66.94 340 HIS A N 1
ATOM 2620 C CA . HIS A 1 340 ? -24.010 -15.505 8.749 1.00 66.94 340 HIS A CA 1
ATOM 2621 C C . HIS A 1 340 ? -22.717 -15.173 9.483 1.00 66.94 340 HIS A C 1
ATOM 2623 O O . HIS A 1 340 ? -22.009 -14.227 9.132 1.00 66.94 340 HIS A O 1
ATOM 2629 N N . ALA A 1 341 ? -22.436 -15.942 10.539 1.00 74.94 341 ALA A N 1
ATOM 2630 C CA . ALA A 1 341 ? -21.120 -15.943 11.152 1.00 74.94 341 ALA A CA 1
ATOM 2631 C C . ALA A 1 341 ? -20.078 -16.204 10.057 1.00 74.94 341 ALA A C 1
ATOM 2633 O O . ALA A 1 341 ? -20.272 -17.054 9.184 1.00 74.94 341 ALA A O 1
ATOM 2634 N N . ILE A 1 342 ? -18.992 -15.437 10.089 1.00 86.56 342 ILE A N 1
ATOM 2635 C CA . ILE A 1 342 ? -17.875 -15.638 9.172 1.00 86.56 342 ILE A CA 1
ATOM 2636 C C . ILE A 1 342 ? -17.321 -17.060 9.340 1.00 86.56 342 ILE A C 1
ATOM 2638 O O . ILE A 1 342 ? -17.210 -17.551 10.464 1.00 86.56 342 ILE A O 1
ATOM 2642 N N . ASP A 1 343 ? -16.951 -17.720 8.237 1.00 91.12 343 ASP A N 1
ATOM 2643 C CA . ASP A 1 343 ? -16.241 -19.001 8.305 1.00 91.12 343 ASP A CA 1
ATOM 2644 C C . ASP A 1 343 ? -14.882 -18.793 8.984 1.00 91.12 343 ASP A C 1
ATOM 2646 O O . ASP A 1 343 ? -13.909 -18.333 8.377 1.00 91.12 343 ASP A O 1
ATOM 2650 N N . MET A 1 344 ? -14.826 -19.143 10.268 1.00 93.38 344 MET A N 1
ATOM 2651 C CA . MET A 1 344 ? -13.653 -18.956 11.108 1.00 93.38 344 MET A CA 1
ATOM 2652 C C . MET A 1 344 ? -12.458 -19.780 10.614 1.00 93.38 344 MET A C 1
ATOM 2654 O O . MET A 1 344 ? -11.316 -19.322 10.680 1.00 93.38 344 MET A O 1
ATOM 2658 N N . SER A 1 345 ? -12.694 -20.977 10.069 1.00 93.12 345 SER A N 1
ATOM 2659 C CA . SER A 1 345 ? -11.616 -21.821 9.539 1.00 93.12 345 SER A CA 1
ATOM 2660 C C . SER A 1 345 ? -11.036 -21.222 8.259 1.00 93.12 345 SER A C 1
ATOM 2662 O O . SER A 1 345 ? -9.814 -21.137 8.101 1.00 93.12 345 SER A O 1
ATOM 2664 N N . GLY A 1 346 ? -11.906 -20.751 7.362 1.00 93.38 346 GLY A N 1
ATOM 2665 C CA . GLY A 1 346 ? -11.528 -20.031 6.152 1.00 93.38 346 GLY A CA 1
ATOM 2666 C C . GLY A 1 346 ? -10.780 -18.728 6.438 1.00 93.38 346 GLY A C 1
ATOM 2667 O O . GLY A 1 346 ? -9.760 -18.467 5.791 1.00 93.38 346 GLY A O 1
ATOM 2668 N N . LEU A 1 347 ? -11.236 -17.949 7.426 1.00 94.62 347 LEU A N 1
ATOM 2669 C CA . LEU A 1 347 ? -10.571 -16.728 7.882 1.00 94.62 347 LEU A CA 1
ATOM 2670 C C . LEU A 1 347 ? -9.180 -17.029 8.442 1.00 94.62 347 LEU A C 1
ATOM 2672 O O . LEU A 1 347 ? -8.204 -16.443 7.983 1.00 94.62 347 LEU A O 1
ATOM 2676 N N . LEU A 1 348 ? -9.065 -17.965 9.388 1.00 95.69 348 LEU A N 1
ATOM 2677 C CA . LEU A 1 348 ? -7.776 -18.328 9.980 1.00 95.69 348 LEU A CA 1
ATOM 2678 C C . LEU A 1 348 ? -6.787 -18.829 8.931 1.00 95.69 348 LEU A C 1
ATOM 2680 O O . LEU A 1 348 ? -5.629 -18.436 8.952 1.00 95.69 348 LEU A O 1
ATOM 2684 N N . ARG A 1 349 ? -7.233 -19.632 7.958 1.00 95.19 349 ARG A N 1
ATOM 2685 C CA . ARG A 1 349 ? -6.377 -20.060 6.842 1.00 95.19 349 ARG A CA 1
ATOM 2686 C C . ARG A 1 349 ? -5.828 -18.867 6.051 1.00 95.19 349 ARG A C 1
ATOM 2688 O O . ARG A 1 349 ? -4.669 -18.893 5.650 1.00 95.19 349 ARG A O 1
ATOM 2695 N N . LYS A 1 350 ? -6.641 -17.831 5.826 1.00 94.50 350 LYS A N 1
ATOM 2696 C CA . LYS A 1 350 ? -6.215 -16.597 5.149 1.00 94.50 350 LYS A CA 1
ATOM 2697 C C . LYS A 1 350 ? -5.242 -15.788 6.016 1.00 94.50 350 LYS A C 1
ATOM 2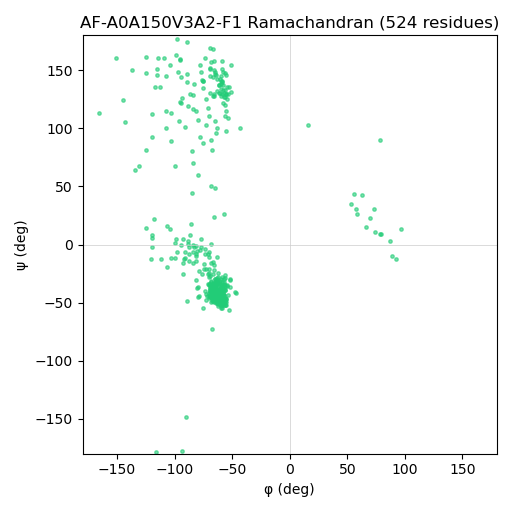699 O O . LYS A 1 350 ? -4.195 -15.389 5.517 1.00 94.50 350 LYS A O 1
ATOM 2704 N N . VAL A 1 351 ? -5.524 -15.616 7.309 1.00 96.25 351 VAL A N 1
ATOM 2705 C CA . VAL A 1 351 ? -4.606 -14.942 8.248 1.00 96.25 351 VAL A CA 1
ATOM 2706 C C . VAL A 1 351 ? -3.267 -15.679 8.336 1.00 96.25 351 VAL A C 1
ATOM 2708 O O . VAL A 1 351 ? -2.221 -15.044 8.280 1.00 96.25 351 VAL A O 1
ATOM 2711 N N . ASN A 1 352 ? -3.276 -17.012 8.347 1.00 95.56 352 ASN A N 1
ATOM 2712 C CA . ASN A 1 352 ? -2.057 -17.819 8.340 1.00 95.56 352 ASN A CA 1
ATOM 2713 C C . ASN A 1 352 ? -1.239 -17.633 7.049 1.00 95.56 352 ASN A C 1
ATOM 2715 O O . ASN A 1 352 ? -0.014 -17.650 7.110 1.00 95.56 352 ASN A O 1
ATOM 2719 N N . LYS A 1 353 ? -1.873 -17.415 5.882 1.00 94.50 353 LYS A N 1
ATOM 2720 C CA . LYS A 1 353 ? -1.140 -17.036 4.653 1.00 94.50 353 LYS A CA 1
ATOM 2721 C C . LYS A 1 353 ? -0.430 -15.688 4.822 1.00 94.50 353 LYS A C 1
ATOM 2723 O O . LYS A 1 353 ? 0.714 -15.541 4.406 1.00 94.50 353 LYS A O 1
ATOM 2728 N N . PHE A 1 354 ? -1.085 -14.714 5.454 1.00 96.56 354 PHE A N 1
ATOM 2729 C CA . PHE A 1 354 ? -0.459 -13.427 5.764 1.00 96.56 354 PHE A CA 1
ATOM 2730 C C . PHE A 1 354 ? 0.692 -13.569 6.775 1.00 96.56 354 PHE A C 1
ATOM 2732 O O . PHE A 1 354 ? 1.759 -12.996 6.567 1.00 96.56 354 PHE A O 1
ATOM 2739 N N . GLN A 1 355 ? 0.527 -14.391 7.815 1.00 96.94 355 GLN A N 1
ATOM 2740 C CA . GLN A 1 355 ? 1.610 -14.725 8.747 1.00 96.94 355 GLN A CA 1
ATOM 2741 C C . GLN A 1 355 ? 2.787 -15.413 8.045 1.00 96.94 355 GLN A C 1
ATOM 2743 O O . GLN A 1 355 ? 3.932 -15.096 8.349 1.00 96.94 355 GLN A O 1
ATOM 2748 N N . ALA A 1 356 ? 2.529 -16.299 7.079 1.00 96.06 356 ALA A N 1
ATOM 2749 C CA . ALA A 1 356 ? 3.583 -16.933 6.293 1.00 96.06 356 ALA A CA 1
ATOM 2750 C C . ALA A 1 356 ? 4.378 -15.907 5.468 1.00 96.06 356 ALA A C 1
ATOM 2752 O O . ALA A 1 356 ? 5.603 -15.978 5.426 1.00 96.06 356 ALA A O 1
ATOM 2753 N N . ASP A 1 357 ? 3.722 -14.913 4.858 1.00 96.19 357 ASP A N 1
ATOM 2754 C CA . ASP A 1 357 ? 4.437 -13.821 4.178 1.00 96.19 357 ASP A CA 1
ATOM 2755 C C . ASP A 1 357 ? 5.299 -13.007 5.153 1.00 96.19 357 ASP A C 1
ATOM 2757 O O . ASP A 1 357 ? 6.421 -12.617 4.825 1.00 96.19 357 ASP A O 1
ATOM 2761 N N . LEU A 1 358 ? 4.785 -12.757 6.359 1.00 96.25 358 LEU A N 1
ATOM 2762 C CA . LEU A 1 358 ? 5.513 -12.046 7.404 1.00 96.25 358 LEU A CA 1
ATOM 2763 C C . LEU A 1 358 ? 6.713 -12.845 7.908 1.00 96.25 358 LEU A C 1
ATOM 2765 O O . LEU A 1 358 ? 7.760 -12.259 8.158 1.00 96.25 358 LEU A O 1
ATOM 2769 N N . GLN A 1 359 ? 6.589 -14.164 8.008 1.00 95.25 359 GLN A N 1
ATOM 2770 C CA . GLN A 1 359 ? 7.703 -15.039 8.340 1.00 95.25 359 GLN A CA 1
ATOM 2771 C C . GLN A 1 359 ? 8.794 -14.978 7.262 1.00 95.25 359 GLN A C 1
ATOM 2773 O O . GLN A 1 359 ? 9.964 -14.847 7.603 1.00 95.25 359 GLN A O 1
ATOM 2778 N N . VAL A 1 360 ? 8.428 -14.956 5.974 1.00 93.31 360 VAL A N 1
ATOM 2779 C CA . VAL A 1 360 ? 9.405 -14.762 4.886 1.00 93.31 360 VAL A CA 1
ATOM 2780 C C . VAL A 1 360 ? 10.133 -13.422 5.022 1.00 93.31 360 VAL A C 1
ATOM 2782 O O . VAL A 1 360 ? 11.339 -13.352 4.786 1.00 93.31 360 VAL A O 1
ATOM 2785 N N . PHE A 1 361 ? 9.432 -12.355 5.415 1.00 93.38 361 PHE A N 1
ATOM 2786 C CA . PHE A 1 361 ? 10.072 -11.076 5.734 1.00 93.38 361 PHE A CA 1
ATOM 2787 C C . PHE A 1 361 ? 11.017 -11.240 6.939 1.00 93.38 361 PHE A C 1
ATOM 2789 O O . PHE A 1 361 ? 12.186 -10.866 6.849 1.00 93.38 361 PHE A O 1
ATOM 2796 N N . ASP A 1 362 ? 10.550 -11.830 8.041 1.00 93.19 362 ASP A N 1
ATOM 2797 C CA . ASP A 1 362 ? 11.341 -12.015 9.263 1.00 93.19 362 ASP A CA 1
ATOM 2798 C C . ASP A 1 362 ? 12.656 -12.759 8.988 1.00 93.19 362 ASP A C 1
ATOM 2800 O O . ASP A 1 362 ? 13.721 -12.253 9.341 1.00 93.19 362 ASP A O 1
ATOM 2804 N N . GLU A 1 363 ? 12.582 -13.892 8.285 1.00 91.25 363 GLU A N 1
ATOM 2805 C CA . GLU A 1 363 ? 13.717 -14.745 7.910 1.00 91.25 363 GLU A CA 1
ATOM 2806 C C . GLU A 1 363 ? 14.707 -14.008 7.001 1.00 91.25 363 GLU A C 1
ATOM 2808 O O . GLU A 1 363 ? 15.908 -13.977 7.263 1.00 91.25 363 GLU A O 1
ATOM 2813 N N . ARG A 1 364 ? 14.217 -13.336 5.950 1.00 87.94 364 ARG A N 1
ATOM 2814 C CA . ARG A 1 364 ? 15.085 -12.632 4.986 1.00 87.94 364 ARG A CA 1
ATOM 2815 C C . ARG A 1 364 ? 15.756 -11.383 5.554 1.00 87.94 364 ARG A C 1
ATOM 2817 O O . ARG A 1 364 ? 16.622 -10.816 4.894 1.00 87.94 364 ARG A O 1
ATOM 2824 N N . THR A 1 365 ? 15.345 -10.929 6.735 1.00 86.94 365 THR A N 1
ATOM 2825 C CA . THR A 1 365 ? 15.850 -9.697 7.364 1.00 86.94 365 THR A CA 1
ATOM 2826 C C . THR A 1 365 ? 16.522 -9.929 8.704 1.00 86.94 365 THR A C 1
ATOM 2828 O O . THR A 1 365 ? 16.891 -8.969 9.378 1.00 86.94 365 THR A O 1
ATOM 2831 N N . GLU A 1 366 ? 16.680 -11.187 9.109 1.00 84.56 366 GLU A N 1
ATOM 2832 C CA . GLU A 1 366 ? 17.322 -11.541 10.371 1.00 84.56 366 GLU A CA 1
ATOM 2833 C C . GLU A 1 366 ? 18.824 -11.240 10.346 1.00 84.56 366 GLU A C 1
ATOM 2835 O O . GLU A 1 366 ? 19.339 -10.621 11.275 1.00 84.56 366 GLU A O 1
ATOM 2840 N N . GLU A 1 367 ? 19.505 -11.596 9.255 1.00 77.12 367 GLU A N 1
ATOM 2841 C CA . GLU A 1 367 ? 20.957 -11.424 9.112 1.00 77.12 367 GLU A CA 1
ATOM 2842 C C . GLU A 1 367 ? 21.352 -10.095 8.451 1.00 77.12 367 GLU A C 1
ATOM 2844 O O . GLU A 1 367 ? 22.450 -9.584 8.676 1.00 77.12 367 GLU A O 1
ATOM 2849 N N . ASN A 1 368 ? 20.465 -9.510 7.638 1.00 74.25 368 ASN A N 1
ATOM 2850 C CA . ASN A 1 368 ? 20.738 -8.272 6.915 1.00 74.25 368 ASN A CA 1
ATOM 2851 C C . ASN A 1 368 ? 19.496 -7.371 6.841 1.00 74.25 368 ASN A C 1
ATOM 2853 O O . ASN A 1 368 ? 18.563 -7.595 6.071 1.00 74.25 368 ASN A O 1
ATOM 2857 N N . VAL A 1 369 ? 19.519 -6.307 7.642 1.00 74.25 369 VAL A N 1
ATOM 2858 C CA . VAL A 1 369 ? 18.468 -5.277 7.701 1.00 74.25 369 VAL A CA 1
ATOM 2859 C C . VAL A 1 369 ? 18.623 -4.252 6.564 1.00 74.25 369 VAL A C 1
ATOM 2861 O O . VAL A 1 369 ? 17.743 -3.431 6.340 1.00 74.25 369 VAL A O 1
ATOM 2864 N N . LEU A 1 370 ? 19.734 -4.268 5.826 1.00 76.50 370 LEU A N 1
ATOM 2865 C CA . LEU A 1 370 ? 20.022 -3.294 4.776 1.00 76.50 370 LEU A CA 1
ATOM 2866 C C . LEU A 1 370 ? 19.477 -3.759 3.413 1.00 76.50 370 LEU A C 1
ATOM 2868 O O . LEU A 1 370 ? 18.438 -4.402 3.312 1.00 76.50 370 LEU A O 1
ATOM 2872 N N . LEU A 1 371 ? 20.173 -3.364 2.352 1.00 83.81 371 LEU A N 1
ATOM 2873 C CA . LEU A 1 371 ? 19.894 -3.680 0.959 1.00 83.81 371 LEU A CA 1
ATOM 2874 C C . LEU A 1 371 ? 19.867 -5.199 0.736 1.00 83.81 371 LEU A C 1
ATOM 2876 O O . LEU A 1 371 ? 20.814 -5.905 1.086 1.00 83.81 371 LEU A O 1
ATOM 2880 N N . HIS A 1 372 ? 18.775 -5.687 0.153 1.00 88.88 372 HIS A N 1
ATOM 2881 C CA . HIS A 1 372 ? 18.554 -7.103 -0.123 1.00 88.88 372 HIS A CA 1
ATOM 2882 C C . HIS A 1 372 ? 19.103 -7.486 -1.491 1.00 88.88 372 HIS A C 1
ATOM 2884 O O . HIS A 1 372 ? 19.033 -6.720 -2.455 1.00 88.88 372 HIS A O 1
ATOM 2890 N N . ASP A 1 373 ? 19.586 -8.720 -1.585 1.00 89.81 373 ASP A N 1
ATOM 2891 C CA . ASP A 1 373 ? 19.861 -9.358 -2.864 1.00 89.81 373 ASP A CA 1
ATOM 2892 C C . ASP A 1 373 ? 18.548 -9.879 -3.463 1.00 89.81 373 ASP A C 1
ATOM 2894 O O . ASP A 1 373 ? 17.986 -10.867 -2.987 1.00 89.81 373 ASP A O 1
ATOM 2898 N N . PHE A 1 374 ? 18.057 -9.214 -4.509 1.00 92.00 374 PHE A N 1
ATOM 2899 C CA . PHE A 1 374 ? 16.857 -9.629 -5.236 1.00 92.00 374 PHE A CA 1
ATOM 2900 C C . PHE A 1 374 ? 17.162 -10.483 -6.471 1.00 92.00 374 PHE A C 1
ATOM 2902 O O . PHE A 1 374 ? 16.229 -10.916 -7.140 1.00 92.00 374 PHE A O 1
ATOM 2909 N N . SER A 1 375 ? 18.430 -10.769 -6.777 1.00 88.44 375 SER A N 1
ATOM 2910 C CA . SER A 1 375 ? 18.812 -11.537 -7.970 1.00 88.44 375 SER A CA 1
ATOM 2911 C C . SER A 1 375 ? 18.300 -12.977 -7.959 1.00 88.44 375 SER A C 1
ATOM 2913 O O . SER A 1 375 ? 17.955 -13.510 -9.010 1.00 88.44 375 SER A O 1
ATOM 2915 N N . ALA A 1 376 ? 18.189 -13.582 -6.775 1.00 83.38 376 ALA A N 1
ATOM 2916 C CA . ALA A 1 376 ? 17.672 -14.936 -6.588 1.00 83.38 376 ALA A CA 1
ATOM 2917 C C . ALA A 1 376 ? 16.192 -14.975 -6.163 1.00 83.38 376 ALA A C 1
ATOM 2919 O O . ALA A 1 376 ? 15.670 -16.042 -5.836 1.00 83.38 376 ALA A O 1
ATOM 2920 N N . GLN A 1 377 ? 15.510 -13.826 -6.110 1.00 85.06 377 GLN A N 1
ATOM 2921 C CA . GLN A 1 377 ? 14.180 -13.720 -5.517 1.00 85.06 377 GLN A CA 1
ATOM 2922 C C . GLN A 1 377 ? 13.099 -13.413 -6.552 1.00 85.06 377 GLN A C 1
ATOM 2924 O O . GLN A 1 377 ? 13.225 -12.496 -7.358 1.00 85.06 377 GLN A O 1
ATOM 2929 N N . CYS A 1 378 ? 11.970 -14.117 -6.455 1.00 83.56 378 CYS A N 1
ATOM 2930 C CA . CYS A 1 378 ? 10.744 -13.718 -7.140 1.00 83.56 378 CYS A CA 1
ATOM 2931 C C . CYS A 1 378 ? 10.035 -12.636 -6.315 1.00 83.56 378 CYS A C 1
ATOM 2933 O O . CYS A 1 378 ? 9.598 -12.894 -5.191 1.00 83.56 378 CYS A O 1
ATOM 2935 N N . LEU A 1 379 ? 9.943 -11.424 -6.865 1.00 89.19 379 LEU A N 1
ATOM 2936 C CA . LEU A 1 379 ? 9.237 -10.300 -6.247 1.00 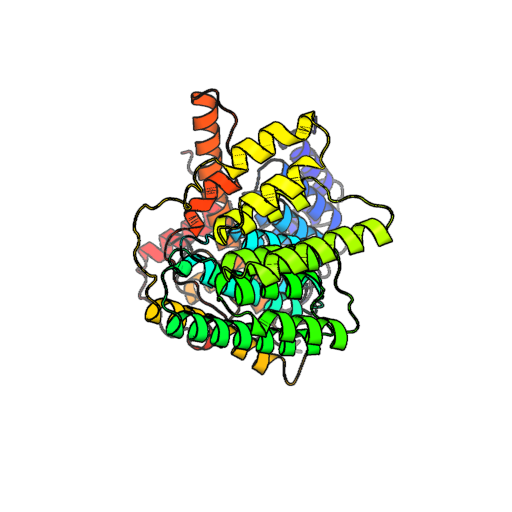89.19 379 LEU A CA 1
ATOM 2937 C C . LEU A 1 379 ? 7.794 -10.209 -6.768 1.00 89.19 379 LEU A C 1
ATOM 2939 O O . LEU A 1 379 ? 7.561 -10.442 -7.958 1.00 89.19 379 LEU A O 1
ATOM 2943 N N . PRO A 1 380 ? 6.821 -9.816 -5.928 1.00 91.62 380 PRO A N 1
ATOM 2944 C CA . PRO A 1 380 ? 5.455 -9.589 -6.376 1.00 91.62 380 PRO A CA 1
ATOM 2945 C C . PRO A 1 380 ? 5.385 -8.260 -7.133 1.00 91.62 380 PRO A C 1
ATOM 2947 O O . PRO A 1 380 ? 5.121 -7.217 -6.546 1.00 91.62 380 PRO A O 1
ATOM 2950 N N . LEU A 1 381 ? 5.643 -8.269 -8.440 1.00 92.19 381 LEU A N 1
ATOM 2951 C CA . LEU A 1 381 ? 5.673 -7.044 -9.257 1.00 92.19 381 LEU A CA 1
ATOM 2952 C C . LEU A 1 381 ? 4.292 -6.594 -9.754 1.00 92.19 381 LEU A C 1
ATOM 2954 O O . LEU A 1 381 ? 4.180 -5.531 -10.359 1.00 92.19 381 LEU A O 1
ATOM 2958 N N . ARG A 1 382 ? 3.251 -7.404 -9.527 1.00 91.19 382 ARG A N 1
ATOM 2959 C CA . ARG A 1 382 ? 1.889 -7.201 -10.036 1.00 91.19 382 ARG A CA 1
ATOM 2960 C C . ARG A 1 382 ? 0.861 -7.496 -8.950 1.00 91.19 382 ARG A C 1
ATOM 2962 O O . ARG A 1 382 ? 1.090 -8.345 -8.089 1.00 91.19 382 ARG A O 1
ATOM 2969 N N . ILE A 1 383 ? -0.280 -6.818 -9.028 1.00 88.81 383 ILE A N 1
ATOM 2970 C CA . ILE A 1 383 ? -1.451 -7.108 -8.184 1.00 88.81 383 ILE A CA 1
ATOM 2971 C C . ILE A 1 383 ? -2.704 -7.484 -8.965 1.00 88.81 383 ILE A C 1
ATOM 2973 O O . ILE A 1 383 ? -3.642 -7.983 -8.362 1.00 88.81 383 ILE A O 1
ATOM 2977 N N . VAL A 1 384 ? -2.690 -7.262 -10.278 1.00 87.69 384 VAL A N 1
ATOM 2978 C CA . VAL A 1 384 ? -3.726 -7.692 -11.216 1.00 87.69 384 VAL A CA 1
ATOM 2979 C C . VAL A 1 384 ? -3.086 -8.705 -12.158 1.00 87.69 384 VAL A C 1
ATOM 2981 O O . VAL A 1 384 ? -1.889 -8.612 -12.464 1.00 87.69 384 VAL A O 1
ATOM 2984 N N . GLU A 1 385 ? -3.864 -9.694 -12.586 1.00 84.38 385 GLU A N 1
ATOM 2985 C CA . GLU A 1 385 ? -3.413 -10.683 -13.560 1.00 84.38 385 GLU A CA 1
ATOM 2986 C C . GLU A 1 385 ? -2.967 -10.038 -14.879 1.00 84.38 385 GLU A C 1
ATOM 2988 O O . GLU A 1 385 ? -3.466 -8.996 -15.313 1.00 84.38 385 GLU A O 1
ATOM 2993 N N . GLN A 1 386 ? -1.988 -10.668 -15.529 1.00 84.69 386 GLN A N 1
ATOM 2994 C CA . GLN A 1 386 ? -1.505 -10.206 -16.823 1.00 84.69 386 GLN A CA 1
ATOM 2995 C C . GLN A 1 386 ? -2.586 -10.429 -17.888 1.00 84.69 386 GLN A C 1
ATOM 2997 O O . GLN A 1 386 ? -3.076 -11.552 -18.010 1.00 84.69 386 GLN A O 1
ATOM 3002 N N . PRO A 1 387 ? -2.918 -9.415 -18.707 1.00 87.81 387 PRO A N 1
ATOM 3003 C CA . PRO A 1 387 ? -3.866 -9.599 -19.796 1.00 87.81 387 PRO A CA 1
ATOM 3004 C C . PRO A 1 387 ? -3.428 -10.728 -20.740 1.00 87.81 387 PRO A C 1
ATOM 3006 O O . PRO A 1 387 ? -2.315 -10.704 -21.266 1.00 87.81 387 PRO A O 1
ATOM 3009 N N . HIS A 1 388 ? -4.307 -11.702 -20.992 1.00 86.88 388 HIS A N 1
ATOM 3010 C CA . HIS A 1 388 ? -3.978 -12.902 -21.779 1.00 86.88 388 HIS A CA 1
ATOM 3011 C C . HIS A 1 388 ? -3.433 -12.598 -23.181 1.00 86.88 388 HIS A C 1
ATOM 3013 O O . HIS A 1 388 ? -2.631 -13.359 -23.713 1.00 86.88 388 HIS A O 1
ATOM 3019 N N . HIS A 1 389 ? -3.827 -11.469 -23.773 1.00 88.44 389 HIS A N 1
ATOM 3020 C CA . HIS A 1 389 ? -3.414 -11.069 -25.117 1.00 88.44 389 HIS A CA 1
ATOM 3021 C C . HIS A 1 389 ? -1.952 -10.592 -25.214 1.00 88.44 389 HIS A C 1
ATOM 3023 O O . HIS A 1 389 ? -1.504 -10.310 -26.317 1.00 88.44 389 HIS A O 1
ATOM 3029 N N . ILE A 1 390 ? -1.213 -10.494 -24.101 1.00 90.50 390 ILE A N 1
ATOM 3030 C CA . ILE A 1 390 ? 0.240 -10.228 -24.084 1.00 90.50 390 ILE A CA 1
ATOM 3031 C C . ILE A 1 390 ? 1.044 -11.360 -23.426 1.00 90.50 390 ILE A C 1
ATOM 3033 O O . ILE A 1 390 ? 2.230 -11.189 -23.143 1.00 90.50 390 ILE A O 1
ATOM 3037 N N . VAL A 1 391 ? 0.408 -12.493 -23.113 1.0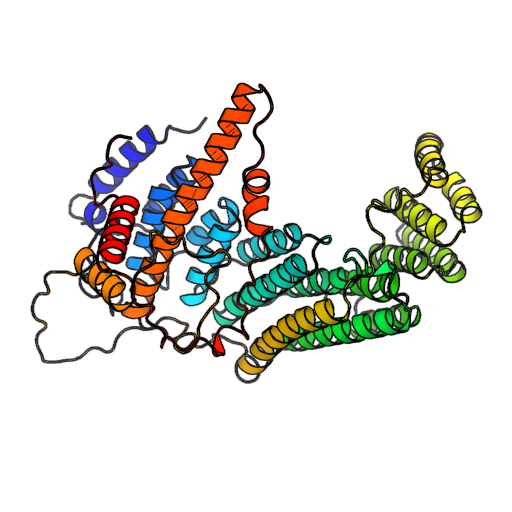0 90.00 391 VAL A N 1
ATOM 3038 C CA . VAL A 1 391 ? 1.079 -13.653 -22.513 1.00 90.00 391 VAL A CA 1
ATOM 3039 C C . VAL A 1 391 ? 1.717 -14.488 -23.619 1.00 90.00 391 VAL A C 1
ATOM 3041 O O . VAL A 1 391 ? 1.057 -14.851 -24.590 1.00 90.00 391 VAL A O 1
ATOM 3044 N N . MET A 1 392 ? 3.000 -14.806 -23.463 1.00 90.62 392 MET A N 1
ATOM 3045 C CA . MET A 1 392 ? 3.741 -15.682 -24.369 1.00 90.62 392 MET A CA 1
ATOM 3046 C C . MET A 1 392 ? 4.862 -16.415 -23.613 1.00 90.62 392 MET A C 1
ATOM 3048 O O . MET A 1 392 ? 5.227 -15.967 -22.521 1.00 90.62 392 MET A O 1
ATOM 3052 N N . PRO A 1 393 ? 5.394 -17.528 -24.153 1.00 91.50 393 PRO A N 1
ATOM 3053 C CA . PRO A 1 393 ? 6.527 -18.229 -23.557 1.00 91.50 393 PRO A CA 1
ATOM 3054 C C . PRO A 1 393 ? 7.737 -17.310 -23.350 1.00 91.50 393 PRO A C 1
ATOM 3056 O O . PRO A 1 393 ? 7.994 -16.412 -24.152 1.00 91.50 393 PRO A O 1
ATOM 3059 N N . GLU A 1 394 ? 8.495 -17.549 -22.277 1.00 90.06 394 GLU A N 1
ATOM 3060 C CA . GLU A 1 394 ? 9.635 -16.699 -21.896 1.00 90.06 394 GLU A CA 1
ATOM 3061 C C . GLU A 1 394 ? 10.710 -16.649 -22.998 1.00 90.06 394 GLU A C 1
ATOM 3063 O O . GLU A 1 394 ? 11.292 -15.595 -23.233 1.00 90.06 394 GLU A O 1
ATOM 3068 N N . GLU A 1 395 ? 10.922 -17.754 -23.723 1.00 91.12 395 GLU A N 1
ATOM 3069 C CA . GLU A 1 395 ? 11.850 -17.827 -24.862 1.00 91.12 395 GLU A CA 1
ATOM 3070 C C . GLU A 1 395 ? 11.428 -16.898 -26.013 1.00 91.12 395 GLU A C 1
ATOM 3072 O O . GLU A 1 395 ? 12.243 -16.123 -26.514 1.00 91.12 395 GLU A O 1
ATOM 3077 N N . ASP A 1 396 ? 10.144 -16.913 -26.389 1.00 92.44 396 ASP A N 1
ATOM 3078 C CA . ASP A 1 396 ? 9.607 -16.050 -27.450 1.00 92.44 396 ASP A CA 1
ATOM 3079 C C . ASP A 1 396 ? 9.627 -14.570 -27.046 1.00 92.44 396 ASP A C 1
ATOM 3081 O O . ASP A 1 396 ? 9.864 -13.685 -27.874 1.00 92.44 396 ASP A O 1
ATOM 3085 N N . LEU A 1 397 ? 9.389 -14.290 -25.762 1.00 91.81 397 LEU A N 1
ATOM 3086 C CA . LEU A 1 397 ? 9.418 -12.939 -25.216 1.00 91.81 397 LEU A CA 1
ATOM 3087 C C . LEU A 1 397 ? 10.842 -12.365 -25.204 1.00 91.81 397 LEU A C 1
ATOM 3089 O O . LEU A 1 397 ? 11.040 -11.205 -25.573 1.00 91.81 397 LEU A O 1
ATOM 3093 N N . HIS A 1 398 ? 11.830 -13.186 -24.841 1.00 90.69 398 HIS A N 1
ATOM 3094 C CA . HIS A 1 398 ? 13.246 -12.848 -24.957 1.00 90.69 398 HIS A CA 1
ATOM 3095 C C . HIS A 1 398 ? 13.655 -12.612 -26.412 1.00 90.69 398 HIS A C 1
ATOM 3097 O O . HIS A 1 398 ? 14.273 -11.589 -26.702 1.00 90.69 398 HIS A O 1
ATOM 3103 N N . ALA A 1 399 ? 13.258 -13.494 -27.334 1.00 91.56 399 ALA A N 1
ATOM 3104 C CA . ALA A 1 399 ? 13.555 -13.340 -28.757 1.00 91.56 399 ALA A CA 1
ATOM 3105 C C . ALA A 1 399 ? 12.969 -12.037 -29.329 1.00 91.56 399 ALA A C 1
ATOM 3107 O O . ALA A 1 399 ? 13.645 -11.316 -30.064 1.00 91.56 399 ALA A O 1
ATOM 3108 N N . LEU A 1 400 ? 11.733 -11.690 -28.947 1.00 92.44 400 LEU A N 1
ATOM 3109 C CA . LEU A 1 400 ? 11.108 -10.423 -29.328 1.00 92.44 400 LEU A CA 1
ATOM 3110 C C . LEU A 1 400 ? 11.851 -9.216 -28.742 1.00 92.44 400 LEU A C 1
ATOM 3112 O O . LEU A 1 400 ? 12.074 -8.233 -29.449 1.00 92.44 400 LEU A O 1
ATOM 3116 N N . TYR A 1 401 ? 12.233 -9.271 -27.464 1.00 91.50 401 TYR A N 1
ATOM 3117 C CA . TYR A 1 401 ? 13.039 -8.220 -26.845 1.00 91.50 401 TYR A CA 1
ATOM 3118 C C . TYR A 1 401 ? 14.370 -8.037 -27.575 1.00 91.50 401 TYR A C 1
ATOM 3120 O O . TYR A 1 401 ? 14.776 -6.903 -27.848 1.00 91.50 401 TYR A O 1
ATOM 3128 N N . ASP A 1 402 ? 15.035 -9.139 -27.916 1.00 88.88 402 ASP A N 1
ATOM 3129 C CA . ASP A 1 402 ? 16.306 -9.116 -28.618 1.00 88.88 402 ASP A CA 1
ATOM 3130 C C . ASP A 1 402 ? 16.168 -8.456 -29.983 1.00 88.88 402 ASP A C 1
ATOM 3132 O O . ASP A 1 402 ? 16.917 -7.528 -30.275 1.00 88.88 402 ASP A O 1
ATOM 3136 N N . GLU A 1 403 ? 15.163 -8.841 -30.762 1.00 88.25 403 GLU A N 1
ATOM 3137 C CA . GLU A 1 403 ? 14.888 -8.275 -32.080 1.00 88.25 403 GLU A CA 1
ATOM 3138 C C . GLU A 1 403 ? 14.689 -6.755 -32.061 1.00 88.25 403 GLU A C 1
ATOM 3140 O O . GLU A 1 403 ? 15.262 -6.044 -32.885 1.00 88.25 403 GLU A O 1
ATOM 3145 N N . ILE A 1 404 ? 13.896 -6.238 -31.118 1.00 85.50 404 ILE A N 1
ATOM 3146 C CA . ILE A 1 404 ? 13.528 -4.813 -31.113 1.00 85.50 404 ILE A CA 1
ATOM 3147 C C . ILE A 1 404 ? 14.539 -3.927 -30.379 1.00 85.50 404 ILE A C 1
ATOM 3149 O O . ILE A 1 404 ? 14.474 -2.704 -30.495 1.00 85.50 404 ILE A O 1
ATOM 3153 N N . THR A 1 405 ? 15.447 -4.512 -29.590 1.00 80.81 405 THR A N 1
ATOM 3154 C CA . THR A 1 405 ? 16.413 -3.743 -28.789 1.00 80.81 405 THR A CA 1
ATOM 3155 C C . THR A 1 405 ? 17.876 -4.036 -29.122 1.00 80.81 405 THR A C 1
ATOM 3157 O O . THR A 1 405 ? 18.762 -3.466 -28.482 1.00 80.81 405 THR A O 1
ATOM 3160 N N . ALA A 1 406 ? 18.187 -4.956 -30.046 1.00 70.12 406 ALA A N 1
ATOM 3161 C CA . ALA A 1 406 ? 19.570 -5.310 -30.392 1.00 70.12 406 ALA A CA 1
ATOM 3162 C C . ALA A 1 406 ? 20.162 -4.337 -31.407 1.00 70.12 406 ALA A C 1
ATOM 3164 O O . ALA A 1 406 ? 19.537 -3.972 -32.401 1.00 70.12 406 ALA A O 1
ATOM 3165 N N . ALA A 1 407 ? 21.423 -3.969 -31.184 1.00 57.69 407 ALA A N 1
ATOM 3166 C CA . ALA A 1 407 ? 22.252 -3.439 -32.252 1.00 57.69 407 ALA A CA 1
ATOM 3167 C C . ALA A 1 407 ? 22.671 -4.613 -33.126 1.00 57.69 407 ALA A C 1
ATOM 3169 O O . ALA A 1 407 ? 23.040 -5.666 -32.601 1.00 57.69 407 ALA A O 1
ATOM 3170 N N . HIS A 1 408 ? 22.691 -4.409 -34.443 1.00 48.59 408 HIS A N 1
ATOM 3171 C CA . HIS A 1 408 ? 23.533 -5.216 -35.319 1.00 48.59 408 HIS A CA 1
ATOM 3172 C C . HIS A 1 408 ? 24.957 -5.073 -34.772 1.00 48.59 408 HIS A C 1
ATOM 3174 O O . HIS A 1 408 ? 25.588 -4.029 -34.932 1.00 48.59 408 HIS A O 1
ATOM 3180 N N . SER A 1 409 ? 25.385 -6.047 -33.973 1.00 45.91 409 SER A N 1
ATOM 3181 C CA . SER A 1 409 ? 26.561 -5.906 -33.126 1.00 45.91 409 SER A CA 1
ATOM 3182 C C . SER A 1 409 ? 27.780 -5.767 -34.026 1.00 45.91 409 SER A C 1
ATOM 3184 O O . SER A 1 409 ? 28.001 -6.609 -34.896 1.00 45.91 409 SER A O 1
ATOM 3186 N N . GLN A 1 410 ? 28.593 -4.731 -33.818 1.00 42.84 410 GLN A N 1
ATOM 3187 C CA . GLN A 1 410 ? 29.980 -4.830 -34.254 1.00 42.84 410 GLN A CA 1
ATOM 3188 C C . GLN A 1 410 ? 30.622 -5.964 -33.439 1.00 42.84 410 GLN A C 1
ATOM 3190 O O . GLN A 1 410 ? 30.413 -6.017 -32.223 1.00 42.84 410 GLN A O 1
ATOM 3195 N N . PRO A 1 411 ? 31.349 -6.898 -34.073 1.00 42.91 411 PRO A N 1
ATOM 3196 C CA . PRO A 1 411 ? 31.997 -7.987 -33.357 1.00 42.91 411 PRO A CA 1
ATOM 3197 C C . PRO A 1 411 ? 32.946 -7.400 -32.307 1.00 42.91 411 PRO A C 1
ATOM 3199 O O . PRO A 1 411 ? 33.840 -6.621 -32.636 1.00 42.91 411 PRO A O 1
ATOM 3202 N N . ARG A 1 412 ? 32.724 -7.745 -31.032 1.00 52.12 412 ARG A N 1
ATOM 3203 C CA . ARG A 1 412 ? 33.634 -7.382 -29.940 1.00 52.12 412 ARG A CA 1
ATOM 3204 C C . ARG A 1 412 ? 35.012 -7.976 -30.237 1.00 52.12 412 ARG A C 1
ATOM 3206 O O . ARG A 1 412 ? 35.113 -9.158 -30.565 1.00 52.12 412 ARG A O 1
ATOM 3213 N N . SER A 1 413 ? 36.062 -7.175 -30.078 1.00 49.53 413 SER A N 1
ATOM 3214 C CA . SER A 1 413 ? 37.429 -7.690 -30.034 1.00 49.53 413 SER A CA 1
ATOM 3215 C C . SER A 1 413 ? 37.543 -8.696 -28.873 1.00 49.53 413 SER A C 1
ATOM 3217 O O . SER A 1 413 ? 37.115 -8.370 -27.765 1.00 49.53 413 SER A O 1
ATOM 3219 N N . PRO A 1 414 ? 38.080 -9.907 -29.093 1.00 52.91 414 PRO A N 1
ATOM 3220 C CA . PRO A 1 414 ? 38.024 -11.029 -28.146 1.00 52.91 414 PRO A CA 1
ATOM 3221 C C . PRO A 1 414 ? 38.843 -10.866 -26.850 1.00 52.91 414 PRO A C 1
ATOM 3223 O O . PRO A 1 414 ? 38.825 -11.762 -26.010 1.00 52.91 414 PRO A O 1
ATOM 3226 N N . ASP A 1 415 ? 39.532 -9.744 -26.641 1.00 52.62 415 ASP A N 1
ATOM 3227 C CA . ASP A 1 415 ? 40.652 -9.695 -25.693 1.00 52.62 415 ASP A CA 1
ATOM 3228 C C . ASP A 1 415 ? 40.328 -9.268 -24.253 1.00 52.62 415 ASP A C 1
ATOM 3230 O O . ASP A 1 415 ? 41.253 -9.191 -23.449 1.00 52.62 415 ASP A O 1
ATOM 3234 N N . GLN A 1 416 ? 39.064 -9.052 -23.859 1.00 55.91 416 GLN A N 1
ATOM 3235 C CA . GLN A 1 416 ? 38.704 -8.952 -22.430 1.00 55.91 416 GLN A CA 1
ATOM 3236 C C . GLN A 1 416 ? 37.184 -9.062 -22.180 1.00 55.91 416 GLN A C 1
ATOM 3238 O O . GLN A 1 416 ? 36.437 -8.152 -22.549 1.00 55.91 416 GLN A O 1
ATOM 3243 N N . PRO A 1 417 ? 36.686 -10.131 -21.527 1.00 65.69 417 PRO A N 1
ATOM 3244 C CA . PRO A 1 417 ? 35.301 -10.183 -21.069 1.00 65.69 417 PRO A CA 1
ATOM 3245 C C . PRO A 1 417 ? 35.124 -9.248 -19.864 1.00 65.69 417 PRO A C 1
ATOM 3247 O O . PRO A 1 417 ? 35.532 -9.570 -18.749 1.00 65.69 417 PRO A O 1
ATOM 3250 N N . VAL A 1 418 ? 34.528 -8.073 -20.084 1.00 75.50 418 VAL A N 1
ATOM 3251 C CA . VAL A 1 418 ? 34.118 -7.181 -18.990 1.00 75.50 418 VAL A CA 1
ATOM 3252 C C . VAL A 1 418 ? 32.896 -7.805 -18.297 1.00 75.50 418 VAL A C 1
ATOM 3254 O O . VAL A 1 418 ? 31.928 -8.142 -18.986 1.00 75.50 418 VAL A O 1
ATOM 3257 N N . PRO A 1 419 ? 32.930 -8.025 -16.969 1.00 83.81 419 PRO A N 1
ATOM 3258 C CA . PRO A 1 419 ? 31.806 -8.613 -16.250 1.00 83.81 419 PRO A CA 1
ATOM 3259 C C . PRO A 1 419 ? 30.595 -7.668 -16.262 1.00 83.81 419 PRO A C 1
ATOM 3261 O O . PRO A 1 419 ? 30.782 -6.459 -16.134 1.00 83.81 419 PRO A O 1
ATOM 3264 N N . PRO A 1 420 ? 29.361 -8.200 -16.354 1.00 87.75 420 PRO A N 1
ATOM 3265 C CA . PRO A 1 420 ? 28.158 -7.379 -16.423 1.00 87.75 420 PRO A CA 1
ATOM 3266 C C . PRO A 1 420 ? 28.000 -6.523 -15.163 1.00 87.75 420 PRO A C 1
ATOM 3268 O O . PRO A 1 420 ? 28.163 -7.012 -14.039 1.00 87.75 420 PRO A O 1
ATOM 3271 N N . GLU A 1 421 ? 27.627 -5.255 -15.346 1.00 92.69 421 GLU A N 1
ATOM 3272 C CA . GLU A 1 421 ? 27.285 -4.368 -14.239 1.00 92.69 421 GLU A CA 1
ATOM 3273 C C . GLU A 1 421 ? 26.017 -4.856 -13.527 1.00 92.69 421 GLU A C 1
ATOM 3275 O O . GLU A 1 421 ? 25.120 -5.470 -14.117 1.00 92.69 421 GLU A O 1
ATOM 3280 N N . ARG A 1 422 ? 25.939 -4.577 -12.223 1.00 93.75 422 ARG A N 1
ATOM 3281 C CA . ARG A 1 422 ? 24.853 -5.037 -11.354 1.00 93.75 422 ARG A CA 1
ATOM 3282 C C . ARG A 1 422 ? 24.186 -3.880 -10.635 1.00 93.75 422 ARG A C 1
ATOM 3284 O O . ARG A 1 422 ? 24.816 -2.882 -10.291 1.00 93.75 422 ARG A O 1
ATOM 3291 N N . SER A 1 423 ? 22.887 -4.022 -10.399 1.00 93.88 423 SER A N 1
ATOM 3292 C CA . SER A 1 423 ? 22.125 -3.107 -9.563 1.00 93.88 423 SER A CA 1
ATOM 3293 C C . SER A 1 423 ? 22.566 -3.193 -8.108 1.00 93.88 423 SER A C 1
ATOM 3295 O O . SER A 1 423 ? 23.237 -4.129 -7.675 1.00 93.88 423 SER A O 1
ATOM 3297 N N . ARG A 1 424 ? 22.102 -2.224 -7.319 1.00 92.12 424 ARG A N 1
ATOM 3298 C CA . ARG A 1 424 ? 22.229 -2.244 -5.859 1.00 92.12 424 ARG A CA 1
ATOM 3299 C C . ARG A 1 424 ? 21.654 -3.526 -5.242 1.00 92.12 424 ARG A C 1
ATOM 3301 O O . ARG A 1 424 ? 22.217 -4.074 -4.310 1.00 92.12 424 ARG A O 1
ATOM 3308 N N . THR A 1 425 ? 20.585 -4.044 -5.823 1.00 93.25 425 THR A N 1
ATOM 3309 C CA . THR A 1 425 ? 19.912 -5.294 -5.442 1.00 93.25 425 THR A CA 1
ATOM 3310 C C . THR A 1 425 ? 20.528 -6.544 -6.089 1.00 93.25 425 THR A C 1
ATOM 3312 O O . THR A 1 425 ? 19.886 -7.590 -6.141 1.00 93.25 425 THR A O 1
ATOM 3315 N N . ASN A 1 426 ? 21.763 -6.435 -6.597 1.00 94.12 426 ASN A N 1
ATOM 3316 C CA . ASN A 1 426 ? 22.582 -7.499 -7.189 1.00 94.12 426 ASN A CA 1
ATOM 3317 C C . ASN A 1 426 ? 22.066 -8.107 -8.516 1.00 94.12 426 ASN A C 1
ATOM 3319 O O . ASN A 1 426 ? 22.559 -9.145 -8.959 1.00 94.12 426 ASN A O 1
ATOM 3323 N N . ILE A 1 427 ? 21.118 -7.464 -9.202 1.00 94.19 427 ILE A N 1
ATOM 3324 C CA . ILE A 1 427 ? 20.583 -7.926 -10.496 1.00 94.19 427 ILE A CA 1
ATOM 3325 C C . ILE A 1 427 ? 21.468 -7.403 -11.633 1.00 94.19 427 ILE A C 1
ATOM 3327 O O . ILE A 1 427 ? 21.740 -6.205 -11.701 1.00 94.19 427 ILE A O 1
ATOM 3331 N N . ALA A 1 428 ? 21.898 -8.272 -12.550 1.00 94.69 428 ALA A N 1
ATOM 3332 C CA . ALA A 1 428 ? 22.660 -7.858 -13.732 1.00 94.69 428 ALA A CA 1
ATOM 3333 C C . ALA A 1 428 ? 21.853 -6.892 -14.618 1.00 94.69 428 ALA A C 1
ATOM 3335 O O . ALA A 1 428 ? 20.641 -7.050 -14.776 1.00 94.69 428 ALA A O 1
ATOM 3336 N N . PHE A 1 429 ? 22.507 -5.894 -15.215 1.00 93.56 429 PHE A N 1
ATOM 3337 C CA . PHE A 1 429 ? 21.824 -4.852 -15.989 1.00 93.56 429 PHE A CA 1
ATOM 3338 C C . PHE A 1 429 ? 21.045 -5.398 -17.187 1.00 93.56 429 PHE A C 1
ATOM 3340 O O . PHE A 1 429 ? 19.921 -4.944 -17.410 1.00 93.56 429 PHE A O 1
ATOM 3347 N N . GLY A 1 430 ? 21.582 -6.383 -17.914 1.00 91.56 430 GLY A N 1
ATOM 3348 C CA . GLY A 1 430 ? 20.877 -7.020 -19.028 1.00 91.56 430 GLY A CA 1
ATOM 3349 C C . GLY A 1 430 ? 19.559 -7.647 -18.578 1.00 91.56 430 GLY A C 1
ATOM 3350 O O . GLY A 1 430 ? 18.504 -7.345 -19.140 1.00 91.56 430 GLY A O 1
ATOM 3351 N N . THR A 1 431 ? 19.604 -8.422 -17.488 1.00 93.00 431 THR A N 1
ATOM 3352 C CA . THR A 1 431 ? 18.419 -9.011 -16.852 1.00 93.00 431 THR A CA 1
ATOM 3353 C C . THR A 1 431 ? 17.449 -7.932 -16.386 1.00 93.00 431 THR A C 1
ATOM 3355 O O . THR A 1 431 ? 16.272 -7.994 -16.715 1.00 93.00 431 THR A O 1
ATOM 3358 N N . LEU A 1 432 ? 17.926 -6.908 -15.671 1.00 94.38 432 LEU A N 1
ATOM 3359 C CA . LEU A 1 432 ? 17.079 -5.839 -15.139 1.00 94.38 432 LEU A CA 1
ATOM 3360 C C . LEU A 1 432 ? 16.367 -5.056 -16.251 1.00 94.38 432 LEU A C 1
ATOM 3362 O O . LEU A 1 432 ? 15.190 -4.734 -16.111 1.00 94.38 432 LEU A O 1
ATOM 3366 N N . ARG A 1 433 ? 17.056 -4.753 -17.356 1.00 93.81 433 ARG A N 1
ATOM 3367 C CA . ARG A 1 433 ? 16.484 -4.041 -18.510 1.00 93.81 433 ARG A CA 1
ATOM 3368 C C . ARG A 1 433 ? 15.413 -4.870 -19.209 1.00 93.81 433 ARG A C 1
ATOM 3370 O O . ARG A 1 433 ? 14.326 -4.348 -19.438 1.00 93.81 433 ARG A O 1
ATOM 3377 N N . TYR A 1 434 ? 15.692 -6.143 -19.481 1.00 93.94 434 TYR A N 1
ATOM 3378 C CA . TYR A 1 434 ? 14.711 -7.066 -20.058 1.00 93.94 434 TYR A CA 1
ATOM 3379 C C . TYR A 1 434 ? 13.467 -7.187 -19.171 1.00 93.94 434 TYR A C 1
ATOM 3381 O O . TYR A 1 434 ? 12.331 -7.011 -19.606 1.00 93.94 434 TYR A O 1
ATOM 3389 N N . GLU A 1 435 ? 13.691 -7.400 -17.884 1.00 94.31 435 GLU A N 1
ATOM 3390 C CA . GLU A 1 435 ? 12.636 -7.536 -16.901 1.00 94.31 435 GLU A CA 1
ATOM 3391 C C . GLU A 1 435 ? 11.822 -6.244 -16.704 1.00 94.31 435 GLU A C 1
ATOM 3393 O O . GLU A 1 435 ? 10.625 -6.285 -16.406 1.00 94.31 435 GLU A O 1
ATOM 3398 N N . ASN A 1 436 ? 12.446 -5.071 -16.836 1.00 95.19 436 ASN A N 1
ATOM 3399 C CA . ASN A 1 436 ? 11.743 -3.788 -16.838 1.00 95.19 436 ASN A CA 1
ATOM 3400 C C . ASN A 1 436 ? 10.903 -3.638 -18.108 1.00 95.19 436 ASN A C 1
ATOM 3402 O O . ASN A 1 436 ? 9.736 -3.269 -18.011 1.00 95.19 436 ASN A O 1
ATOM 3406 N N . TRP A 1 437 ? 11.456 -3.987 -19.270 1.00 94.81 437 TRP A N 1
ATOM 3407 C CA . TRP A 1 437 ? 10.754 -3.960 -20.552 1.00 94.81 437 TRP A CA 1
ATOM 3408 C C . TRP A 1 437 ? 9.512 -4.866 -20.549 1.00 94.81 437 TRP A C 1
ATOM 3410 O O . TRP A 1 437 ? 8.423 -4.430 -20.931 1.00 94.81 437 TRP A O 1
ATOM 3420 N N . LYS A 1 438 ? 9.638 -6.089 -20.017 1.00 94.50 438 LYS A N 1
ATOM 3421 C CA . LYS A 1 438 ? 8.524 -7.030 -19.814 1.00 94.50 438 LYS A CA 1
ATOM 3422 C C . LYS A 1 438 ? 7.407 -6.402 -18.978 1.00 94.50 438 LYS A C 1
ATOM 3424 O O . LYS A 1 438 ? 6.236 -6.434 -19.360 1.00 94.50 438 LYS A O 1
ATOM 3429 N N . MET A 1 439 ? 7.773 -5.765 -17.867 1.00 95.88 439 MET A N 1
ATOM 3430 C CA . MET A 1 439 ? 6.822 -5.068 -17.002 1.00 95.88 439 MET A CA 1
ATOM 3431 C C . MET A 1 439 ? 6.210 -3.817 -17.647 1.00 95.88 439 MET A C 1
ATOM 3433 O O . MET A 1 439 ? 5.051 -3.507 -17.373 1.00 95.88 439 MET A O 1
ATOM 3437 N N . MET A 1 440 ? 6.939 -3.115 -18.518 1.00 96.44 440 MET A N 1
ATOM 3438 C CA . MET A 1 440 ? 6.397 -1.983 -19.277 1.00 96.44 440 MET A CA 1
ATOM 3439 C C . MET A 1 440 ? 5.326 -2.431 -20.271 1.00 96.44 440 MET A C 1
ATOM 3441 O O . MET A 1 440 ? 4.308 -1.759 -20.383 1.00 96.44 440 MET A O 1
ATOM 3445 N N . ASN A 1 441 ? 5.481 -3.585 -20.927 1.00 96.12 441 ASN A N 1
ATOM 3446 C CA . ASN A 1 441 ? 4.433 -4.124 -21.804 1.00 96.12 441 ASN A CA 1
ATOM 3447 C C . ASN A 1 441 ? 3.143 -4.431 -21.026 1.00 96.12 441 ASN A C 1
ATOM 3449 O O . ASN A 1 441 ? 2.050 -4.107 -21.487 1.00 96.12 441 ASN A O 1
ATOM 3453 N N . TYR A 1 442 ? 3.272 -4.990 -19.819 1.00 95.69 442 TYR A N 1
ATOM 3454 C CA . TYR A 1 442 ? 2.141 -5.172 -18.906 1.00 95.69 442 TYR A CA 1
ATOM 3455 C C . TYR A 1 442 ? 1.490 -3.836 -18.518 1.00 95.69 442 TYR A C 1
ATOM 3457 O O . TYR A 1 442 ? 0.271 -3.709 -18.593 1.00 95.69 442 TYR A O 1
ATOM 3465 N N . LEU A 1 443 ? 2.287 -2.829 -18.149 1.00 97.19 443 LEU A N 1
ATOM 3466 C CA . LEU A 1 443 ? 1.784 -1.502 -17.786 1.00 97.19 443 LEU A CA 1
ATOM 3467 C C . LEU A 1 443 ? 1.097 -0.785 -18.953 1.00 97.19 443 LEU A C 1
ATOM 3469 O O . LEU A 1 443 ? 0.084 -0.137 -18.728 1.00 97.19 443 LEU A O 1
ATOM 3473 N N . LEU A 1 444 ? 1.602 -0.927 -20.180 1.00 96.69 444 LEU A N 1
ATOM 3474 C CA . LEU A 1 444 ? 0.976 -0.369 -21.382 1.00 96.69 444 LEU A CA 1
ATOM 3475 C C . LEU A 1 444 ? -0.404 -0.985 -21.630 1.00 96.69 444 LEU A C 1
ATOM 3477 O O . LEU A 1 444 ? -1.369 -0.247 -21.809 1.00 96.69 444 LEU A O 1
ATOM 3481 N N . ALA A 1 445 ? -0.510 -2.317 -21.577 1.00 95.38 445 ALA A N 1
ATOM 3482 C CA . ALA A 1 445 ? -1.787 -3.014 -21.737 1.00 95.38 445 ALA A CA 1
ATOM 3483 C C . ALA A 1 445 ? -2.786 -2.642 -20.627 1.00 95.38 445 ALA A C 1
ATOM 3485 O O . ALA A 1 445 ? -3.974 -2.438 -20.876 1.00 95.38 445 ALA A O 1
ATOM 3486 N N . LEU A 1 446 ? -2.301 -2.530 -19.386 1.00 94.06 446 LEU A N 1
ATOM 3487 C CA . LEU A 1 446 ? -3.128 -2.153 -18.244 1.00 94.06 446 LEU A CA 1
ATOM 3488 C C . LEU A 1 446 ? -3.609 -0.698 -18.339 1.00 94.06 446 LEU A C 1
ATOM 3490 O O . LEU A 1 446 ? -4.780 -0.425 -18.084 1.00 94.06 446 LEU A O 1
ATOM 3494 N N . ALA A 1 447 ? -2.728 0.223 -18.733 1.00 95.00 447 ALA A N 1
ATOM 3495 C CA . ALA A 1 447 ? -3.059 1.632 -18.899 1.00 95.00 447 ALA A CA 1
ATOM 3496 C C . ALA A 1 447 ? -4.093 1.847 -20.011 1.00 95.00 447 ALA A C 1
ATOM 3498 O O . ALA A 1 447 ? -5.046 2.591 -19.800 1.00 95.00 447 ALA A O 1
ATOM 3499 N N . GLU A 1 448 ? -3.955 1.154 -21.147 1.00 94.38 448 GLU A N 1
ATOM 3500 C CA . GLU A 1 448 ? -4.940 1.179 -22.235 1.00 94.38 448 GLU A CA 1
ATOM 3501 C C . GLU A 1 448 ? -6.319 0.722 -21.736 1.00 94.38 448 GLU A C 1
ATOM 3503 O O . GLU A 1 448 ? -7.305 1.448 -21.878 1.00 94.38 448 GLU A O 1
ATOM 3508 N N . LYS A 1 449 ? -6.384 -0.427 -21.048 1.00 92.62 449 LYS A N 1
ATOM 3509 C CA . LYS A 1 449 ? -7.624 -0.936 -20.441 1.00 92.62 449 LYS A CA 1
ATOM 3510 C C . LYS A 1 449 ? -8.249 0.077 -19.474 1.00 92.62 449 LYS A C 1
ATOM 3512 O O . LYS A 1 449 ? -9.436 0.388 -19.585 1.00 92.62 449 LYS A O 1
ATOM 3517 N N . HIS A 1 450 ? -7.472 0.595 -18.524 1.00 92.88 450 HIS A N 1
ATOM 3518 C CA . HIS A 1 450 ? -7.968 1.528 -17.512 1.00 92.88 450 HIS A CA 1
ATOM 3519 C C . HIS A 1 450 ? -8.427 2.861 -18.107 1.00 92.88 450 HIS A C 1
ATOM 3521 O O . HIS A 1 450 ? -9.445 3.405 -17.672 1.00 92.88 450 HIS A O 1
ATOM 3527 N N . ASP A 1 451 ? -7.698 3.391 -19.089 1.00 93.56 451 ASP A N 1
ATOM 3528 C CA . ASP A 1 451 ? -8.063 4.639 -19.750 1.00 93.56 451 ASP A CA 1
ATOM 3529 C C . ASP A 1 451 ? -9.343 4.455 -20.581 1.00 93.56 451 ASP A C 1
ATOM 3531 O O . ASP A 1 451 ? -10.226 5.308 -20.505 1.00 93.56 451 ASP A O 1
ATOM 3535 N N . HIS A 1 452 ? -9.521 3.322 -21.275 1.00 93.19 452 HIS A N 1
ATOM 3536 C CA . HIS A 1 452 ? -10.781 2.996 -21.955 1.00 93.19 452 HIS A CA 1
ATOM 3537 C C . HIS A 1 452 ? -11.970 2.920 -20.992 1.00 93.19 452 HIS A C 1
ATOM 3539 O O . HIS A 1 452 ? -13.004 3.541 -21.245 1.00 93.19 452 HIS A O 1
ATOM 3545 N N . LEU A 1 453 ? -11.828 2.202 -19.872 1.00 92.38 453 LEU A N 1
ATOM 3546 C CA . LEU A 1 453 ? -12.886 2.091 -18.863 1.00 92.38 453 LEU A CA 1
ATOM 3547 C C . LEU A 1 453 ? -13.259 3.455 -18.278 1.00 92.38 453 LEU A C 1
ATOM 3549 O O . LEU A 1 453 ? -14.442 3.768 -18.123 1.00 92.38 453 LEU A O 1
ATOM 3553 N N . TYR A 1 454 ? -12.256 4.278 -17.975 1.00 92.69 454 TYR A N 1
ATOM 3554 C CA . TYR A 1 454 ? -12.475 5.614 -17.443 1.00 92.69 454 TYR A CA 1
ATOM 3555 C C . TYR A 1 454 ? -13.147 6.535 -18.465 1.00 92.69 454 TYR A C 1
ATOM 3557 O O . TYR A 1 454 ? -14.144 7.171 -18.133 1.00 92.69 454 TYR A O 1
ATOM 3565 N N . ASN A 1 455 ? -12.658 6.575 -19.707 1.00 92.75 455 ASN A N 1
ATOM 3566 C CA . ASN A 1 455 ? -13.232 7.415 -20.758 1.00 92.75 455 ASN A CA 1
ATOM 3567 C C . ASN A 1 455 ? -14.689 7.036 -21.037 1.00 92.75 455 ASN A C 1
ATOM 3569 O O . ASN A 1 455 ? -15.550 7.911 -21.069 1.00 92.75 455 ASN A O 1
ATOM 3573 N N . HIS A 1 456 ? -14.994 5.740 -21.105 1.00 93.88 456 HIS A N 1
ATOM 3574 C CA . HIS A 1 456 ? -16.366 5.264 -21.247 1.00 93.88 456 HIS A CA 1
ATOM 3575 C C . HIS A 1 456 ? -17.259 5.691 -20.064 1.00 93.88 456 HIS A C 1
ATOM 3577 O O . HIS A 1 456 ? -18.388 6.140 -20.261 1.00 93.88 456 HIS A O 1
ATOM 3583 N N . ALA A 1 457 ? -16.764 5.625 -18.823 1.00 92.69 457 ALA A N 1
ATOM 3584 C CA . ALA A 1 457 ? -17.509 6.104 -17.655 1.00 92.69 457 ALA A CA 1
ATOM 3585 C C . ALA A 1 457 ? -17.746 7.629 -17.684 1.00 92.69 457 ALA A C 1
ATOM 3587 O O . ALA A 1 457 ? -18.820 8.100 -17.298 1.00 92.69 457 ALA A O 1
ATOM 3588 N N . VAL A 1 458 ? -16.768 8.400 -18.171 1.00 92.94 458 VAL A N 1
ATOM 3589 C CA . VAL A 1 458 ? -16.885 9.851 -18.381 1.00 92.94 458 VAL A CA 1
ATOM 3590 C C . VAL A 1 458 ? -17.933 10.157 -19.454 1.00 92.94 458 VAL A C 1
ATOM 3592 O O . VAL A 1 458 ? -18.810 10.986 -19.219 1.00 92.94 458 VAL A O 1
ATOM 3595 N N . GLU A 1 459 ? -17.906 9.465 -20.592 1.00 94.56 459 GLU A N 1
ATOM 3596 C CA . GLU A 1 459 ? -18.893 9.615 -21.669 1.00 94.56 459 GLU A CA 1
ATOM 3597 C C . GLU A 1 459 ? -20.313 9.312 -21.181 1.00 94.56 459 GLU A C 1
ATOM 3599 O O . GLU A 1 459 ? -21.240 10.086 -21.432 1.00 94.56 459 GLU A O 1
ATOM 3604 N N . GLN A 1 460 ? -20.490 8.239 -20.404 1.00 93.81 460 GLN A N 1
ATOM 3605 C CA . GLN A 1 460 ? -21.777 7.918 -19.789 1.00 93.81 460 GLN A CA 1
ATOM 3606 C C . GLN A 1 460 ? -22.251 8.998 -18.809 1.00 93.81 460 GLN A C 1
ATOM 3608 O O . GLN A 1 460 ? -23.445 9.305 -18.766 1.00 93.81 460 GLN A O 1
ATOM 3613 N N . ALA A 1 461 ? -21.3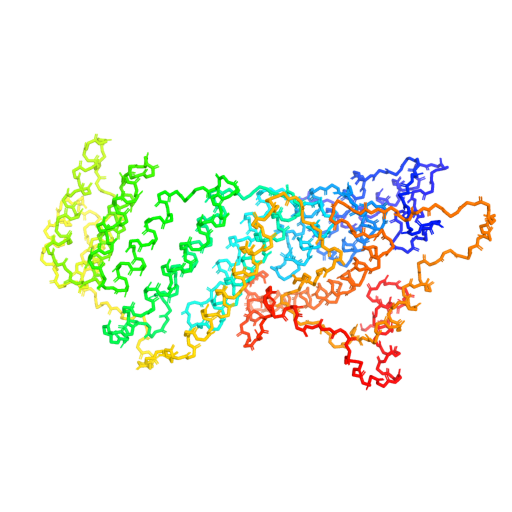45 9.574 -18.016 1.00 93.62 461 ALA A N 1
ATOM 3614 C CA . ALA A 1 461 ? -21.671 10.656 -17.091 1.00 93.62 461 ALA A CA 1
ATOM 3615 C C . ALA A 1 461 ? -22.090 11.932 -17.838 1.00 93.62 461 ALA A C 1
ATOM 3617 O O . ALA A 1 461 ? -23.113 12.531 -17.501 1.00 93.62 461 ALA A O 1
ATOM 3618 N N . ILE A 1 462 ? -21.365 12.287 -18.906 1.00 94.62 462 ILE A N 1
ATOM 3619 C CA . ILE A 1 462 ? -21.695 13.407 -19.797 1.00 94.62 462 ILE A CA 1
ATOM 3620 C C . ILE A 1 462 ? -23.072 13.191 -20.434 1.00 94.62 462 ILE A C 1
ATOM 3622 O O . ILE A 1 462 ? -23.918 14.085 -20.372 1.00 94.62 462 ILE A O 1
ATOM 3626 N N . ALA A 1 463 ? -23.336 11.998 -20.976 1.00 95.56 463 ALA A N 1
ATOM 3627 C CA . ALA A 1 463 ? -24.627 11.652 -21.572 1.00 95.56 463 ALA A CA 1
ATOM 3628 C C . ALA A 1 463 ? -25.784 11.773 -20.562 1.00 95.56 463 ALA A C 1
ATOM 3630 O O . ALA A 1 463 ? -26.871 12.239 -20.903 1.00 95.56 463 ALA A O 1
ATOM 3631 N N . LYS A 1 464 ? -25.534 11.415 -19.297 1.00 96.00 464 LYS A N 1
ATOM 3632 C CA . LYS A 1 464 ? -26.485 11.543 -18.181 1.00 96.00 464 LYS A CA 1
ATOM 3633 C C . LYS A 1 464 ? -26.520 12.942 -17.548 1.00 96.00 464 LYS A C 1
ATOM 3635 O O . LYS A 1 464 ? -27.316 13.156 -16.638 1.00 96.00 464 LYS A O 1
ATOM 3640 N N . LYS A 1 465 ? -25.694 13.889 -18.009 1.00 94.69 465 LYS A N 1
ATOM 3641 C CA . LYS A 1 465 ? -25.522 15.239 -17.434 1.00 94.69 465 LYS A CA 1
ATOM 3642 C C . LYS A 1 465 ? -25.195 15.230 -15.933 1.00 94.69 465 LYS A C 1
ATOM 3644 O O . LYS A 1 465 ? -25.625 16.117 -15.197 1.00 94.69 465 LYS A O 1
ATOM 3649 N N . VAL A 1 466 ? -24.436 14.236 -15.480 1.00 95.31 466 VAL A N 1
ATOM 3650 C CA . VAL A 1 466 ? -23.931 14.150 -14.102 1.00 95.31 466 VAL A CA 1
ATOM 3651 C C . VAL A 1 466 ? -22.425 14.390 -14.073 1.00 95.31 466 VAL A C 1
ATOM 3653 O O . VAL A 1 466 ? -21.743 14.268 -15.090 1.00 95.31 466 VAL A O 1
ATOM 3656 N N . ALA A 1 467 ? -21.899 14.747 -12.900 1.00 92.12 467 ALA A N 1
ATOM 3657 C CA . ALA A 1 467 ? -20.460 14.881 -12.718 1.00 92.12 467 ALA A CA 1
ATOM 3658 C C . ALA A 1 467 ? -19.756 13.539 -13.022 1.00 92.12 467 ALA A C 1
ATOM 3660 O O . ALA A 1 467 ? -20.263 12.493 -12.601 1.00 92.12 467 ALA A O 1
ATOM 3661 N N . PRO A 1 468 ? -18.609 13.543 -13.729 1.00 90.75 468 PRO A N 1
ATOM 3662 C CA . PRO A 1 468 ? -17.861 12.321 -13.983 1.00 90.75 468 PRO A CA 1
ATOM 3663 C C . PRO A 1 468 ? -17.421 11.662 -12.669 1.00 90.75 468 PRO A C 1
ATOM 3665 O O . PRO A 1 468 ? -17.023 12.374 -11.740 1.00 90.75 468 PRO A O 1
ATOM 3668 N N . PRO A 1 469 ? -17.465 10.322 -12.572 1.00 90.62 469 PRO A N 1
ATOM 3669 C CA . PRO A 1 469 ? -16.921 9.618 -11.418 1.00 90.62 469 PRO A CA 1
ATOM 3670 C C . PRO A 1 469 ? -15.402 9.798 -11.348 1.00 90.62 469 PRO A C 1
ATOM 3672 O O . PRO A 1 469 ? -14.741 10.058 -12.356 1.00 90.62 469 PRO A O 1
ATOM 3675 N N . SER A 1 470 ? -14.820 9.614 -10.163 1.00 87.69 470 SER A N 1
ATOM 3676 C CA . SER A 1 470 ? -13.362 9.569 -10.060 1.00 87.69 470 SER A CA 1
ATOM 3677 C C . SER A 1 470 ? -12.817 8.291 -10.708 1.00 87.69 470 SER A C 1
ATOM 3679 O O . SER A 1 470 ? -13.472 7.247 -10.712 1.00 87.69 470 SER A O 1
ATOM 3681 N N . ARG A 1 471 ? -11.584 8.339 -11.225 1.00 86.25 471 ARG A N 1
ATOM 3682 C CA . ARG A 1 471 ? -10.936 7.159 -11.825 1.00 86.25 471 ARG A CA 1
ATOM 3683 C C . ARG A 1 471 ? -10.855 5.983 -10.847 1.00 86.25 471 ARG A C 1
ATOM 3685 O O . ARG A 1 471 ? -11.102 4.847 -11.231 1.00 86.25 471 ARG A O 1
ATOM 3692 N N . GLU A 1 472 ? -10.579 6.256 -9.574 1.00 82.00 472 GLU A N 1
ATOM 3693 C CA . GLU A 1 472 ? -10.556 5.235 -8.520 1.00 82.00 472 GLU A CA 1
ATOM 3694 C C . GLU A 1 472 ? -11.924 4.570 -8.321 1.00 82.00 472 GLU A C 1
ATOM 3696 O O . GLU A 1 472 ? -11.985 3.358 -8.143 1.00 82.00 472 GLU A O 1
ATOM 3701 N N . GLN A 1 473 ? -13.023 5.330 -8.393 1.00 82.25 473 GLN A N 1
ATOM 3702 C CA . GLN A 1 473 ? -14.376 4.774 -8.282 1.00 82.25 473 GLN A CA 1
ATOM 3703 C C . GLN A 1 473 ? -14.697 3.824 -9.437 1.00 82.25 473 GLN A C 1
ATOM 3705 O O . GLN A 1 473 ? -15.287 2.773 -9.202 1.00 82.25 473 GLN A O 1
ATOM 3710 N N . VAL A 1 474 ? -14.283 4.171 -10.660 1.00 85.44 474 VAL A N 1
ATOM 3711 C CA . VAL A 1 474 ? -14.502 3.335 -11.853 1.00 85.44 474 VAL A CA 1
ATOM 3712 C C . VAL A 1 474 ? -13.727 2.021 -11.751 1.00 85.44 474 VAL A C 1
ATOM 3714 O O . VAL A 1 474 ? -14.264 0.961 -12.055 1.00 85.44 474 VAL A O 1
ATOM 3717 N N . LEU A 1 475 ? -12.479 2.078 -11.284 1.00 84.69 475 LEU A N 1
ATOM 3718 C CA . LEU A 1 475 ? -11.570 0.929 -11.290 1.00 84.69 475 LEU A CA 1
ATOM 3719 C C . LEU A 1 475 ? -11.626 0.080 -10.013 1.00 84.69 475 LEU A C 1
ATOM 3721 O O . LEU A 1 475 ? -11.019 -0.986 -9.962 1.00 84.69 475 LEU A O 1
ATOM 3725 N N . LYS A 1 476 ? -12.369 0.504 -8.981 1.00 73.94 476 LYS A N 1
ATOM 3726 C CA . LYS A 1 476 ? -12.505 -0.246 -7.720 1.00 73.94 476 LYS A CA 1
ATOM 3727 C C . LYS A 1 476 ? -13.038 -1.671 -7.930 1.00 73.94 476 LYS A C 1
ATOM 3729 O O . LYS A 1 476 ? -12.675 -2.564 -7.171 1.00 73.94 476 LYS A O 1
ATOM 3734 N N . ALA A 1 477 ? -13.851 -1.886 -8.967 1.00 62.78 477 ALA A N 1
ATOM 3735 C CA . ALA A 1 477 ? -14.391 -3.198 -9.315 1.00 62.78 477 ALA A CA 1
ATOM 3736 C C . ALA A 1 477 ? -13.301 -4.217 -9.702 1.00 62.78 477 ALA A C 1
ATOM 3738 O O . ALA A 1 477 ? -13.450 -5.393 -9.389 1.00 62.78 477 ALA A O 1
ATOM 3739 N N . GLU A 1 478 ? -12.180 -3.784 -10.292 1.00 63.69 478 GLU A N 1
ATOM 3740 C CA . GLU A 1 478 ? -11.096 -4.700 -10.688 1.00 63.69 478 GLU A CA 1
ATOM 3741 C C . GLU A 1 478 ? -10.337 -5.287 -9.491 1.00 63.69 478 GLU A C 1
ATOM 3743 O O . GLU A 1 478 ? -9.737 -6.350 -9.597 1.00 63.69 478 GLU A O 1
ATOM 3748 N N . PHE A 1 479 ? -10.399 -4.630 -8.330 1.00 59.34 479 PHE A N 1
ATOM 3749 C CA . PHE A 1 479 ? -9.828 -5.130 -7.076 1.00 59.34 479 PHE A CA 1
ATOM 3750 C C . PHE A 1 479 ? -10.790 -6.024 -6.284 1.00 59.34 479 PHE A C 1
ATOM 3752 O O . PHE A 1 479 ? -10.441 -6.456 -5.185 1.00 59.34 479 PHE A O 1
ATOM 3759 N N . SER A 1 480 ? -12.020 -6.208 -6.775 1.00 52.81 480 SER A N 1
ATOM 3760 C CA . SER A 1 480 ? -13.129 -6.808 -6.028 1.00 52.81 480 SER A CA 1
ATOM 3761 C C . SER A 1 480 ? -13.370 -8.283 -6.346 1.00 52.81 480 SER A C 1
ATOM 3763 O O . SER A 1 480 ? -14.152 -8.917 -5.637 1.00 52.81 480 SER A O 1
ATOM 3765 N N . GLU A 1 481 ? -12.753 -8.831 -7.392 1.00 53.16 481 GLU A N 1
ATOM 3766 C CA . GLU A 1 481 ? -12.867 -10.258 -7.695 1.00 53.16 481 GLU A CA 1
ATOM 3767 C C . GLU A 1 481 ? -11.973 -11.073 -6.749 1.00 53.16 481 GLU A C 1
ATOM 3769 O O . GLU A 1 481 ? -10.929 -10.590 -6.310 1.00 53.16 481 GLU A O 1
ATOM 3774 N N . ASP A 1 482 ? -12.388 -12.304 -6.421 1.00 53.94 482 ASP A N 1
ATOM 3775 C CA . ASP A 1 482 ? -11.659 -13.299 -5.611 1.00 53.94 482 ASP A CA 1
ATOM 3776 C C . ASP A 1 482 ? -10.358 -13.776 -6.305 1.00 53.94 482 ASP A C 1
ATOM 3778 O O . ASP A 1 482 ? -10.079 -14.969 -6.427 1.00 53.94 482 ASP A O 1
ATOM 3782 N N . GLN A 1 483 ? -9.538 -12.847 -6.794 1.00 59.56 483 GLN A N 1
ATOM 3783 C CA . GLN A 1 483 ? -8.196 -13.131 -7.265 1.00 59.56 483 GLN A CA 1
ATOM 3784 C C . GLN A 1 483 ? -7.340 -13.475 -6.046 1.00 59.56 483 GLN A C 1
ATOM 3786 O O . GLN A 1 483 ? -7.051 -12.631 -5.193 1.00 59.56 483 GLN A O 1
ATOM 3791 N N . ASP A 1 484 ? -6.949 -14.746 -5.959 1.00 64.38 484 ASP A N 1
ATOM 3792 C CA . ASP A 1 484 ? -6.003 -15.260 -4.971 1.00 64.38 484 ASP A CA 1
ATOM 3793 C C . ASP A 1 484 ? -4.617 -14.653 -5.267 1.00 64.38 484 ASP A C 1
ATOM 3795 O O . ASP A 1 484 ? -3.759 -15.241 -5.928 1.00 64.38 484 ASP A O 1
ATOM 3799 N N . TRP A 1 485 ? -4.406 -13.420 -4.806 1.00 78.19 485 TRP A N 1
ATOM 3800 C CA . TRP A 1 485 ? -3.156 -12.700 -5.005 1.00 78.19 485 TRP A CA 1
ATOM 3801 C C . TRP A 1 485 ? -1.976 -13.440 -4.359 1.00 78.19 485 TRP A C 1
ATOM 3803 O O . TRP A 1 485 ? -2.059 -13.909 -3.216 1.00 78.19 485 TRP A O 1
ATOM 3813 N N . GLN A 1 486 ? -0.856 -13.504 -5.084 1.00 82.88 486 GLN A N 1
ATOM 3814 C CA . GLN A 1 486 ? 0.359 -14.208 -4.673 1.00 82.88 486 GLN A CA 1
ATOM 3815 C C . GLN A 1 486 ? 1.237 -13.336 -3.772 1.00 82.88 486 GLN A C 1
ATOM 3817 O O . GLN A 1 486 ? 1.779 -12.325 -4.217 1.00 82.88 486 GLN A O 1
ATOM 3822 N N . GLY A 1 487 ? 1.421 -13.763 -2.522 1.00 87.25 487 GLY A N 1
ATOM 3823 C CA . GLY A 1 487 ? 2.305 -13.092 -1.566 1.00 87.25 487 GLY A CA 1
ATOM 3824 C C . GLY A 1 487 ? 3.721 -13.637 -1.515 1.00 87.25 487 GLY A C 1
ATOM 3825 O O . GLY A 1 487 ? 4.097 -14.543 -2.259 1.00 87.25 487 GLY A O 1
ATOM 3826 N N . LEU A 1 488 ? 4.521 -13.071 -0.609 1.00 91.19 488 LEU A N 1
ATOM 3827 C CA . LEU A 1 488 ? 5.942 -13.404 -0.446 1.00 91.19 488 LEU A CA 1
ATOM 3828 C C . LEU A 1 488 ? 6.178 -14.910 -0.233 1.00 91.19 488 LEU A C 1
ATOM 3830 O O . LEU A 1 488 ? 7.168 -15.452 -0.727 1.00 91.19 488 LEU A O 1
ATOM 3834 N N . SER A 1 489 ? 5.266 -15.589 0.467 1.00 91.69 489 SER A N 1
ATOM 3835 C CA . SER A 1 489 ? 5.324 -17.033 0.722 1.00 91.69 489 SER A CA 1
ATOM 3836 C C . SER A 1 489 ? 4.877 -17.901 -0.462 1.00 91.69 489 SER A C 1
ATOM 3838 O O . SER A 1 489 ? 5.306 -19.052 -0.570 1.00 91.69 489 SER A O 1
ATOM 3840 N N . ASP A 1 490 ? 4.072 -17.368 -1.387 1.00 88.12 490 ASP A N 1
ATOM 3841 C CA . ASP A 1 490 ? 3.608 -18.104 -2.571 1.00 88.12 490 ASP A CA 1
ATOM 3842 C C . ASP A 1 490 ? 4.691 -18.139 -3.660 1.00 88.12 490 ASP A C 1
ATOM 3844 O O . ASP A 1 490 ? 4.902 -19.159 -4.320 1.00 88.12 490 ASP A O 1
ATOM 3848 N N . LEU A 1 491 ? 5.438 -17.040 -3.798 1.00 80.00 491 LEU A N 1
ATOM 3849 C CA . LEU A 1 491 ? 6.453 -16.857 -4.838 1.00 80.00 491 LEU A CA 1
ATOM 3850 C C . LEU A 1 491 ? 7.684 -17.762 -4.686 1.00 80.00 491 LEU A C 1
ATOM 3852 O O . LEU A 1 491 ? 8.421 -17.951 -5.647 1.00 80.00 491 LEU A O 1
ATOM 3856 N N . GLN A 1 492 ? 7.898 -18.376 -3.520 1.00 64.44 492 GLN A N 1
ATOM 3857 C CA . GLN A 1 492 ? 8.979 -19.352 -3.328 1.00 64.44 492 GLN A CA 1
ATOM 3858 C C . GLN A 1 492 ? 8.731 -20.677 -4.066 1.00 64.44 492 GLN A C 1
ATOM 3860 O O . GLN A 1 492 ? 9.672 -21.411 -4.364 1.00 64.44 492 GLN A O 1
ATOM 3865 N N . LYS A 1 493 ? 7.463 -21.003 -4.344 1.00 58.91 493 LYS A N 1
ATOM 3866 C CA . LYS A 1 493 ? 7.054 -22.290 -4.930 1.00 58.91 493 LYS A CA 1
ATOM 3867 C C . LYS A 1 493 ? 6.978 -22.255 -6.455 1.00 58.91 493 LYS A C 1
ATOM 3869 O O . LYS A 1 493 ? 6.890 -23.305 -7.087 1.00 58.91 493 LYS A O 1
ATOM 3874 N N . LEU A 1 494 ? 7.026 -21.063 -7.045 1.00 55.69 494 LEU A N 1
ATOM 3875 C CA . LEU A 1 494 ? 6.973 -20.849 -8.485 1.00 55.69 494 LEU A CA 1
ATOM 3876 C C . LEU A 1 494 ? 8.380 -20.995 -9.077 1.00 55.69 494 LEU A C 1
ATOM 3878 O O . LEU A 1 494 ? 9.073 -20.019 -9.338 1.00 55.69 494 LEU A O 1
ATOM 3882 N N . ARG A 1 495 ? 8.816 -22.243 -9.285 1.00 48.03 495 ARG A N 1
ATOM 3883 C CA . ARG A 1 495 ? 9.868 -22.523 -10.271 1.00 48.03 495 ARG A CA 1
ATOM 3884 C C . ARG A 1 495 ? 9.264 -22.427 -11.681 1.00 48.03 495 ARG A C 1
ATOM 3886 O O . ARG A 1 495 ? 8.142 -22.904 -11.870 1.00 48.03 495 ARG A O 1
ATOM 3893 N N . PRO A 1 496 ? 9.978 -21.859 -12.665 1.00 44.09 496 PRO A N 1
ATOM 3894 C CA . PRO A 1 496 ? 9.481 -21.650 -14.023 1.00 44.09 496 PRO A CA 1
ATOM 3895 C C . PRO A 1 496 ? 9.561 -22.946 -14.844 1.00 44.09 496 PRO A C 1
ATOM 3897 O O . PRO A 1 496 ? 10.260 -23.002 -15.844 1.00 44.09 496 PRO A O 1
ATOM 3900 N N . ASP A 1 497 ? 8.888 -24.010 -14.402 1.00 38.38 497 ASP A N 1
ATOM 3901 C CA . ASP A 1 497 ? 8.972 -25.332 -15.052 1.00 38.38 497 ASP A CA 1
ATOM 3902 C C . ASP A 1 497 ? 7.624 -25.814 -15.608 1.00 38.38 497 ASP A C 1
ATOM 3904 O O . ASP A 1 497 ? 7.372 -26.999 -15.812 1.00 38.38 497 ASP A O 1
ATOM 3908 N N . ARG A 1 498 ? 6.705 -24.875 -15.847 1.00 44.38 498 ARG A N 1
ATOM 3909 C CA . ARG A 1 498 ? 5.481 -25.132 -16.607 1.00 44.38 498 ARG A CA 1
ATOM 3910 C C . ARG A 1 498 ? 5.406 -24.148 -17.758 1.00 44.38 498 ARG A C 1
ATOM 3912 O O . ARG A 1 498 ? 4.721 -23.135 -17.672 1.00 44.38 498 ARG A O 1
ATOM 3919 N N . SER A 1 499 ? 6.116 -24.461 -18.839 1.00 50.69 499 SER A N 1
ATOM 3920 C CA . SER A 1 499 ? 5.725 -23.960 -20.149 1.00 50.69 499 SER A CA 1
ATOM 3921 C C . SER A 1 499 ? 4.361 -24.570 -20.466 1.00 50.69 499 SER A C 1
ATOM 3923 O O . SER A 1 499 ? 4.232 -25.723 -20.882 1.00 50.69 499 SER A O 1
ATOM 3925 N N . GLU A 1 500 ? 3.294 -23.822 -20.191 1.00 57.34 500 GLU A N 1
ATOM 3926 C CA . GLU A 1 500 ? 2.030 -24.123 -20.846 1.00 57.34 500 GLU A CA 1
ATOM 3927 C C . GLU A 1 500 ? 2.295 -24.104 -22.351 1.00 57.34 500 GLU A C 1
ATOM 3929 O O . GLU A 1 500 ? 2.938 -23.190 -22.872 1.00 57.34 500 GLU A O 1
ATOM 3934 N N . LYS A 1 501 ? 1.868 -25.159 -23.050 1.00 64.38 501 LYS A N 1
ATOM 3935 C CA . LYS A 1 501 ? 1.988 -25.223 -24.505 1.00 64.38 501 LYS A CA 1
ATOM 3936 C C . LYS A 1 501 ? 1.044 -24.184 -25.103 1.00 64.38 501 LYS A C 1
ATOM 3938 O O . LYS A 1 501 ? -0.120 -24.477 -25.362 1.00 64.38 501 LYS A O 1
ATOM 3943 N N . VAL A 1 502 ? 1.549 -22.972 -25.294 1.00 75.94 502 VAL A N 1
ATOM 3944 C CA . VAL A 1 502 ? 0.871 -21.908 -26.032 1.00 75.94 502 VAL A CA 1
ATOM 3945 C C . VAL A 1 502 ? 0.976 -22.233 -27.524 1.00 75.94 502 VAL A C 1
ATOM 3947 O O . VAL A 1 502 ? 2.029 -22.645 -28.009 1.00 75.94 502 VAL A O 1
ATOM 3950 N N . SER A 1 503 ? -0.126 -22.106 -28.260 1.00 83.69 503 SER A N 1
ATOM 3951 C CA . SER A 1 503 ? -0.131 -22.350 -29.711 1.00 83.69 503 SER A CA 1
ATOM 3952 C C . SER A 1 503 ? 0.653 -21.269 -30.467 1.00 83.69 503 SER A C 1
ATOM 3954 O O . SER A 1 503 ? 0.696 -20.115 -30.040 1.00 83.69 503 SER A O 1
ATOM 3956 N N . GLY A 1 504 ? 1.227 -21.606 -31.629 1.00 86.69 504 GLY A N 1
ATOM 3957 C CA . GLY A 1 504 ? 1.965 -20.636 -32.454 1.00 86.69 504 GLY A CA 1
ATOM 3958 C C . GLY A 1 504 ? 1.133 -19.407 -32.849 1.00 86.69 504 GLY A C 1
ATOM 3959 O O . GLY A 1 504 ? 1.648 -18.290 -32.869 1.00 86.69 504 GLY A O 1
ATOM 3960 N N . ASP A 1 505 ? -0.174 -19.583 -33.063 1.00 88.06 505 ASP A N 1
ATOM 3961 C CA . ASP A 1 505 ? -1.097 -18.484 -33.372 1.00 88.06 505 ASP A CA 1
ATOM 3962 C C . ASP A 1 505 ? -1.274 -17.518 -32.194 1.00 88.06 505 ASP A C 1
ATOM 3964 O O . ASP A 1 505 ? -1.315 -16.300 -32.387 1.00 88.06 505 ASP A O 1
ATOM 3968 N N . GLN A 1 506 ? -1.332 -18.043 -30.965 1.00 87.81 506 GLN A N 1
ATOM 3969 C CA . GLN A 1 506 ? -1.389 -17.226 -29.750 1.00 87.81 506 GLN A CA 1
ATOM 3970 C C . GLN A 1 506 ? -0.095 -16.432 -29.555 1.00 87.81 506 GLN A C 1
ATOM 3972 O O . GLN A 1 506 ? -0.162 -15.240 -29.263 1.00 87.81 506 GLN A O 1
ATOM 3977 N N . VAL A 1 507 ? 1.070 -17.044 -29.796 1.00 90.44 507 VAL A N 1
ATOM 3978 C CA . VAL A 1 507 ? 2.369 -16.349 -29.744 1.00 90.44 507 VAL A CA 1
ATOM 3979 C C . VAL A 1 507 ? 2.423 -15.219 -30.778 1.00 90.44 507 VAL A C 1
ATOM 3981 O O . VAL A 1 507 ? 2.774 -14.085 -30.447 1.00 90.44 507 VAL A O 1
ATOM 3984 N N . ALA A 1 508 ? 2.006 -15.481 -32.021 1.00 92.19 508 ALA A N 1
ATOM 3985 C CA . ALA A 1 508 ? 1.972 -14.476 -33.083 1.00 92.19 508 ALA A CA 1
ATOM 3986 C C . ALA A 1 508 ? 0.962 -13.343 -32.809 1.00 92.19 508 ALA A C 1
ATOM 3988 O O . ALA A 1 508 ? 1.197 -12.189 -33.185 1.00 92.19 508 ALA A O 1
ATOM 3989 N N . ALA A 1 509 ? -0.170 -13.646 -32.168 1.00 92.56 509 ALA A N 1
ATOM 3990 C CA . ALA A 1 509 ? -1.137 -12.645 -31.726 1.00 92.56 509 ALA A CA 1
ATOM 3991 C C . ALA A 1 509 ? -0.566 -11.777 -30.594 1.00 9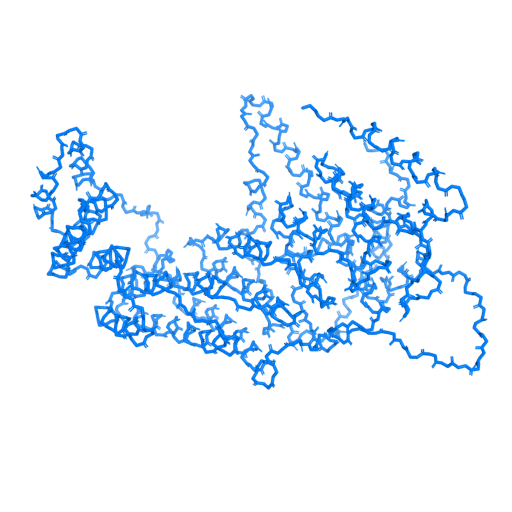2.56 509 ALA A C 1
ATOM 3993 O O . ALA A 1 509 ? -0.579 -10.553 -30.719 1.00 92.56 509 ALA A O 1
ATOM 3994 N N . ALA A 1 510 ? 0.006 -12.388 -29.552 1.00 92.69 510 ALA A N 1
ATOM 3995 C CA . ALA A 1 510 ? 0.609 -11.672 -28.429 1.00 92.69 510 ALA A CA 1
ATOM 3996 C C . ALA A 1 510 ? 1.755 -10.759 -28.874 1.00 92.69 510 ALA A C 1
ATOM 3998 O O . ALA A 1 510 ? 1.826 -9.591 -28.490 1.00 92.69 510 ALA A O 1
ATOM 3999 N N . ARG A 1 511 ? 2.597 -11.251 -29.785 1.00 94.81 511 ARG A N 1
ATOM 4000 C CA . ARG A 1 511 ? 3.657 -10.467 -30.417 1.00 94.81 511 ARG A CA 1
ATOM 4001 C C . ARG A 1 511 ? 3.119 -9.234 -31.145 1.00 94.81 511 ARG A C 1
ATOM 4003 O O . ARG A 1 511 ? 3.642 -8.139 -30.953 1.00 94.81 511 ARG A O 1
ATOM 4010 N N . ARG A 1 512 ? 2.065 -9.383 -31.960 1.00 94.06 512 ARG A N 1
ATOM 4011 C CA . ARG A 1 512 ? 1.421 -8.244 -32.642 1.00 94.06 512 ARG A CA 1
ATOM 4012 C C . ARG A 1 512 ? 0.864 -7.230 -31.646 1.00 94.06 512 ARG A C 1
ATOM 4014 O O . ARG A 1 512 ? 1.052 -6.036 -31.853 1.00 94.06 512 ARG A O 1
ATOM 4021 N N . GLN A 1 513 ? 0.247 -7.694 -30.561 1.00 94.12 513 GLN A N 1
ATOM 4022 C CA . GLN A 1 513 ? -0.271 -6.809 -29.518 1.00 94.12 513 GLN A CA 1
ATOM 4023 C C . GLN A 1 513 ? 0.847 -6.014 -28.839 1.00 94.12 513 GLN A C 1
ATOM 4025 O O . GLN A 1 513 ? 0.762 -4.792 -28.762 1.00 94.12 513 GLN A O 1
ATOM 4030 N N . ILE A 1 514 ? 1.944 -6.666 -28.439 1.00 93.94 514 ILE A N 1
ATOM 4031 C CA . ILE A 1 514 ? 3.107 -5.980 -27.853 1.00 93.94 514 ILE A CA 1
ATOM 4032 C C . ILE A 1 514 ? 3.662 -4.924 -28.820 1.00 93.94 514 ILE A C 1
ATOM 4034 O O . ILE A 1 514 ? 3.911 -3.788 -28.417 1.00 93.94 514 ILE A O 1
ATOM 4038 N N . LEU A 1 515 ? 3.822 -5.255 -30.103 1.00 93.62 515 LEU A N 1
ATOM 4039 C CA . LEU A 1 515 ? 4.313 -4.296 -31.096 1.00 93.62 515 LEU A CA 1
ATOM 4040 C C . LEU A 1 515 ? 3.339 -3.117 -31.303 1.00 93.62 515 LEU A C 1
ATOM 4042 O O . LEU A 1 515 ? 3.789 -1.978 -31.429 1.00 93.62 515 LEU A O 1
ATOM 4046 N N . GLY A 1 516 ? 2.023 -3.353 -31.282 1.00 92.75 516 GLY A N 1
ATOM 4047 C CA . GLY A 1 516 ? 0.998 -2.302 -31.356 1.00 92.75 516 GLY A CA 1
ATOM 4048 C C . GLY A 1 516 ? 0.985 -1.376 -30.131 1.00 92.75 516 GLY A C 1
ATOM 4049 O O . GLY A 1 516 ? 1.002 -0.145 -30.266 1.00 92.75 516 GLY A O 1
ATOM 4050 N N . LEU A 1 517 ? 1.067 -1.951 -28.927 1.00 92.06 517 LEU A N 1
ATOM 4051 C CA . LEU A 1 517 ? 1.199 -1.212 -27.664 1.00 92.06 517 LEU A CA 1
ATOM 4052 C C . LEU A 1 517 ? 2.456 -0.335 -27.644 1.00 92.06 517 LEU A C 1
ATOM 4054 O O . LEU A 1 517 ? 2.442 0.759 -27.087 1.00 92.06 517 LEU A O 1
ATOM 4058 N N . ARG A 1 518 ? 3.532 -0.765 -28.306 1.00 91.19 518 ARG A N 1
ATOM 4059 C CA . ARG A 1 518 ? 4.781 0.004 -28.420 1.00 91.19 518 ARG A CA 1
ATOM 4060 C C . ARG A 1 518 ? 4.824 0.960 -29.618 1.00 91.19 518 ARG A C 1
ATOM 4062 O O . ARG A 1 518 ? 5.823 1.652 -29.800 1.00 91.19 518 ARG A O 1
ATOM 4069 N N . GLY A 1 519 ? 3.758 1.019 -30.423 1.00 88.00 519 GLY A N 1
ATOM 4070 C CA . GLY A 1 519 ? 3.662 1.895 -31.598 1.00 88.00 519 GLY A CA 1
ATOM 4071 C C . GLY A 1 519 ? 4.581 1.494 -32.758 1.00 88.00 519 GLY A C 1
ATOM 4072 O O . GLY A 1 519 ? 4.943 2.341 -33.567 1.00 88.00 519 GLY A O 1
ATOM 4073 N N . LEU A 1 520 ? 4.991 0.224 -32.820 1.00 86.25 520 LEU A N 1
ATOM 4074 C CA . LEU A 1 520 ? 5.840 -0.335 -33.882 1.00 86.25 520 LEU A CA 1
ATOM 4075 C C . LEU A 1 520 ? 5.037 -0.925 -35.047 1.00 86.25 520 LEU A C 1
ATOM 4077 O O . LEU A 1 520 ? 5.600 -1.219 -36.098 1.00 86.25 520 LEU A O 1
ATOM 4081 N N . LEU A 1 521 ? 3.727 -1.091 -34.867 1.00 85.69 521 LEU A N 1
ATOM 4082 C CA . LEU A 1 521 ? 2.792 -1.388 -35.944 1.00 85.69 521 LEU A CA 1
ATOM 4083 C C . LEU A 1 521 ? 1.938 -0.150 -36.228 1.00 85.69 521 LEU A C 1
ATOM 4085 O O . LEU A 1 521 ? 1.599 0.571 -35.283 1.00 85.69 521 LEU A O 1
ATOM 4089 N N . PRO A 1 522 ? 1.567 0.096 -37.498 1.00 65.75 522 PRO A N 1
ATOM 4090 C CA . PRO A 1 522 ? 0.576 1.111 -37.806 1.00 65.75 522 PRO A CA 1
ATOM 4091 C C . PRO A 1 522 ? -0.709 0.772 -37.051 1.00 65.75 522 PRO A C 1
ATOM 4093 O O . PRO A 1 522 ? -1.164 -0.374 -37.079 1.00 65.75 522 PRO A O 1
ATOM 4096 N N . THR A 1 523 ? -1.271 1.752 -36.344 1.00 55.78 523 THR A N 1
ATOM 4097 C CA . THR A 1 523 ? -2.612 1.633 -35.772 1.00 55.78 523 THR A CA 1
ATOM 4098 C C . THR A 1 523 ? -3.556 1.296 -36.914 1.00 55.78 523 THR A C 1
ATOM 4100 O O . THR A 1 523 ? -3.705 2.101 -37.833 1.00 55.78 523 THR A O 1
ATOM 4103 N N . ALA A 1 524 ? -4.149 0.100 -36.891 1.00 44.81 524 ALA A N 1
ATOM 4104 C CA . ALA A 1 524 ? -5.320 -0.147 -37.713 1.00 44.81 524 ALA A CA 1
ATOM 4105 C C . ALA A 1 524 ? -6.334 0.926 -37.311 1.00 44.81 524 ALA A C 1
ATOM 4107 O O . ALA A 1 524 ? -6.632 1.055 -36.124 1.00 44.81 524 ALA A O 1
ATOM 4108 N N . GLU A 1 525 ? -6.754 1.759 -38.260 1.00 29.77 525 GLU A N 1
ATOM 4109 C CA . GLU A 1 525 ? -7.862 2.682 -38.042 1.00 29.77 525 GLU A CA 1
ATOM 4110 C C . GLU A 1 525 ? -9.062 1.826 -37.607 1.00 29.77 525 GLU A C 1
ATOM 4112 O O . GLU A 1 525 ? -9.528 0.983 -38.377 1.00 29.77 525 GLU A O 1
ATOM 4117 N N . VAL A 1 526 ? -9.460 1.954 -36.337 1.00 30.36 526 VAL A N 1
ATOM 4118 C CA . VAL A 1 526 ? -10.676 1.349 -35.775 1.00 30.36 526 VAL A CA 1
ATOM 4119 C C . VAL A 1 526 ? -11.787 2.376 -35.836 1.00 30.36 526 VAL A C 1
ATOM 4121 O O . VAL A 1 526 ? -11.530 3.522 -35.398 1.00 30.36 526 VAL A O 1
#